Protein AF-A0A950E2M7-F1 (afdb_monomer_lite)

Sequence (421 aa):
MATAVKTHLASKIDWDAAYSGCDIYIYLHAFSIESARGYAGETTSEQDLVSALKVRPGAAPPAGVAVVAAQFALYAALAKAGAALPAAAPSADQAISAAKRILVAWADRGFRDASGTFRRSTAQYCKADGKPAQPIANALQISRGVVYSVQAQDLLQGIGAFSPDEVARLNLFHQGMYETIRTMSNEEFVHSIAGKTNGDETYNNQFASHLAALIAIARLLDDSSRLEAALHGGDTVFKLELPWTKLFSYVIYGVNDQPMLRITPNSSDDPLKSRPAYSTSVVAPGEINDRFRNAHAMAGIGYPMGTLSWLYTSAETLRGAGYDPYRYQGAQQQTIEMATRYYACFGKQPGFKNTVTADNARSCSDFQQYIGKVVAGVENAVVIGAYRFPGDAAITEVERSAREALLHDAIDTTLYGRWRE

pLDDT: mean 88.28, std 12.87, range [30.3, 98.5]

Structure (mmCIF, N/CA/C/O backbone):
data_AF-A0A950E2M7-F1
#
_entry.id   AF-A0A950E2M7-F1
#
loop_
_atom_site.group_PDB
_atom_site.id
_atom_site.type_symbol
_atom_site.label_atom_id
_atom_site.label_alt_id
_atom_site.label_comp_id
_atom_site.label_asym_id
_atom_site.label_entity_id
_atom_site.label_seq_id
_atom_site.pdbx_PDB_ins_code
_atom_site.Cartn_x
_atom_site.Cartn_y
_atom_site.Cartn_z
_atom_site.occupancy
_atom_site.B_iso_or_equiv
_atom_site.auth_seq_id
_atom_site.auth_comp_id
_atom_site.auth_asym_id
_atom_site.auth_atom_id
_atom_site.pdbx_PDB_model_num
ATOM 1 N N . MET A 1 1 ? 7.511 -8.374 16.544 1.00 78.69 1 MET A N 1
ATOM 2 C CA . MET A 1 1 ? 6.133 -7.916 16.840 1.00 78.69 1 MET A CA 1
ATOM 3 C C . MET A 1 1 ? 5.876 -7.644 18.329 1.00 78.69 1 MET A C 1
ATOM 5 O O . MET A 1 1 ? 5.635 -6.492 18.651 1.00 78.69 1 MET A O 1
ATOM 9 N N . ALA A 1 2 ? 5.975 -8.617 19.254 1.00 85.06 2 ALA A N 1
ATOM 10 C CA . ALA A 1 2 ? 5.684 -8.390 20.689 1.00 85.06 2 ALA A CA 1
ATOM 11 C C . ALA A 1 2 ? 6.476 -7.219 21.318 1.00 85.06 2 ALA A C 1
ATOM 13 O O . ALA A 1 2 ? 5.912 -6.400 22.041 1.00 85.06 2 ALA A O 1
ATOM 14 N N . THR A 1 3 ? 7.767 -7.098 20.988 1.00 86.00 3 THR A N 1
ATOM 15 C CA . THR A 1 3 ? 8.614 -5.968 21.408 1.00 86.00 3 THR A CA 1
ATOM 16 C C . THR A 1 3 ? 8.097 -4.627 20.883 1.00 86.00 3 THR A C 1
ATOM 18 O O . THR A 1 3 ? 8.009 -3.682 21.657 1.00 86.00 3 THR A O 1
ATOM 21 N N . ALA A 1 4 ? 7.707 -4.548 19.606 1.00 85.12 4 ALA A N 1
ATOM 22 C CA . ALA A 1 4 ? 7.164 -3.325 19.011 1.00 85.12 4 ALA A CA 1
ATOM 23 C C . ALA A 1 4 ? 5.858 -2.909 19.704 1.00 85.12 4 ALA A C 1
ATOM 25 O O . ALA A 1 4 ? 5.749 -1.789 20.191 1.00 85.12 4 ALA A O 1
ATOM 26 N N . VAL A 1 5 ? 4.920 -3.847 19.877 1.00 90.44 5 VAL A N 1
ATOM 27 C CA . VAL A 1 5 ? 3.656 -3.618 20.600 1.00 90.44 5 VAL A CA 1
ATOM 28 C C . VAL A 1 5 ? 3.902 -3.105 22.018 1.00 90.44 5 VAL A C 1
ATOM 30 O O . VAL A 1 5 ? 3.278 -2.134 22.441 1.00 90.44 5 VAL A O 1
ATOM 33 N N . LYS A 1 6 ? 4.851 -3.704 22.746 1.00 93.38 6 LYS A N 1
ATOM 34 C CA . LYS A 1 6 ? 5.246 -3.235 24.079 1.00 93.38 6 LYS A CA 1
ATOM 35 C C . LYS A 1 6 ? 5.777 -1.800 24.048 1.00 93.38 6 LYS A C 1
ATOM 37 O O . LYS A 1 6 ? 5.376 -0.999 24.888 1.00 93.38 6 LYS A O 1
ATOM 42 N N . THR A 1 7 ? 6.635 -1.473 23.084 1.00 91.31 7 THR A N 1
ATOM 43 C CA . THR A 1 7 ? 7.177 -0.120 22.901 1.00 91.31 7 THR A CA 1
ATOM 44 C C . THR A 1 7 ? 6.074 0.895 22.600 1.00 91.31 7 THR A C 1
ATOM 46 O O . THR A 1 7 ? 6.018 1.927 23.265 1.00 91.31 7 THR A O 1
ATOM 49 N N . HIS A 1 8 ? 5.154 0.604 21.674 1.00 91.94 8 HIS A N 1
ATOM 50 C CA . HIS A 1 8 ? 4.046 1.511 21.355 1.00 91.94 8 HIS A CA 1
ATOM 51 C C . HIS A 1 8 ? 3.111 1.716 22.553 1.00 91.94 8 HIS A C 1
ATOM 53 O O . HIS A 1 8 ? 2.767 2.856 22.863 1.00 91.94 8 HIS A O 1
ATOM 59 N N . LEU A 1 9 ? 2.758 0.652 23.284 1.00 94.75 9 LEU A N 1
ATOM 60 C CA . LEU A 1 9 ? 1.914 0.753 24.483 1.00 94.75 9 LEU A CA 1
ATOM 61 C C . LEU A 1 9 ? 2.563 1.565 25.613 1.00 94.75 9 LEU A C 1
ATOM 63 O O . LEU A 1 9 ? 1.854 2.232 26.360 1.00 94.75 9 LEU A O 1
ATOM 67 N N . ALA A 1 10 ? 3.890 1.501 25.748 1.00 95.00 10 ALA A N 1
ATOM 68 C CA . ALA A 1 10 ? 4.640 2.244 26.762 1.00 95.00 10 ALA A CA 1
ATOM 69 C C . ALA A 1 10 ? 5.022 3.671 26.326 1.00 95.00 10 ALA A C 1
ATOM 71 O O . ALA A 1 10 ? 5.500 4.459 27.145 1.00 95.00 10 ALA A O 1
ATOM 72 N N . SER A 1 11 ? 4.858 4.003 25.044 1.00 93.12 11 SER A N 1
ATOM 73 C CA . SER A 1 11 ? 5.233 5.309 24.504 1.00 93.12 11 SER A CA 1
ATOM 74 C C . SER A 1 11 ? 4.333 6.430 25.034 1.00 93.12 11 SER A C 1
ATOM 76 O O . SER A 1 11 ? 3.157 6.227 25.332 1.00 93.12 11 SER A O 1
ATOM 78 N N . LYS A 1 12 ? 4.877 7.650 25.102 1.00 94.19 12 LYS A N 1
ATOM 79 C CA . LYS A 1 12 ? 4.112 8.876 25.391 1.00 94.19 12 LYS A CA 1
ATOM 80 C C . LYS A 1 12 ? 3.533 9.502 24.116 1.00 94.19 12 LYS A C 1
ATOM 82 O O . LYS A 1 12 ? 3.465 10.721 24.007 1.00 94.19 12 LYS A O 1
ATOM 87 N N . ILE A 1 13 ? 3.187 8.679 23.131 1.00 94.38 13 ILE A N 1
ATOM 88 C CA . ILE A 1 13 ? 2.622 9.134 21.860 1.00 94.38 13 ILE A CA 1
ATOM 89 C C . ILE A 1 13 ? 1.102 9.194 21.982 1.00 94.38 13 ILE A C 1
ATOM 91 O O . ILE A 1 13 ? 0.471 8.296 22.545 1.00 94.38 13 ILE A O 1
ATOM 95 N N . ASP A 1 14 ? 0.513 10.252 21.435 1.00 95.62 14 ASP A N 1
ATOM 96 C CA . ASP A 1 14 ? -0.932 10.432 21.393 1.00 95.62 14 ASP A CA 1
ATOM 97 C C . ASP A 1 14 ? -1.565 9.650 20.235 1.00 95.62 14 ASP A C 1
ATOM 99 O O . ASP A 1 14 ? -1.958 10.209 19.214 1.00 95.62 14 ASP A O 1
ATOM 103 N N . TRP A 1 15 ? -1.617 8.323 20.371 1.00 95.00 15 TRP A N 1
ATOM 104 C CA . TRP A 1 15 ? -2.052 7.423 19.297 1.00 95.00 15 TRP A CA 1
ATOM 105 C C . TRP A 1 15 ? -3.489 7.664 18.805 1.00 95.00 15 TRP A C 1
ATOM 107 O O . TRP A 1 15 ? -3.801 7.334 17.664 1.00 95.00 15 TRP A O 1
ATOM 117 N N . ASP A 1 16 ? -4.365 8.240 19.630 1.00 95.25 16 ASP A N 1
ATOM 118 C CA . ASP A 1 16 ? -5.754 8.564 19.284 1.00 95.25 16 ASP A CA 1
ATOM 119 C C . ASP A 1 16 ? -5.959 10.004 18.770 1.00 95.25 16 ASP A C 1
ATOM 121 O O . ASP A 1 16 ? -7.102 10.437 18.553 1.00 95.25 16 ASP A O 1
ATOM 125 N N . ALA A 1 17 ? -4.871 10.739 18.522 1.00 96.00 17 ALA A N 1
ATOM 126 C CA . ALA A 1 17 ? -4.924 12.011 17.816 1.00 96.00 17 ALA A CA 1
ATOM 127 C C . ALA A 1 17 ? -5.302 11.791 16.339 1.00 96.00 17 ALA A C 1
ATOM 129 O O . ALA A 1 17 ? -4.767 10.914 15.657 1.00 96.00 17 ALA A O 1
ATOM 130 N N . ALA A 1 18 ? -6.250 12.590 15.848 1.00 95.69 18 ALA A N 1
ATOM 131 C CA . ALA A 1 18 ? -6.817 12.472 14.506 1.00 95.69 18 ALA A CA 1
ATOM 132 C C . ALA A 1 18 ? -6.921 13.847 13.840 1.00 95.69 18 ALA A C 1
ATOM 134 O O . ALA A 1 18 ? -7.023 14.871 14.518 1.00 95.69 18 ALA A O 1
ATOM 135 N N . TYR A 1 19 ? -6.925 13.865 12.508 1.00 95.12 19 TYR A N 1
ATOM 136 C CA . TYR A 1 19 ? -6.862 15.094 11.721 1.00 95.12 19 TYR A CA 1
ATOM 137 C C . TYR A 1 19 ? -8.036 15.237 10.744 1.00 95.12 19 TYR A C 1
ATOM 139 O O . TYR A 1 19 ? -8.376 14.296 10.032 1.00 95.12 19 TYR A O 1
ATOM 147 N N . SER A 1 20 ? -8.619 16.440 10.679 1.00 94.50 20 SER A N 1
ATOM 148 C CA . SER A 1 20 ? -9.689 16.824 9.734 1.00 94.50 20 SER A CA 1
ATOM 149 C C . SER A 1 20 ? -9.426 18.176 9.045 1.00 94.50 20 SER A C 1
ATOM 151 O O . SER A 1 20 ? -10.336 18.879 8.597 1.00 94.50 20 SER A O 1
ATOM 153 N N . GLY A 1 21 ? -8.163 18.594 8.956 1.00 92.50 21 GLY A N 1
ATOM 154 C CA . GLY A 1 21 ? -7.802 19.757 8.143 1.00 92.50 21 GLY A CA 1
ATOM 155 C C . GLY A 1 21 ? -7.576 19.386 6.675 1.00 92.50 21 GLY A C 1
ATOM 156 O O . GLY A 1 21 ? -7.820 18.250 6.262 1.00 92.50 21 GLY A O 1
ATOM 157 N N . CYS A 1 22 ? -7.156 20.359 5.865 1.00 92.12 22 CYS A N 1
ATOM 158 C CA . CYS A 1 22 ? -6.885 20.126 4.447 1.00 92.12 22 CYS A CA 1
ATOM 159 C C . CYS A 1 22 ? -5.455 19.650 4.165 1.00 92.12 22 CYS A C 1
ATOM 161 O O . CYS A 1 22 ? -5.233 19.137 3.076 1.00 92.12 22 CYS A O 1
ATOM 163 N N . ASP A 1 23 ? -4.502 19.801 5.091 1.00 90.88 23 ASP A N 1
ATOM 164 C CA . ASP A 1 23 ? -3.088 19.535 4.805 1.00 90.88 23 ASP A CA 1
ATOM 165 C C . ASP A 1 23 ? -2.842 18.041 4.577 1.00 90.88 23 ASP A C 1
ATOM 167 O O . ASP A 1 23 ? -2.909 17.230 5.506 1.00 90.88 23 ASP A O 1
ATOM 171 N N . ILE A 1 24 ? -2.565 17.673 3.326 1.00 88.62 24 ILE A N 1
ATOM 172 C CA . ILE A 1 24 ? -2.388 16.277 2.926 1.00 88.62 24 ILE A CA 1
ATOM 173 C C . ILE A 1 24 ? -1.177 15.631 3.620 1.00 88.62 24 ILE A C 1
ATOM 175 O O . ILE A 1 24 ? -1.223 14.452 3.976 1.00 88.62 24 ILE A O 1
ATOM 179 N N . TYR A 1 25 ? -0.138 16.414 3.932 1.00 86.56 25 TYR A N 1
ATOM 180 C CA . TYR A 1 25 ? 1.084 15.895 4.547 1.00 86.56 25 TYR A CA 1
ATOM 181 C C . TYR A 1 25 ? 0.891 15.484 6.005 1.00 86.56 25 TYR A C 1
ATOM 183 O O . TYR A 1 25 ? 1.572 14.572 6.478 1.00 86.56 25 TYR A O 1
ATOM 191 N N . ILE A 1 26 ? -0.085 16.072 6.700 1.00 90.12 26 ILE A N 1
ATOM 192 C CA . ILE A 1 26 ? -0.457 15.626 8.045 1.00 90.12 26 ILE A CA 1
ATOM 193 C C . ILE A 1 26 ? -1.109 14.246 7.983 1.00 90.12 26 ILE A C 1
ATOM 195 O O . ILE A 1 26 ? -0.808 13.402 8.824 1.00 90.12 26 ILE A O 1
ATOM 199 N N . TYR A 1 27 ? -1.942 13.965 6.974 1.00 90.38 27 TYR A N 1
ATOM 200 C CA . TYR A 1 27 ? -2.461 12.609 6.767 1.00 90.38 27 TYR A CA 1
ATOM 201 C C . TYR A 1 27 ? -1.329 11.636 6.422 1.00 90.38 27 TYR A C 1
ATOM 203 O O . TYR A 1 27 ? -1.251 10.558 7.007 1.00 90.38 27 TYR A O 1
ATOM 211 N N . LEU A 1 28 ? -0.407 12.028 5.536 1.00 85.69 28 LEU A N 1
ATOM 212 C CA . LEU A 1 28 ? 0.750 11.201 5.196 1.00 85.69 28 LEU A CA 1
ATOM 213 C C . LEU A 1 28 ? 1.577 10.824 6.435 1.00 85.69 28 LEU A C 1
ATOM 215 O O . LEU A 1 28 ? 1.925 9.655 6.598 1.00 85.69 28 LEU A O 1
ATOM 219 N N . HIS A 1 29 ? 1.859 11.799 7.304 1.00 87.50 29 HIS A N 1
ATOM 220 C CA . HIS A 1 29 ? 2.616 11.598 8.537 1.00 87.50 29 HIS A CA 1
ATOM 221 C C . HIS A 1 29 ? 1.821 10.802 9.574 1.00 87.50 29 HIS A C 1
ATOM 223 O O . HIS A 1 29 ? 2.227 9.719 9.983 1.00 87.50 29 HIS A O 1
ATOM 229 N N . ALA A 1 30 ? 0.684 11.338 10.016 1.00 90.50 30 ALA A N 1
ATOM 230 C CA . ALA A 1 30 ? -0.026 10.828 11.178 1.00 90.50 30 ALA A CA 1
ATOM 231 C C . ALA A 1 30 ? -0.793 9.543 10.867 1.00 90.50 30 ALA A C 1
ATOM 233 O O . ALA A 1 30 ? -0.848 8.658 11.712 1.00 90.50 30 ALA A O 1
ATOM 234 N N . PHE A 1 31 ? -1.368 9.413 9.669 1.00 92.06 31 PHE A N 1
ATOM 235 C CA . PHE A 1 31 ? -2.194 8.260 9.318 1.00 92.06 31 PHE A CA 1
ATOM 236 C C . PHE A 1 31 ? -1.400 7.144 8.629 1.00 92.06 31 PHE A C 1
ATOM 238 O O . PHE A 1 31 ? -1.531 5.982 9.017 1.00 92.06 31 PHE A O 1
ATOM 245 N N . SER A 1 32 ? -0.566 7.486 7.640 1.00 84.06 32 SER A N 1
ATOM 246 C CA . SER A 1 32 ? -0.138 6.527 6.608 1.00 84.06 32 SER A CA 1
ATOM 247 C C . SER A 1 32 ? 1.292 5.984 6.686 1.00 84.06 32 SER A C 1
ATOM 249 O O . SER A 1 32 ? 1.513 4.890 6.173 1.00 84.06 32 SER A O 1
ATOM 251 N N . ILE A 1 33 ? 2.275 6.702 7.244 1.00 70.75 33 ILE A N 1
ATOM 252 C CA . ILE A 1 33 ? 3.690 6.269 7.240 1.00 70.75 33 ILE A CA 1
ATOM 253 C C . ILE A 1 33 ? 4.254 6.181 8.660 1.00 70.75 33 ILE A C 1
ATOM 255 O O . ILE A 1 33 ? 4.152 7.123 9.435 1.00 70.75 33 ILE A O 1
ATOM 259 N N . GLU A 1 34 ? 4.915 5.063 8.973 1.00 52.50 34 GLU A N 1
ATOM 260 C CA . GLU A 1 34 ? 5.500 4.777 10.295 1.00 52.50 34 GLU A CA 1
ATOM 261 C C . GLU A 1 34 ? 6.811 5.543 10.579 1.00 52.50 34 GLU A C 1
ATOM 263 O O . GLU A 1 34 ? 7.203 5.695 11.735 1.00 52.50 34 GLU A O 1
ATOM 268 N N . SER A 1 35 ? 7.507 6.082 9.568 1.00 52.53 35 SER A N 1
ATOM 269 C CA . SER A 1 35 ? 8.757 6.812 9.812 1.00 52.53 35 SER A CA 1
ATOM 270 C C . SER A 1 35 ? 8.543 8.319 10.017 1.00 52.53 35 SER A C 1
ATOM 272 O O . SER A 1 35 ? 8.300 9.085 9.086 1.00 52.53 35 SER A O 1
ATOM 274 N N . ALA A 1 36 ? 8.783 8.775 11.252 1.00 44.16 36 ALA A N 1
ATOM 275 C CA . ALA A 1 36 ? 8.887 10.197 11.610 1.00 44.16 36 ALA A CA 1
ATOM 276 C C . ALA A 1 36 ? 10.010 10.951 10.855 1.00 44.16 36 ALA A C 1
ATOM 278 O O . ALA A 1 36 ? 10.117 12.168 10.959 1.00 44.16 36 ALA A O 1
ATOM 279 N N . ARG A 1 37 ? 10.856 10.229 10.102 1.00 39.72 37 ARG A N 1
ATOM 280 C CA . ARG A 1 37 ? 11.976 10.747 9.296 1.00 39.72 37 ARG A CA 1
ATOM 281 C C . ARG A 1 37 ? 11.760 10.617 7.780 1.00 39.72 37 ARG A C 1
ATOM 283 O O . ARG A 1 37 ? 12.715 10.754 7.026 1.00 39.72 37 ARG A O 1
ATOM 290 N N . GLY A 1 38 ? 10.551 10.277 7.330 1.00 49.19 38 GLY A N 1
ATOM 291 C CA . GLY A 1 38 ? 10.211 10.252 5.904 1.00 49.19 38 GLY A CA 1
ATOM 292 C C . GLY A 1 38 ? 9.914 11.645 5.339 1.00 49.19 38 GLY A C 1
ATOM 293 O O . GLY A 1 38 ? 9.922 12.631 6.069 1.00 49.19 38 GLY A O 1
ATOM 294 N N . TYR A 1 39 ? 9.554 11.706 4.052 1.00 48.72 39 TYR A N 1
ATOM 295 C CA . TYR A 1 39 ? 9.220 12.939 3.314 1.00 48.72 39 TYR A CA 1
ATOM 296 C C . TYR A 1 39 ? 8.285 13.901 4.077 1.00 48.72 39 TYR A C 1
ATOM 298 O O . TYR A 1 39 ? 8.471 15.108 4.027 1.00 48.72 39 TYR A O 1
ATOM 306 N N . ALA A 1 40 ? 7.318 13.382 4.842 1.00 49.91 40 ALA A N 1
ATOM 307 C CA . ALA A 1 40 ? 6.408 14.209 5.641 1.00 49.91 40 ALA A CA 1
ATOM 308 C C . ALA A 1 40 ? 7.058 14.823 6.902 1.00 49.91 40 ALA A C 1
ATOM 310 O O . ALA A 1 40 ? 6.679 15.910 7.325 1.00 49.91 40 ALA A O 1
ATOM 311 N N . GLY A 1 41 ? 8.041 14.143 7.504 1.00 53.19 41 GLY A N 1
ATOM 312 C CA . GLY A 1 41 ? 8.829 14.668 8.628 1.00 53.19 41 GLY A CA 1
ATOM 313 C C . GLY A 1 41 ? 9.858 15.723 8.208 1.00 53.19 41 GLY A C 1
ATOM 314 O O . GLY A 1 41 ? 10.331 16.483 9.045 1.00 53.19 41 GLY A O 1
ATOM 315 N N . GLU A 1 42 ? 10.180 15.803 6.913 1.00 58.41 42 GLU A N 1
ATOM 316 C CA . GLU A 1 42 ? 11.018 16.866 6.342 1.00 58.41 42 GLU A CA 1
ATOM 317 C C . GLU A 1 42 ? 10.228 18.162 6.090 1.00 58.41 42 GLU A C 1
ATOM 319 O O . GLU A 1 42 ? 10.817 19.241 6.031 1.00 58.41 42 GLU A O 1
ATOM 324 N N . THR A 1 43 ? 8.899 18.075 5.948 1.00 64.81 43 THR A N 1
ATOM 325 C CA . THR A 1 43 ? 8.043 19.205 5.550 1.00 64.81 43 THR A CA 1
ATOM 326 C C . THR A 1 43 ? 7.237 19.830 6.684 1.00 64.81 43 THR A C 1
ATOM 328 O O . THR A 1 43 ? 6.739 20.941 6.513 1.00 64.81 43 THR A O 1
ATOM 331 N N . THR A 1 44 ? 7.077 19.142 7.817 1.00 73.75 44 THR A N 1
ATOM 332 C CA . THR A 1 44 ? 6.196 19.580 8.910 1.00 73.75 44 THR A CA 1
ATOM 333 C C . THR A 1 44 ? 6.923 19.478 10.247 1.00 73.75 44 THR A C 1
ATOM 335 O O . THR A 1 44 ? 7.442 18.418 10.592 1.00 73.75 44 THR A O 1
ATOM 338 N N . SER A 1 45 ? 6.973 20.576 11.010 1.00 82.69 45 SER A N 1
ATOM 339 C CA . SER A 1 45 ? 7.630 20.568 12.319 1.00 82.69 45 SER A CA 1
ATOM 340 C C . SER A 1 45 ? 6.795 19.821 13.365 1.00 82.69 45 SER A C 1
ATOM 342 O O . SER A 1 45 ? 5.571 19.725 13.258 1.00 82.69 45 SER A O 1
ATOM 344 N N . GLU A 1 46 ? 7.440 19.326 14.424 1.00 85.62 46 GLU A N 1
ATOM 345 C CA . GLU A 1 46 ? 6.740 18.677 15.543 1.00 85.62 46 GLU A CA 1
ATOM 346 C C . GLU A 1 46 ? 5.681 19.599 16.172 1.00 85.62 46 GLU A C 1
ATOM 348 O O . GLU A 1 46 ? 4.581 19.152 16.491 1.00 85.62 46 GLU A O 1
ATOM 353 N N . GLN A 1 47 ? 5.970 20.900 16.283 1.00 86.81 47 GLN A N 1
ATOM 354 C CA . GLN A 1 47 ? 5.038 21.886 16.832 1.00 86.81 47 GLN A CA 1
ATOM 355 C C . GLN A 1 47 ? 3.791 22.054 15.950 1.00 86.81 47 GLN A C 1
ATOM 357 O O . GLN A 1 47 ? 2.676 22.168 16.470 1.00 86.81 47 GLN A O 1
ATOM 362 N N . ASP A 1 48 ? 3.964 22.034 14.626 1.00 87.75 48 ASP A N 1
ATOM 363 C CA . ASP A 1 48 ? 2.849 22.102 13.678 1.00 87.75 48 ASP A CA 1
ATOM 364 C C . ASP A 1 48 ? 1.971 20.853 13.788 1.00 87.75 48 ASP A C 1
ATOM 366 O O . ASP A 1 48 ? 0.745 20.962 13.829 1.00 87.75 48 ASP A O 1
ATOM 370 N N . LEU A 1 49 ? 2.588 19.672 13.924 1.00 89.81 49 LEU A N 1
ATOM 371 C CA . LEU A 1 49 ? 1.875 18.413 14.147 1.00 89.81 49 LEU A CA 1
ATOM 372 C C . LEU A 1 49 ? 1.093 18.437 15.464 1.00 89.81 49 LEU A C 1
ATOM 374 O O . LEU A 1 49 ? -0.090 18.103 15.469 1.00 89.81 49 LEU A O 1
ATOM 378 N N . VAL A 1 50 ? 1.713 18.879 16.564 1.00 91.75 50 VAL A N 1
ATOM 379 C CA . VAL A 1 50 ? 1.057 19.018 17.877 1.00 91.75 50 VAL A CA 1
ATOM 380 C C . VAL A 1 50 ? -0.182 19.905 17.781 1.00 91.75 50 VAL A C 1
ATOM 382 O O . VAL A 1 50 ? -1.253 19.526 18.261 1.00 91.75 50 VAL A O 1
ATOM 385 N N . SER A 1 51 ? -0.051 21.060 17.126 1.00 91.94 51 SER A N 1
ATOM 386 C CA . SER A 1 51 ? -1.146 22.013 16.940 1.00 91.94 51 SER A CA 1
ATOM 387 C C . SER A 1 51 ? -2.268 21.430 16.077 1.00 91.94 51 SER A C 1
ATOM 389 O O . SER A 1 51 ? -3.438 21.427 16.469 1.00 91.94 51 SER A O 1
ATOM 391 N N . ALA A 1 52 ? -1.919 20.883 14.914 1.00 92.56 52 ALA A N 1
ATOM 392 C CA . ALA A 1 52 ? -2.891 20.436 13.930 1.00 92.56 52 ALA A CA 1
ATOM 393 C C . ALA A 1 52 ? -3.644 19.166 14.352 1.00 92.56 52 ALA A C 1
ATOM 395 O O . ALA A 1 52 ? -4.848 19.056 14.108 1.00 92.56 52 ALA A O 1
ATOM 396 N N . LEU A 1 53 ? -2.959 18.233 15.018 1.00 93.81 53 LEU A N 1
ATOM 397 C CA . LEU A 1 53 ? -3.543 17.003 15.561 1.00 93.81 53 LEU A CA 1
ATOM 398 C C . LEU A 1 53 ? -4.201 17.214 16.931 1.00 93.81 53 LEU A C 1
ATOM 400 O O . LEU A 1 53 ? -4.867 16.307 17.428 1.00 93.81 53 LEU A O 1
ATOM 404 N N . LYS A 1 54 ? -4.037 18.404 17.530 1.00 94.56 54 LYS A N 1
ATOM 405 C CA . LYS A 1 54 ? -4.503 18.739 18.885 1.00 94.56 54 LYS A CA 1
ATOM 406 C C . LYS A 1 54 ? -3.992 17.734 19.922 1.00 94.56 54 LYS A C 1
ATOM 408 O O . LYS A 1 54 ? -4.761 17.229 20.739 1.00 94.56 54 LYS A O 1
ATOM 413 N N . VAL A 1 55 ? -2.693 17.445 19.853 1.00 95.06 55 VAL A N 1
ATOM 414 C CA . VAL A 1 55 ? -2.020 16.468 20.717 1.00 95.06 55 VAL A CA 1
ATOM 415 C C . VAL A 1 55 ? -2.176 16.861 22.185 1.00 95.06 55 VAL A C 1
ATOM 417 O O . VAL A 1 55 ? -2.037 18.031 22.555 1.00 95.06 55 VAL A O 1
ATOM 420 N N . ARG A 1 56 ? -2.465 15.875 23.036 1.00 94.50 56 ARG A N 1
ATOM 421 C CA . ARG A 1 56 ? -2.621 16.068 24.480 1.00 94.50 56 ARG A CA 1
ATOM 422 C C . ARG A 1 56 ? -1.355 16.664 25.112 1.00 94.50 56 ARG A C 1
ATOM 424 O O . ARG A 1 56 ? -0.245 16.262 24.758 1.00 94.50 56 ARG A O 1
ATOM 431 N N . PRO A 1 57 ? -1.489 17.563 26.107 1.00 93.69 57 PRO A N 1
ATOM 432 C CA . PRO A 1 57 ? -0.337 18.128 26.803 1.00 93.69 57 PRO A CA 1
ATOM 433 C C . PRO A 1 57 ? 0.605 17.047 27.353 1.00 93.69 57 PRO A C 1
ATOM 435 O O . PRO A 1 57 ? 0.174 16.140 28.064 1.00 93.69 57 PRO A O 1
ATOM 438 N N . GLY A 1 58 ? 1.898 17.159 27.037 1.00 90.50 58 GLY A N 1
ATOM 439 C CA . GLY A 1 58 ? 2.936 16.224 27.487 1.00 90.50 58 GLY A CA 1
ATOM 440 C C . GLY A 1 58 ? 3.055 14.927 26.674 1.00 90.50 58 GLY A C 1
ATOM 441 O O . GLY A 1 58 ? 3.868 14.075 27.046 1.00 90.50 58 GLY A O 1
ATOM 442 N N . ALA A 1 59 ? 2.283 14.776 25.593 1.00 94.69 59 ALA A N 1
ATOM 443 C CA . ALA A 1 59 ? 2.414 13.691 24.624 1.00 94.69 59 ALA A CA 1
ATOM 444 C C . ALA A 1 59 ? 3.102 14.161 23.329 1.00 94.69 59 ALA A C 1
ATOM 446 O O . ALA A 1 59 ? 3.111 15.350 23.015 1.00 94.69 59 ALA A O 1
ATOM 447 N N . ALA A 1 60 ? 3.671 13.214 22.585 1.00 92.50 60 ALA A N 1
ATOM 448 C CA . ALA A 1 60 ? 4.243 13.434 21.257 1.00 92.50 60 ALA A CA 1
ATOM 449 C C . ALA A 1 60 ? 3.205 13.143 20.152 1.00 92.50 60 ALA A C 1
ATOM 451 O O . ALA A 1 60 ? 2.343 12.275 20.352 1.00 92.50 60 ALA A O 1
ATOM 452 N N . PRO A 1 61 ? 3.276 13.821 18.989 1.00 91.62 61 PRO A N 1
ATOM 453 C CA . PRO A 1 61 ? 2.404 13.520 17.859 1.00 91.62 61 PRO A CA 1
ATOM 454 C C . PRO A 1 61 ? 2.651 12.097 17.334 1.00 91.62 61 PRO A C 1
ATOM 456 O O . PRO A 1 61 ? 3.796 11.633 17.325 1.00 91.62 61 PRO A O 1
ATOM 459 N N . PRO A 1 62 ? 1.602 11.380 16.900 1.00 91.62 62 PRO A N 1
ATOM 460 C CA . PRO A 1 62 ? 1.768 10.066 16.303 1.00 91.62 62 PRO A CA 1
ATOM 461 C C . PRO A 1 62 ? 2.267 10.139 14.856 1.00 91.62 62 PRO A C 1
ATOM 463 O O . PRO A 1 62 ? 1.943 11.069 14.117 1.00 91.62 62 PRO A O 1
ATOM 466 N N . ALA A 1 63 ? 2.970 9.085 14.439 1.00 88.31 63 ALA A N 1
ATOM 467 C CA . ALA A 1 63 ? 3.310 8.801 13.048 1.00 88.31 63 ALA A CA 1
ATOM 468 C C . ALA A 1 63 ? 2.766 7.415 12.672 1.00 88.31 63 ALA A C 1
ATOM 470 O O . ALA A 1 63 ? 2.964 6.453 13.416 1.00 88.31 63 ALA A O 1
ATOM 471 N N . GLY A 1 64 ? 2.061 7.316 11.545 1.00 88.44 64 GLY A N 1
ATOM 472 C CA . GLY A 1 64 ? 1.573 6.047 11.001 1.00 88.44 64 GLY A CA 1
ATOM 473 C C . GLY A 1 64 ? 0.587 5.300 11.901 1.00 88.44 64 GLY A C 1
ATOM 474 O O . GLY A 1 64 ? 0.712 4.088 12.076 1.00 88.44 64 GLY A O 1
ATOM 475 N N . VAL A 1 65 ? -0.407 5.987 12.475 1.00 93.50 65 VAL A N 1
ATOM 476 C CA . VAL A 1 65 ? -1.383 5.379 13.397 1.00 93.50 65 VAL A CA 1
ATOM 477 C C . VAL A 1 65 ? -2.093 4.156 12.807 1.00 93.50 65 VAL A C 1
ATOM 479 O O . VAL A 1 65 ? -2.380 3.217 13.545 1.00 93.50 65 VAL A O 1
ATOM 482 N N . ALA A 1 66 ? -2.355 4.122 11.493 1.00 93.19 66 ALA A N 1
ATOM 483 C CA . ALA A 1 66 ? -3.029 2.994 10.861 1.00 93.19 66 ALA A CA 1
ATOM 484 C C . ALA A 1 66 ? -2.135 1.747 10.846 1.00 93.19 66 ALA A C 1
ATOM 486 O O . ALA A 1 66 ? -2.614 0.650 11.133 1.00 93.19 66 ALA A O 1
ATOM 487 N N . VAL A 1 67 ? -0.832 1.925 10.600 1.00 89.38 67 VAL A N 1
ATOM 488 C CA . VAL A 1 67 ? 0.176 0.855 10.674 1.00 89.38 67 VAL A CA 1
ATOM 489 C C . VAL A 1 67 ? 0.245 0.305 12.097 1.00 89.38 67 VAL A C 1
ATOM 491 O O . VAL A 1 67 ? 0.123 -0.900 12.306 1.00 89.38 67 VAL A O 1
ATOM 494 N N . VAL A 1 68 ? 0.344 1.186 13.094 1.00 91.81 68 VAL A N 1
ATOM 495 C CA . VAL A 1 68 ? 0.402 0.788 14.509 1.00 91.81 68 VAL A CA 1
ATOM 496 C C . VAL A 1 68 ? -0.888 0.084 14.951 1.00 91.81 68 VAL A C 1
ATOM 498 O O . VAL A 1 68 ? -0.831 -0.927 15.655 1.00 91.81 68 VAL A O 1
ATOM 501 N N . ALA A 1 69 ? -2.058 0.542 14.495 1.00 94.88 69 ALA A N 1
ATOM 502 C CA . ALA A 1 69 ? -3.325 -0.148 14.737 1.00 94.88 69 ALA A CA 1
ATOM 503 C C . ALA A 1 69 ? -3.345 -1.557 14.122 1.00 94.88 69 ALA A C 1
ATOM 505 O O . ALA A 1 69 ? -3.789 -2.498 14.782 1.00 94.88 69 ALA A O 1
ATOM 506 N N . ALA A 1 70 ? -2.827 -1.727 12.902 1.00 92.44 70 ALA A N 1
ATOM 507 C CA . ALA A 1 70 ? -2.723 -3.033 12.254 1.00 92.44 70 ALA A CA 1
ATOM 508 C C . ALA A 1 70 ? -1.741 -3.965 12.977 1.00 92.44 70 ALA A C 1
ATOM 510 O O . ALA A 1 70 ? -2.058 -5.135 13.186 1.00 92.44 70 ALA A O 1
ATOM 511 N N . GLN A 1 71 ? -0.597 -3.454 13.442 1.00 91.00 71 GLN A N 1
ATOM 512 C CA . GLN A 1 71 ? 0.357 -4.220 14.250 1.00 91.00 71 GLN A CA 1
ATOM 513 C C . GLN A 1 71 ? -0.265 -4.686 15.577 1.00 91.00 71 GLN A C 1
ATOM 515 O O . GLN A 1 71 ? -0.102 -5.844 15.968 1.00 91.00 71 GLN A O 1
ATOM 520 N N . PHE A 1 72 ? -1.010 -3.812 16.265 1.00 94.38 72 PHE A N 1
ATOM 521 C CA . PHE A 1 72 ? -1.750 -4.182 17.473 1.00 94.38 72 PHE A CA 1
ATOM 522 C C . PHE A 1 72 ? -2.821 -5.242 17.194 1.00 94.38 72 PHE A C 1
ATOM 524 O O . PHE A 1 72 ? -2.925 -6.213 17.947 1.00 94.38 72 PHE A O 1
ATOM 531 N N . ALA A 1 73 ? -3.592 -5.084 16.117 1.00 94.94 73 ALA A N 1
ATOM 532 C CA . ALA A 1 73 ? -4.625 -6.033 15.717 1.00 94.94 73 ALA A CA 1
ATOM 533 C C . ALA A 1 73 ? -4.041 -7.408 15.354 1.00 94.94 73 ALA A C 1
ATOM 535 O O . ALA A 1 73 ? -4.538 -8.428 15.828 1.00 94.94 73 ALA A O 1
ATOM 536 N N . LEU A 1 74 ? -2.951 -7.444 14.581 1.00 92.50 74 LEU A N 1
ATOM 537 C CA . LEU A 1 74 ? -2.253 -8.675 14.208 1.00 92.50 74 LEU A CA 1
ATOM 538 C C . LEU A 1 74 ? -1.668 -9.381 15.431 1.00 92.50 74 LEU A C 1
ATOM 540 O O . LEU A 1 74 ? -1.846 -10.588 15.594 1.00 92.50 74 LEU A O 1
ATOM 544 N N . TYR A 1 75 ? -1.023 -8.630 16.327 1.00 93.00 75 TYR A N 1
ATOM 545 C CA . TYR A 1 75 ? -0.531 -9.168 17.591 1.00 93.00 75 TYR A CA 1
ATOM 546 C C . TYR A 1 75 ? -1.650 -9.787 18.424 1.00 93.00 75 TYR A C 1
ATOM 548 O O . TYR A 1 75 ? -1.504 -10.909 18.909 1.00 93.00 75 TYR A O 1
ATOM 556 N N . ALA A 1 76 ? -2.768 -9.077 18.574 1.00 95.50 76 ALA A N 1
ATOM 557 C CA . ALA A 1 76 ? -3.917 -9.568 19.315 1.00 95.50 76 ALA A CA 1
ATOM 558 C C . ALA A 1 76 ? -4.504 -10.839 18.693 1.00 95.50 76 ALA A C 1
ATOM 560 O O . ALA A 1 76 ? -4.757 -11.799 19.420 1.00 95.50 76 ALA A O 1
ATOM 561 N N . ALA A 1 77 ? -4.681 -10.866 17.370 1.00 93.50 77 ALA A N 1
ATOM 562 C CA . ALA A 1 77 ? -5.203 -12.025 16.657 1.00 93.50 77 ALA A CA 1
ATOM 563 C C . ALA A 1 77 ? -4.298 -13.252 16.840 1.00 93.50 77 ALA A C 1
ATOM 565 O O . ALA A 1 77 ? -4.780 -14.313 17.230 1.00 93.50 77 ALA A O 1
ATOM 566 N N . LEU A 1 78 ? -2.981 -13.094 16.668 1.00 91.69 78 LEU A N 1
ATOM 567 C CA . LEU A 1 78 ? -2.013 -14.176 16.869 1.00 91.69 78 LEU A CA 1
ATOM 568 C C . LEU A 1 78 ? -1.978 -14.659 18.325 1.00 91.69 78 LEU A C 1
ATOM 570 O O . LEU A 1 78 ? -1.964 -15.862 18.576 1.00 91.69 78 LEU A O 1
ATOM 574 N N . ALA A 1 79 ? -2.017 -13.744 19.295 1.00 93.38 79 ALA A N 1
ATOM 575 C CA . ALA A 1 79 ? -2.071 -14.098 20.710 1.00 93.38 79 ALA A CA 1
ATOM 576 C C . ALA A 1 79 ? -3.358 -14.865 21.069 1.00 93.38 79 ALA A C 1
ATOM 578 O O . ALA A 1 79 ? -3.295 -15.853 21.799 1.00 93.38 79 ALA A O 1
ATOM 579 N N . LYS A 1 80 ? -4.521 -14.454 20.541 1.00 93.88 80 LYS A N 1
ATOM 580 C CA . LYS A 1 80 ? -5.799 -15.166 20.737 1.00 93.88 80 LYS A CA 1
ATOM 581 C C . LYS A 1 80 ? -5.823 -16.524 20.028 1.00 93.88 80 LYS A C 1
ATOM 583 O O . LYS A 1 80 ? -6.445 -17.444 20.543 1.00 93.88 80 LYS A O 1
ATOM 588 N N . ALA A 1 81 ? -5.103 -16.665 18.916 1.00 92.44 81 ALA A N 1
ATOM 589 C CA . ALA A 1 81 ? -4.896 -17.936 18.223 1.00 92.44 81 ALA A CA 1
ATOM 590 C C . ALA A 1 81 ? -3.891 -18.874 18.929 1.00 92.44 81 ALA A C 1
ATOM 592 O O . ALA A 1 81 ? -3.639 -19.975 18.449 1.00 92.44 81 ALA A O 1
ATOM 593 N N . GLY A 1 82 ? -3.309 -18.467 20.065 1.00 93.25 82 GLY A N 1
ATOM 594 C CA . GLY A 1 82 ? -2.412 -19.309 20.862 1.00 93.25 82 GLY A CA 1
ATOM 595 C C . GLY A 1 82 ? -0.933 -19.217 20.481 1.00 93.25 82 GLY A C 1
ATOM 596 O O . GLY A 1 82 ? -0.151 -20.078 20.886 1.00 93.25 82 GLY A O 1
ATOM 597 N N . ALA A 1 83 ? -0.519 -18.188 19.733 1.00 90.00 83 ALA A N 1
ATOM 598 C CA . ALA A 1 83 ? 0.897 -17.952 19.471 1.00 90.00 83 ALA A CA 1
ATOM 599 C C . ALA A 1 83 ? 1.680 -17.796 20.787 1.00 90.00 83 ALA A C 1
ATOM 601 O O . ALA A 1 83 ? 1.261 -17.080 21.699 1.00 90.00 83 ALA A O 1
ATOM 602 N N . ALA A 1 84 ? 2.844 -18.445 20.874 1.00 90.69 84 ALA A N 1
ATOM 603 C CA . ALA A 1 84 ? 3.699 -18.362 22.050 1.00 90.69 84 ALA A CA 1
ATOM 604 C C . ALA A 1 84 ? 4.192 -16.922 22.265 1.00 90.69 84 ALA A C 1
ATOM 606 O O . ALA A 1 84 ? 4.795 -16.312 21.378 1.00 90.69 84 ALA A O 1
ATOM 607 N N . LEU A 1 85 ? 3.953 -16.388 23.462 1.00 89.06 85 LEU A N 1
ATOM 608 C CA . LEU A 1 85 ? 4.355 -15.037 23.832 1.00 89.06 85 LEU A CA 1
ATOM 609 C C . LEU A 1 85 ? 5.594 -15.067 24.738 1.00 89.06 85 LEU A C 1
ATOM 611 O O . LEU A 1 85 ? 5.649 -15.875 25.669 1.00 89.06 85 LEU A O 1
ATOM 615 N N . PRO A 1 86 ? 6.578 -14.175 24.521 1.00 89.69 86 PRO A N 1
ATOM 616 C CA . PRO A 1 86 ? 7.679 -13.992 25.459 1.00 89.69 86 PRO A CA 1
ATOM 617 C C . PRO A 1 86 ? 7.187 -13.614 26.862 1.00 89.69 86 PRO A C 1
ATOM 619 O O . PRO A 1 86 ? 6.133 -12.994 27.027 1.00 89.69 86 PRO A O 1
ATOM 622 N N . ALA A 1 87 ? 7.997 -13.908 27.880 1.00 87.06 87 ALA A N 1
ATOM 623 C CA . ALA A 1 87 ? 7.728 -13.453 29.240 1.00 87.06 87 ALA A CA 1
ATOM 624 C C . ALA A 1 87 ? 7.581 -11.916 29.288 1.00 87.06 87 ALA A C 1
ATOM 626 O O . ALA A 1 87 ? 8.360 -11.185 28.672 1.00 87.06 87 ALA A O 1
ATOM 627 N N . ALA A 1 88 ? 6.578 -11.426 30.024 1.00 88.94 88 ALA A N 1
ATOM 628 C CA . ALA A 1 88 ? 6.231 -10.002 30.129 1.00 88.94 88 ALA A CA 1
ATOM 629 C C . ALA A 1 88 ? 5.858 -9.310 28.797 1.00 88.94 88 ALA A C 1
ATOM 631 O O . ALA A 1 88 ? 6.012 -8.085 28.667 1.00 88.94 88 ALA A O 1
ATOM 632 N N . ALA A 1 89 ? 5.382 -10.073 27.807 1.00 93.75 89 ALA A N 1
ATOM 633 C CA . ALA A 1 89 ? 4.706 -9.517 26.642 1.00 93.75 89 ALA A CA 1
ATOM 634 C C . ALA A 1 89 ? 3.337 -8.918 27.042 1.00 93.75 89 ALA A C 1
ATOM 636 O O . ALA A 1 89 ? 2.697 -9.429 27.965 1.00 93.75 89 ALA A O 1
ATOM 637 N N . PRO A 1 90 ? 2.873 -7.842 26.378 1.00 95.75 90 PRO A N 1
ATOM 638 C CA . PRO A 1 90 ? 1.548 -7.272 26.626 1.00 95.75 90 PRO A CA 1
ATOM 639 C C . PRO A 1 90 ? 0.422 -8.284 26.394 1.00 95.75 90 PRO A C 1
ATOM 641 O O . PRO A 1 90 ? 0.548 -9.176 25.556 1.00 95.75 90 PRO A O 1
ATOM 644 N N . SER A 1 91 ? -0.707 -8.144 27.085 1.00 96.38 91 SER A N 1
ATOM 645 C CA . SER A 1 91 ? -1.857 -9.013 26.818 1.00 96.38 91 SER A CA 1
ATOM 646 C C . SER A 1 91 ? -2.502 -8.684 25.466 1.00 96.38 91 SER A C 1
ATOM 648 O O . SER A 1 91 ? -2.407 -7.559 24.965 1.00 96.38 91 SER A O 1
ATOM 650 N N . ALA A 1 92 ? -3.205 -9.659 24.881 1.00 96.69 92 ALA A N 1
ATOM 651 C CA . ALA A 1 92 ? -4.002 -9.428 23.676 1.00 96.69 92 ALA A CA 1
ATOM 652 C C . ALA A 1 92 ? -5.027 -8.300 23.890 1.00 96.69 92 ALA A C 1
ATOM 654 O O . ALA A 1 92 ? -5.172 -7.436 23.033 1.00 96.69 92 ALA A O 1
ATOM 655 N N . ASP A 1 93 ? -5.674 -8.249 25.058 1.00 97.94 93 ASP A N 1
ATOM 656 C CA . ASP A 1 93 ? -6.709 -7.252 25.361 1.00 97.94 93 ASP A CA 1
ATOM 657 C C . ASP A 1 93 ? -6.142 -5.824 25.454 1.00 97.94 93 ASP A C 1
ATOM 659 O O . ASP A 1 93 ? -6.805 -4.867 25.048 1.00 97.94 93 ASP A O 1
ATOM 663 N N . GLN A 1 94 ? -4.894 -5.663 25.917 1.00 97.88 94 GLN A N 1
ATOM 664 C CA . GLN A 1 94 ? -4.199 -4.370 25.883 1.00 97.88 94 GLN A CA 1
ATOM 665 C C . GLN A 1 94 ? -3.985 -3.888 24.444 1.00 97.88 94 GLN A C 1
ATOM 667 O O . GLN A 1 94 ? -4.253 -2.723 24.140 1.00 97.88 94 GLN A O 1
ATOM 672 N N . ALA A 1 95 ? -3.541 -4.780 23.553 1.00 97.62 95 ALA A N 1
ATOM 673 C CA . ALA A 1 95 ? -3.348 -4.458 22.142 1.00 97.62 95 ALA A CA 1
ATOM 674 C C . ALA A 1 95 ? -4.683 -4.176 21.429 1.00 97.62 95 ALA A C 1
ATOM 676 O O . ALA A 1 95 ? -4.788 -3.176 20.722 1.00 97.62 95 ALA A O 1
ATOM 677 N N . ILE A 1 96 ? -5.727 -4.977 21.688 1.00 98.50 96 ILE A N 1
ATOM 678 C CA . ILE A 1 96 ? -7.090 -4.744 21.180 1.00 98.50 96 ILE A CA 1
ATOM 679 C C . ILE A 1 96 ? -7.568 -3.348 21.578 1.00 98.50 96 ILE A C 1
ATOM 681 O O . ILE A 1 96 ? -7.956 -2.559 20.722 1.00 98.50 96 ILE A O 1
ATOM 685 N N . SER A 1 97 ? -7.510 -3.013 22.869 1.00 98.31 97 SER A N 1
ATOM 686 C CA . SER A 1 97 ? -7.965 -1.713 23.371 1.00 98.31 97 SER A CA 1
ATOM 687 C C . SER A 1 97 ? -7.214 -0.546 22.718 1.00 98.31 97 SER A C 1
ATOM 689 O O . SER A 1 97 ? -7.820 0.457 22.335 1.00 98.31 97 SER A O 1
ATOM 691 N N . ALA A 1 98 ? -5.899 -0.677 22.520 1.00 98.06 98 ALA A N 1
ATOM 692 C CA . ALA A 1 98 ? -5.108 0.333 21.823 1.00 98.06 98 ALA A CA 1
ATOM 693 C C . ALA A 1 98 ? -5.516 0.487 20.349 1.00 98.06 98 ALA A C 1
ATOM 695 O O . ALA A 1 98 ? -5.801 1.606 19.927 1.00 98.06 98 ALA A O 1
ATOM 696 N N . ALA A 1 99 ? -5.626 -0.613 19.599 1.00 97.88 99 ALA A N 1
ATOM 697 C CA . ALA A 1 99 ? -6.048 -0.587 18.200 1.00 97.88 99 ALA A CA 1
ATOM 698 C C . ALA A 1 99 ? -7.445 0.028 18.026 1.00 97.88 99 ALA A C 1
ATOM 700 O O . ALA A 1 99 ? -7.634 0.908 17.187 1.00 97.88 99 ALA A O 1
ATOM 701 N N . LYS A 1 100 ? -8.414 -0.372 18.862 1.00 98.44 100 LYS A N 1
ATOM 702 C CA . LYS A 1 100 ? -9.785 0.159 18.828 1.00 98.44 100 LYS A CA 1
ATOM 703 C C . LYS A 1 100 ? -9.819 1.672 19.025 1.00 98.44 100 LYS A C 1
ATOM 705 O O . LYS A 1 100 ? -10.496 2.361 18.268 1.00 98.44 100 LYS A O 1
ATOM 710 N N . ARG A 1 101 ? -9.071 2.196 20.005 1.00 97.75 101 ARG A N 1
ATOM 711 C CA . ARG A 1 101 ? -9.002 3.647 20.261 1.00 97.75 101 ARG A CA 1
ATOM 712 C C . ARG A 1 101 ? -8.502 4.416 19.044 1.00 97.75 101 ARG A C 1
ATOM 714 O O . ARG A 1 101 ? -9.102 5.428 18.704 1.00 97.75 101 ARG A O 1
ATOM 721 N N . ILE A 1 102 ? -7.458 3.916 18.383 1.00 97.94 102 ILE A N 1
ATOM 722 C CA . ILE A 1 102 ? -6.918 4.526 17.164 1.00 97.94 102 ILE A CA 1
ATOM 723 C C . ILE A 1 102 ? -7.974 4.525 16.053 1.00 97.94 102 ILE A C 1
ATOM 725 O O . ILE A 1 102 ? -8.295 5.573 15.497 1.00 97.94 102 ILE A O 1
ATOM 729 N N . LEU A 1 103 ? -8.539 3.356 15.745 1.00 98.38 103 LEU A N 1
ATOM 730 C CA . LEU A 1 103 ? -9.469 3.197 14.626 1.00 98.38 103 LEU A CA 1
ATOM 731 C C . LEU A 1 103 ? -10.739 4.036 14.813 1.00 98.38 103 LEU A C 1
ATOM 733 O O . LEU A 1 103 ? -11.135 4.766 13.907 1.00 98.38 103 LEU A O 1
ATOM 737 N N . VAL A 1 104 ? -11.344 3.989 16.003 1.00 97.94 104 VAL A N 1
ATOM 738 C CA . VAL A 1 104 ? -12.560 4.756 16.311 1.00 97.94 104 VAL A CA 1
ATOM 739 C C . VAL A 1 104 ? -12.276 6.260 16.327 1.00 97.94 104 VAL A C 1
ATOM 741 O O . VAL A 1 104 ? -13.073 7.032 15.801 1.00 97.94 104 VAL A O 1
ATOM 744 N N . ALA A 1 105 ? -11.121 6.697 16.844 1.00 97.25 105 ALA A N 1
ATOM 745 C CA . ALA A 1 105 ? -10.729 8.106 16.807 1.00 97.25 105 ALA A CA 1
ATOM 746 C C . ALA A 1 105 ? -10.718 8.676 15.383 1.00 97.25 105 ALA A C 1
ATOM 748 O O . ALA A 1 105 ? -11.255 9.761 15.147 1.00 97.25 105 ALA A O 1
ATOM 749 N N . TRP A 1 106 ? -10.133 7.940 14.437 1.00 97.31 106 TRP A N 1
ATOM 750 C CA . TRP A 1 106 ? -10.067 8.352 13.037 1.00 97.31 106 TRP A CA 1
ATOM 751 C C . TRP A 1 106 ? -11.404 8.207 12.310 1.00 97.31 106 TRP A C 1
ATOM 753 O O . TRP A 1 106 ? -11.737 9.076 11.507 1.00 97.31 106 TRP A O 1
ATOM 763 N N . ALA A 1 107 ? -12.214 7.199 12.636 1.00 97.44 107 ALA A N 1
ATOM 764 C CA . ALA A 1 107 ? -13.564 7.077 12.089 1.00 97.44 107 ALA A CA 1
ATOM 765 C C . ALA A 1 107 ? -14.476 8.248 12.494 1.00 97.44 107 ALA A C 1
ATOM 767 O O . ALA A 1 107 ? -15.218 8.797 11.668 1.00 97.44 107 ALA A O 1
ATOM 768 N N . ASP A 1 108 ? -14.379 8.675 13.753 1.00 95.44 108 ASP A N 1
ATOM 769 C CA . ASP A 1 108 ? -15.204 9.752 14.293 1.00 95.44 108 ASP A CA 1
ATOM 770 C C . ASP A 1 108 ? -14.702 11.132 13.842 1.00 95.44 108 ASP A C 1
ATOM 772 O O . ASP A 1 108 ? -15.498 11.998 13.474 1.00 95.44 108 ASP A O 1
ATOM 776 N N . ARG A 1 109 ? -13.379 11.353 13.849 1.00 94.62 109 ARG A N 1
ATOM 777 C CA . ARG A 1 109 ? -12.782 12.700 13.757 1.00 94.62 109 ARG A CA 1
ATOM 778 C C . ARG A 1 109 ? -11.836 12.915 12.582 1.00 94.62 109 ARG A C 1
ATOM 780 O O . ARG A 1 109 ? -11.332 14.028 12.445 1.00 94.62 109 ARG A O 1
ATOM 787 N N . GLY A 1 110 ? -11.540 11.897 11.783 1.00 95.06 110 GLY A N 1
ATOM 788 C CA . GLY A 1 110 ? -10.588 11.974 10.678 1.00 95.06 110 GLY A CA 1
ATOM 789 C C . GLY A 1 110 ? -11.234 12.351 9.344 1.00 95.06 110 GLY A C 1
ATOM 790 O O . GLY A 1 110 ? -12.379 11.989 9.088 1.00 95.06 110 GLY A O 1
ATOM 791 N N . PHE A 1 111 ? -10.478 13.013 8.462 1.00 94.75 111 PHE A N 1
ATOM 792 C CA . PHE A 1 111 ? -10.806 13.206 7.036 1.00 94.75 111 PHE A CA 1
ATOM 793 C C . PHE A 1 111 ? -12.089 13.996 6.726 1.00 94.75 111 PHE A C 1
ATOM 795 O O . PHE A 1 111 ? -12.587 13.964 5.595 1.00 94.75 111 PHE A O 1
ATOM 802 N N . ARG A 1 112 ? -12.636 14.719 7.703 1.00 93.75 112 ARG A N 1
ATOM 803 C CA . ARG A 1 112 ? -13.863 15.503 7.542 1.00 93.75 112 ARG A CA 1
ATOM 804 C C . ARG A 1 112 ? -13.551 16.964 7.223 1.00 93.75 112 ARG A C 1
ATOM 806 O O . ARG A 1 112 ? -12.450 17.456 7.456 1.00 93.75 112 ARG A O 1
ATOM 813 N N . ASP A 1 113 ? -14.512 17.665 6.646 1.00 92.06 113 ASP A N 1
ATOM 814 C CA . ASP A 1 113 ? -14.513 19.119 6.534 1.00 92.06 113 ASP A CA 1
ATOM 815 C C . ASP A 1 113 ? -15.231 19.770 7.731 1.00 92.06 113 ASP A C 1
ATOM 817 O O . ASP A 1 113 ? -15.657 19.099 8.673 1.00 92.06 113 ASP A O 1
ATOM 821 N N . ALA A 1 114 ? -15.370 21.098 7.704 1.00 88.75 114 ALA A N 1
ATOM 822 C CA . ALA A 1 114 ? -16.031 21.847 8.773 1.00 88.75 114 ALA A CA 1
ATOM 823 C C . ALA A 1 114 ? -17.530 21.510 8.933 1.00 88.75 114 ALA A C 1
ATOM 825 O O . ALA A 1 114 ? -18.095 21.783 9.988 1.00 88.75 114 ALA A O 1
ATOM 826 N N . SER A 1 115 ? -18.166 20.912 7.918 1.00 91.12 115 SER A N 1
ATOM 827 C CA . SER A 1 115 ? -19.553 20.430 7.977 1.00 91.12 115 SER A CA 1
ATOM 828 C C . SER A 1 115 ? -19.673 19.004 8.531 1.00 91.12 115 SER A C 1
ATOM 830 O O . SER A 1 115 ? -20.781 18.501 8.698 1.00 91.12 115 SER A O 1
ATOM 832 N N . GLY A 1 116 ? -18.547 18.338 8.816 1.00 90.75 116 GLY A N 1
ATOM 833 C CA . GLY A 1 116 ? -18.507 16.937 9.241 1.00 90.75 116 GLY A CA 1
ATOM 834 C C . GLY A 1 116 ? -18.556 15.932 8.084 1.00 90.75 116 GLY A C 1
ATOM 835 O O . GLY A 1 116 ? -18.588 14.720 8.323 1.00 90.75 116 GLY A O 1
ATOM 836 N N . THR A 1 117 ? -18.521 16.406 6.837 1.00 93.75 117 THR A N 1
ATOM 837 C CA . THR A 1 117 ? -18.564 15.566 5.633 1.00 93.75 117 THR A CA 1
ATOM 838 C C . THR A 1 117 ? -17.161 15.112 5.249 1.00 93.75 117 THR A C 1
ATOM 840 O O . THR A 1 117 ? -16.206 15.867 5.403 1.00 93.75 117 THR A O 1
ATOM 843 N N . PHE A 1 118 ? -17.005 13.892 4.729 1.00 95.19 118 PHE A N 1
ATOM 844 C CA . PHE A 1 118 ? -15.715 13.441 4.199 1.00 95.19 118 PHE A CA 1
ATOM 845 C C . PHE A 1 118 ? -15.236 14.328 3.048 1.00 95.19 118 PHE A C 1
ATOM 847 O O . PHE A 1 118 ? -16.006 14.652 2.141 1.00 95.19 118 PHE A O 1
ATOM 854 N N . ARG A 1 119 ? -13.948 14.668 3.051 1.00 93.50 119 ARG A N 1
ATOM 855 C CA . ARG A 1 119 ? -13.277 15.288 1.901 1.00 93.50 119 ARG A CA 1
ATOM 856 C C . ARG A 1 119 ? -13.166 14.241 0.795 1.00 93.50 119 ARG A C 1
ATOM 858 O O . ARG A 1 119 ? -12.624 13.170 1.037 1.00 93.50 119 ARG A O 1
ATOM 865 N N . ARG A 1 120 ? -13.720 14.514 -0.388 1.00 92.06 120 ARG A N 1
ATOM 866 C CA . ARG A 1 120 ? -13.859 13.542 -1.488 1.00 92.06 120 ARG A CA 1
ATOM 867 C C . ARG A 1 120 ? -12.976 13.818 -2.700 1.00 92.06 120 ARG A C 1
ATOM 869 O O . ARG A 1 120 ? -12.727 12.894 -3.453 1.00 92.06 120 ARG A O 1
ATOM 876 N N . SER A 1 121 ? -12.528 15.050 -2.908 1.00 90.81 121 SER A N 1
ATOM 877 C CA . SER A 1 121 ? -11.782 15.456 -4.111 1.00 90.81 121 SER A CA 1
ATOM 878 C C . SER A 1 121 ? -10.411 16.014 -3.758 1.00 90.81 121 SER A C 1
ATOM 880 O O . SER A 1 121 ? -10.201 16.520 -2.652 1.00 90.81 121 SER A O 1
ATOM 882 N N . THR A 1 122 ? -9.488 15.984 -4.720 1.00 86.88 122 THR A N 1
ATOM 883 C CA . THR A 1 122 ? -8.135 16.544 -4.567 1.00 86.88 122 THR A CA 1
ATOM 884 C C . THR A 1 122 ? -8.165 18.035 -4.217 1.00 86.88 122 THR A C 1
ATOM 886 O O . THR A 1 122 ? -7.373 18.493 -3.397 1.00 86.88 122 THR A O 1
ATOM 889 N N . ALA A 1 123 ? -9.142 18.781 -4.744 1.00 89.81 123 ALA A N 1
ATOM 890 C CA . ALA A 1 123 ? -9.326 20.213 -4.494 1.00 89.81 123 ALA A CA 1
ATOM 891 C C . ALA A 1 123 ? -9.670 20.565 -3.031 1.00 89.81 123 ALA A C 1
ATOM 893 O O . ALA A 1 123 ? -9.521 21.716 -2.623 1.00 89.81 123 ALA A O 1
ATOM 894 N N . GLN A 1 124 ? -10.131 19.597 -2.232 1.00 92.31 124 GLN A N 1
ATOM 895 C CA . GLN A 1 124 ? -10.429 19.795 -0.807 1.00 92.31 124 GLN A CA 1
ATOM 896 C C . GLN A 1 124 ? -9.202 19.613 0.098 1.00 92.31 124 GLN A C 1
ATOM 898 O O . GLN A 1 124 ? -9.315 19.801 1.318 1.00 92.31 124 GLN A O 1
ATOM 903 N N . TYR A 1 125 ? -8.056 19.258 -0.488 1.00 91.75 125 TYR A N 1
ATOM 904 C CA . TYR A 1 125 ? -6.775 19.116 0.186 1.00 91.75 125 TYR A CA 1
ATOM 905 C C . TYR A 1 125 ? -5.815 20.248 -0.198 1.00 91.75 125 TYR A C 1
ATOM 907 O O . TYR A 1 125 ? -5.856 20.818 -1.290 1.00 91.75 125 TYR A O 1
ATOM 915 N N . CYS A 1 126 ? -4.940 20.586 0.738 1.00 90.44 126 CYS A N 1
ATOM 916 C CA . CYS A 1 126 ? -3.973 21.662 0.648 1.00 90.44 126 CYS A CA 1
ATOM 917 C C . CYS A 1 126 ? -2.581 21.161 1.055 1.00 90.44 126 CYS A C 1
ATOM 919 O O . CYS A 1 126 ? -2.421 20.057 1.575 1.00 90.44 126 CYS A O 1
ATOM 921 N N . LYS A 1 127 ? -1.565 21.977 0.789 1.00 85.19 127 LYS A N 1
ATOM 922 C CA . LYS A 1 127 ? -0.222 21.843 1.361 1.00 85.19 127 LYS A CA 1
ATOM 923 C C . LYS A 1 127 ? -0.159 22.578 2.706 1.00 85.19 127 LYS A C 1
ATOM 925 O O . LYS A 1 127 ? -1.077 23.325 3.044 1.00 85.19 127 LYS A O 1
ATOM 930 N N . ALA A 1 128 ? 0.971 22.468 3.403 1.00 81.94 128 ALA A N 1
ATOM 931 C CA . ALA A 1 128 ? 1.229 23.177 4.660 1.00 81.94 128 ALA A CA 1
ATOM 932 C C . ALA A 1 128 ? 1.064 24.708 4.573 1.00 81.94 128 ALA A C 1
ATOM 934 O O . ALA A 1 128 ? 0.658 25.346 5.539 1.00 81.94 128 ALA A O 1
ATOM 935 N N . ASP A 1 129 ? 1.317 25.313 3.406 1.00 83.00 129 ASP A N 1
ATOM 936 C CA . ASP A 1 129 ? 1.126 26.754 3.174 1.00 83.00 129 ASP A CA 1
ATOM 937 C C . ASP A 1 129 ? -0.329 27.143 2.835 1.00 83.00 129 ASP A C 1
ATOM 939 O O . ASP A 1 129 ? -0.599 28.283 2.455 1.00 83.00 129 ASP A O 1
ATOM 943 N N . GLY A 1 130 ? -1.268 26.196 2.931 1.00 83.88 130 GLY A N 1
ATOM 944 C CA . GLY A 1 130 ? -2.686 26.383 2.632 1.00 83.88 130 GLY A CA 1
ATOM 945 C C . GLY A 1 130 ? -3.020 26.432 1.140 1.00 83.88 130 GLY A C 1
ATOM 946 O O . GLY A 1 130 ? -4.198 26.498 0.787 1.00 83.88 130 GLY A O 1
ATOM 947 N N . LYS A 1 131 ? -2.027 26.372 0.241 1.00 86.69 131 LYS A N 1
ATOM 948 C CA . LYS A 1 131 ? -2.290 26.320 -1.204 1.00 86.69 131 LYS A CA 1
ATOM 949 C C . LYS A 1 131 ? -2.855 24.958 -1.601 1.00 86.69 131 LYS A C 1
ATOM 951 O O . LYS A 1 131 ? -2.531 23.966 -0.946 1.00 86.69 131 LYS A O 1
ATOM 956 N N . PRO A 1 132 ? -3.635 24.873 -2.696 1.00 83.62 132 PRO A N 1
ATOM 957 C CA . PRO A 1 132 ? -4.138 23.599 -3.195 1.00 83.62 132 PRO A CA 1
ATOM 958 C C . PRO A 1 132 ? -3.019 22.566 -3.347 1.00 83.62 132 PRO A C 1
ATOM 960 O O . PRO A 1 132 ? -1.937 22.864 -3.874 1.00 83.62 132 PRO A O 1
ATOM 963 N N . ALA A 1 133 ? -3.279 21.348 -2.876 1.00 79.50 133 ALA A N 1
ATOM 964 C CA . ALA A 1 133 ? -2.405 20.229 -3.170 1.00 79.50 133 ALA A CA 1
ATOM 965 C C . ALA A 1 133 ? -2.426 19.981 -4.686 1.00 79.50 133 ALA A C 1
ATOM 967 O O . ALA A 1 133 ? -3.456 20.141 -5.342 1.00 79.50 133 ALA A O 1
ATOM 968 N N . GLN A 1 134 ? -1.277 19.625 -5.263 1.00 70.25 134 GLN A N 1
ATOM 969 C CA . GLN A 1 134 ? -1.275 19.167 -6.654 1.00 70.25 134 GLN A CA 1
ATOM 970 C C . GLN A 1 134 ? -2.094 17.876 -6.709 1.00 70.25 134 GLN A C 1
ATOM 972 O O . GLN A 1 134 ? -1.995 17.100 -5.763 1.00 70.25 134 GLN A O 1
ATOM 977 N N . PRO A 1 135 ? -2.910 17.640 -7.750 1.00 62.16 135 PRO A N 1
ATOM 978 C CA . PRO A 1 135 ? -3.793 16.480 -7.775 1.00 62.16 135 PRO A CA 1
ATOM 979 C C . PRO A 1 135 ? -3.001 15.176 -7.651 1.00 62.16 135 PRO A C 1
ATOM 981 O O . PRO A 1 135 ? -3.437 14.283 -6.943 1.00 62.16 135 PRO A O 1
ATOM 984 N N . ILE A 1 136 ? -1.811 15.114 -8.253 1.00 63.94 136 ILE A N 1
ATOM 985 C CA . ILE A 1 136 ? -0.950 13.930 -8.295 1.00 63.94 136 ILE A CA 1
ATOM 986 C C . ILE A 1 136 ? -0.488 13.520 -6.888 1.00 63.94 136 ILE A C 1
ATOM 988 O O . ILE A 1 136 ? 0.103 14.326 -6.166 1.00 63.94 136 ILE A O 1
ATOM 992 N N . ALA A 1 137 ? -0.667 12.234 -6.571 1.00 73.12 137 ALA A N 1
ATOM 993 C CA . ALA A 1 137 ? -0.236 11.559 -5.349 1.00 73.12 137 ALA A CA 1
ATOM 994 C C . ALA A 1 137 ? -1.030 11.891 -4.076 1.00 73.12 137 ALA A C 1
ATOM 996 O O . ALA A 1 137 ? -0.615 11.473 -2.992 1.00 73.12 137 ALA A O 1
ATOM 997 N N . ASN A 1 138 ? -2.167 12.586 -4.148 1.00 79.62 138 ASN A N 1
ATOM 998 C CA . ASN A 1 138 ? -2.968 12.825 -2.945 1.00 79.62 138 ASN A CA 1
ATOM 999 C C . ASN A 1 138 ? -3.673 11.541 -2.496 1.00 79.62 138 ASN A C 1
ATOM 1001 O O . ASN A 1 138 ? -3.652 11.205 -1.310 1.00 79.62 138 ASN A O 1
ATOM 1005 N N . ALA A 1 139 ? -4.251 10.786 -3.434 1.00 86.75 139 ALA A N 1
ATOM 1006 C CA . ALA A 1 139 ? -4.887 9.511 -3.128 1.00 86.75 139 ALA A CA 1
ATOM 1007 C C . ALA A 1 139 ? -3.867 8.501 -2.592 1.00 86.75 139 ALA A C 1
ATOM 1009 O O . ALA A 1 139 ? -4.197 7.740 -1.683 1.00 86.75 139 ALA A O 1
ATOM 1010 N N . LEU A 1 140 ? -2.613 8.544 -3.055 1.00 85.56 140 LEU A N 1
ATOM 1011 C CA . LEU A 1 140 ? -1.529 7.702 -2.546 1.00 85.56 140 LEU A CA 1
ATOM 1012 C C . LEU A 1 140 ? -1.306 7.933 -1.049 1.00 85.56 140 LEU A C 1
ATOM 1014 O O . LEU A 1 140 ? -1.170 6.977 -0.284 1.00 85.56 140 LEU A O 1
ATOM 1018 N N . GLN A 1 141 ? -1.279 9.200 -0.626 1.00 84.06 141 GLN A N 1
ATOM 1019 C CA . GLN A 1 141 ? -1.029 9.564 0.768 1.00 84.06 141 GLN A CA 1
ATOM 1020 C C . GLN A 1 141 ? -2.111 9.034 1.710 1.00 84.06 141 GLN A C 1
ATOM 1022 O O . GLN A 1 141 ? -1.814 8.764 2.868 1.00 84.06 141 GLN A O 1
ATOM 1027 N N . ILE A 1 142 ? -3.334 8.834 1.218 1.00 89.56 142 ILE A N 1
ATOM 1028 C CA . ILE A 1 142 ? -4.466 8.301 1.986 1.00 89.56 142 ILE A CA 1
ATOM 1029 C C . ILE A 1 142 ? -4.516 6.770 1.891 1.00 89.56 142 ILE A C 1
ATOM 1031 O O . ILE A 1 142 ? -4.630 6.080 2.904 1.00 89.56 142 ILE A O 1
ATOM 1035 N N . SER A 1 143 ? -4.386 6.235 0.676 1.00 91.88 143 SER A N 1
ATOM 1036 C CA . SER A 1 143 ? -4.564 4.811 0.359 1.00 91.88 143 SER A CA 1
ATOM 1037 C C . SER A 1 143 ? -3.633 3.916 1.169 1.00 91.88 143 SER A C 1
ATOM 1039 O O . SER A 1 143 ? -4.069 2.884 1.674 1.00 91.88 143 SER A O 1
ATOM 1041 N N . ARG A 1 144 ? -2.382 4.353 1.374 1.00 86.19 144 ARG A N 1
ATOM 1042 C CA . ARG A 1 144 ? -1.389 3.637 2.187 1.00 86.19 144 ARG A CA 1
ATOM 1043 C C . ARG A 1 144 ? -1.910 3.312 3.584 1.00 86.19 144 ARG A C 1
ATOM 1045 O O . ARG A 1 144 ? -1.928 2.147 3.953 1.00 86.19 144 ARG A O 1
ATOM 1052 N N . GLY A 1 145 ? -2.373 4.312 4.334 1.00 90.06 145 GLY A N 1
ATOM 1053 C CA . GLY A 1 145 ? -2.916 4.107 5.678 1.00 90.06 145 GLY A CA 1
ATOM 1054 C C . GLY A 1 145 ? -4.270 3.397 5.676 1.00 90.06 145 GLY A C 1
ATOM 1055 O O . GLY A 1 145 ? -4.542 2.586 6.561 1.00 90.06 145 GLY A O 1
ATOM 1056 N N . VAL A 1 146 ? -5.115 3.649 4.668 1.00 94.75 146 VAL A N 1
ATOM 1057 C CA . VAL A 1 146 ? -6.459 3.053 4.595 1.00 94.75 146 VAL A CA 1
ATOM 1058 C C . VAL A 1 146 ? -6.375 1.538 4.531 1.00 94.75 146 VAL A C 1
ATOM 1060 O O . VAL A 1 146 ? -7.114 0.875 5.258 1.00 94.75 146 VAL A O 1
ATOM 1063 N N . VAL A 1 147 ? -5.439 1.012 3.741 1.00 92.19 147 VAL A N 1
ATOM 1064 C CA . VAL A 1 147 ? -5.132 -0.416 3.669 1.00 92.19 147 VAL A CA 1
ATOM 1065 C C . VAL A 1 147 ? -4.924 -0.955 5.095 1.00 92.19 147 VAL A C 1
ATOM 1067 O O . VAL A 1 147 ? -5.750 -1.744 5.558 1.00 92.19 147 VAL A O 1
ATOM 1070 N N . TYR A 1 148 ? -3.958 -0.435 5.869 1.00 91.81 148 TYR A N 1
ATOM 1071 C CA . TYR A 1 148 ? -3.709 -0.904 7.250 1.00 91.81 148 TYR A CA 1
ATOM 1072 C C . TYR A 1 148 ? -4.916 -0.762 8.179 1.00 91.81 148 TYR A C 1
ATOM 1074 O O . TYR A 1 148 ? -5.182 -1.651 8.989 1.00 91.81 148 TYR A O 1
ATOM 1082 N N . SER A 1 149 ? -5.688 0.319 8.049 1.00 95.44 149 SER A N 1
ATOM 1083 C CA . SER A 1 149 ? -6.896 0.504 8.857 1.00 95.44 149 SER A CA 1
ATOM 1084 C C . SER A 1 149 ? -7.958 -0.571 8.582 1.00 95.44 149 SER A C 1
ATOM 1086 O O . SER A 1 149 ? -8.604 -1.041 9.519 1.00 95.44 149 SER A O 1
ATOM 1088 N N . VAL A 1 150 ? -8.104 -1.001 7.321 1.00 95.56 150 VAL A N 1
ATOM 1089 C CA . VAL A 1 150 ? -9.004 -2.091 6.923 1.00 95.56 150 VAL A CA 1
ATOM 1090 C C . VAL A 1 150 ? -8.535 -3.411 7.522 1.00 95.56 150 VAL A C 1
ATOM 1092 O O . VAL A 1 150 ? -9.344 -4.138 8.092 1.00 95.56 150 VAL A O 1
ATOM 1095 N N . GLN A 1 151 ? -7.236 -3.714 7.455 1.00 91.38 151 GLN A N 1
ATOM 1096 C CA . GLN A 1 151 ? -6.699 -4.938 8.054 1.00 91.38 151 GLN A CA 1
ATOM 1097 C C . GLN A 1 151 ? -6.889 -4.972 9.563 1.00 91.38 151 GLN A C 1
ATOM 1099 O O . GLN A 1 151 ? -7.286 -5.998 10.115 1.00 91.38 151 GLN A O 1
ATOM 1104 N N . ALA A 1 152 ? -6.613 -3.856 10.234 1.00 94.62 152 ALA A N 1
ATOM 1105 C CA . ALA A 1 152 ? -6.815 -3.751 11.666 1.00 94.62 152 ALA A CA 1
ATOM 1106 C C . ALA A 1 152 ? -8.283 -4.019 12.030 1.00 94.62 152 ALA A C 1
ATOM 1108 O O . ALA A 1 152 ? -8.552 -4.760 12.976 1.00 94.62 152 ALA A O 1
ATOM 1109 N N . GLN A 1 153 ? -9.226 -3.478 11.250 1.00 96.94 153 GLN A N 1
ATOM 1110 C CA . GLN A 1 153 ? -10.638 -3.772 11.442 1.00 96.94 153 GLN A CA 1
ATOM 1111 C C . GLN A 1 153 ? -10.965 -5.251 11.199 1.00 96.94 153 GLN A C 1
ATOM 1113 O O . GLN A 1 153 ? -11.560 -5.871 12.078 1.00 96.94 153 GLN A O 1
ATOM 1118 N N . ASP A 1 154 ? -10.585 -5.813 10.049 1.00 93.75 154 ASP A N 1
ATOM 1119 C CA . ASP A 1 154 ? -10.917 -7.194 9.663 1.00 93.75 154 ASP A CA 1
ATOM 1120 C C . ASP A 1 154 ? -10.405 -8.209 10.696 1.00 93.75 154 ASP A C 1
ATOM 1122 O O . ASP A 1 154 ? -11.148 -9.084 11.140 1.00 93.75 154 ASP A O 1
ATOM 1126 N N . LEU A 1 155 ? -9.160 -8.047 11.161 1.00 93.50 155 LEU A N 1
ATOM 1127 C CA . LEU A 1 155 ? -8.561 -8.911 12.182 1.00 93.50 155 LEU A CA 1
ATOM 1128 C C . LEU A 1 155 ? -9.317 -8.839 13.513 1.00 93.50 155 LEU A C 1
ATOM 1130 O O . LEU A 1 155 ? -9.623 -9.869 14.112 1.00 93.50 155 LEU A O 1
ATOM 1134 N N . LEU A 1 156 ? -9.633 -7.628 13.977 1.00 96.19 156 LEU A N 1
ATOM 1135 C CA . LEU A 1 156 ? -10.339 -7.424 15.242 1.00 96.19 156 LEU A CA 1
ATOM 1136 C C . LEU A 1 156 ? -11.805 -7.874 15.169 1.00 96.19 156 LEU A C 1
ATOM 1138 O O . LEU A 1 156 ? -12.318 -8.429 16.140 1.00 96.19 156 LEU A O 1
ATOM 1142 N N . GLN A 1 157 ? -12.476 -7.687 14.030 1.00 95.19 157 GLN A N 1
ATOM 1143 C CA . GLN A 1 157 ? -13.804 -8.255 13.785 1.00 95.19 157 GLN A CA 1
ATOM 1144 C C . GLN A 1 157 ? -13.754 -9.785 13.773 1.00 95.19 157 GLN A C 1
ATOM 1146 O O . GLN A 1 157 ? -14.602 -10.420 14.396 1.00 95.19 157 GLN A O 1
ATOM 1151 N N . GLY A 1 158 ? -12.743 -10.374 13.125 1.00 92.38 158 GLY A N 1
ATOM 1152 C CA . GLY A 1 158 ? -12.557 -11.823 13.037 1.00 92.38 158 GLY A CA 1
ATOM 1153 C C . GLY A 1 158 ? -12.412 -12.511 14.396 1.00 92.38 158 GLY A C 1
ATOM 1154 O O . GLY A 1 158 ? -12.882 -13.631 14.560 1.00 92.38 158 GLY A O 1
ATOM 1155 N N . ILE A 1 159 ? -11.835 -11.826 15.388 1.00 95.06 159 ILE A N 1
ATOM 1156 C CA . ILE A 1 159 ? -11.732 -12.321 16.773 1.00 95.06 159 ILE A CA 1
ATOM 1157 C C . ILE A 1 159 ? -12.860 -11.824 17.696 1.00 95.06 159 ILE A C 1
ATOM 1159 O O . ILE A 1 159 ? -12.773 -11.992 18.912 1.00 95.06 159 ILE A O 1
ATOM 1163 N N . GLY A 1 160 ? -13.898 -11.177 17.153 1.00 95.50 160 GLY A N 1
ATOM 1164 C CA . GLY A 1 160 ? -15.058 -10.703 17.917 1.00 95.50 160 GLY A CA 1
ATOM 1165 C C . GLY A 1 160 ? -14.775 -9.538 18.875 1.00 95.50 160 GLY A C 1
ATOM 1166 O O . GLY A 1 160 ? -15.460 -9.393 19.883 1.00 95.50 160 GLY A O 1
ATOM 1167 N N . ALA A 1 161 ? -13.761 -8.709 18.604 1.00 97.19 161 ALA A N 1
ATOM 1168 C CA . ALA A 1 161 ? -13.335 -7.638 19.511 1.00 97.19 161 ALA A CA 1
ATOM 1169 C C . ALA A 1 161 ? -14.176 -6.345 19.432 1.00 97.19 161 ALA A C 1
ATOM 1171 O O . ALA A 1 161 ? -14.085 -5.493 20.327 1.00 97.19 161 ALA A O 1
ATOM 1172 N N . PHE A 1 162 ? -14.962 -6.165 18.369 1.00 96.94 162 PHE A N 1
ATOM 1173 C CA . PHE A 1 162 ? -15.810 -4.986 18.173 1.00 96.94 162 PHE A CA 1
ATOM 1174 C C . PHE A 1 162 ? -17.264 -5.235 18.556 1.00 96.94 162 PHE A C 1
ATOM 1176 O O . PHE A 1 162 ? -17.813 -6.307 18.306 1.00 96.94 162 PHE A O 1
ATOM 1183 N N . SER A 1 163 ? -17.908 -4.204 19.100 1.00 96.69 163 SER A N 1
ATOM 1184 C CA . SER A 1 163 ? -19.364 -4.149 19.194 1.00 96.69 163 SER A CA 1
ATOM 1185 C C . SER A 1 163 ? -19.993 -3.850 17.822 1.00 96.69 163 SER A C 1
ATOM 1187 O O . SER A 1 163 ? -19.323 -3.290 16.947 1.00 96.69 163 SER A O 1
ATOM 1189 N N . PRO A 1 164 ? -21.291 -4.152 17.622 1.00 96.81 164 PRO A N 1
ATOM 1190 C CA . PRO A 1 164 ? -21.998 -3.798 16.388 1.00 96.81 164 PRO A CA 1
ATOM 1191 C C . PRO A 1 164 ? -21.925 -2.301 16.047 1.00 96.81 164 PRO A C 1
ATOM 1193 O O . PRO A 1 164 ? -21.729 -1.942 14.888 1.00 96.81 164 PRO A O 1
ATOM 1196 N N . ASP A 1 165 ? -22.007 -1.428 17.054 1.00 97.50 165 ASP A N 1
ATOM 1197 C CA . ASP A 1 165 ? -21.915 0.023 16.866 1.00 97.50 165 ASP A CA 1
ATOM 1198 C C . ASP A 1 165 ? -20.528 0.463 16.391 1.00 97.50 165 ASP A C 1
ATOM 1200 O O . ASP A 1 165 ? -20.414 1.358 15.556 1.00 97.50 165 ASP A O 1
ATOM 1204 N N . GLU A 1 166 ? -19.463 -0.140 16.925 1.00 97.62 166 GLU A N 1
ATOM 1205 C CA . GLU A 1 166 ? -18.095 0.149 16.485 1.00 97.62 166 GLU A CA 1
ATOM 1206 C C . GLU A 1 166 ? -17.889 -0.312 15.040 1.00 97.62 166 GLU A C 1
ATOM 1208 O O . GLU A 1 166 ? -17.339 0.436 14.236 1.00 97.62 166 GLU A O 1
ATOM 1213 N N . VAL A 1 167 ? -18.404 -1.494 14.685 1.00 97.38 167 VAL A N 1
ATOM 1214 C CA . VAL A 1 167 ? -18.402 -1.983 13.300 1.00 97.38 167 VAL A CA 1
ATOM 1215 C C . VAL A 1 167 ? -19.137 -1.021 12.370 1.00 97.38 167 VAL A C 1
ATOM 1217 O O . VAL A 1 167 ? -18.596 -0.654 11.331 1.00 97.38 167 VAL A O 1
ATOM 1220 N N . ALA A 1 168 ? -20.337 -0.569 12.737 1.00 97.31 168 ALA A N 1
ATOM 1221 C CA . ALA A 1 168 ? -21.114 0.350 11.909 1.00 97.31 168 ALA A CA 1
ATOM 1222 C C . ALA A 1 168 ? -20.382 1.686 11.676 1.00 97.31 168 ALA A C 1
ATOM 1224 O O . ALA A 1 168 ? -20.357 2.192 10.553 1.00 97.31 168 ALA A O 1
ATOM 1225 N N . ARG A 1 169 ? -19.740 2.239 12.716 1.00 96.69 169 ARG A N 1
ATOM 1226 C CA . ARG A 1 169 ? -18.944 3.476 12.614 1.00 96.69 169 ARG A CA 1
ATOM 1227 C C . ARG A 1 169 ? -17.735 3.309 11.701 1.00 96.69 169 ARG A C 1
ATOM 1229 O O . ARG A 1 169 ? -17.485 4.172 10.861 1.00 96.69 169 ARG A O 1
ATOM 1236 N N . LEU A 1 170 ? -17.003 2.206 11.846 1.00 98.44 170 LEU A N 1
ATOM 1237 C CA . LEU A 1 170 ? -15.832 1.934 11.020 1.00 98.44 170 LEU A CA 1
ATOM 1238 C C . LEU A 1 170 ? -16.223 1.660 9.561 1.00 98.44 170 LEU A C 1
ATOM 1240 O O . LEU A 1 170 ? -15.637 2.243 8.656 1.00 98.44 170 LEU A O 1
ATOM 1244 N N . ASN A 1 171 ? -17.298 0.904 9.323 1.00 98.44 171 ASN A N 1
ATOM 1245 C CA . ASN A 1 171 ? -17.821 0.683 7.974 1.00 98.44 171 ASN A CA 1
ATOM 1246 C C . ASN A 1 171 ? -18.204 1.999 7.283 1.00 98.44 171 ASN A C 1
ATOM 1248 O O . ASN A 1 171 ? -17.878 2.192 6.113 1.00 98.44 171 ASN A O 1
ATOM 1252 N N . LEU A 1 172 ? -18.843 2.931 8.001 1.00 97.75 172 LEU A N 1
ATOM 1253 C CA . LEU A 1 172 ? -19.153 4.261 7.467 1.00 97.75 172 LEU A CA 1
ATOM 1254 C C . LEU A 1 172 ? -17.880 5.046 7.120 1.00 97.75 172 LEU A C 1
ATOM 1256 O O . LEU A 1 172 ? -17.839 5.741 6.101 1.00 97.75 172 LEU A O 1
ATOM 1260 N N . PHE A 1 173 ? -16.844 4.939 7.954 1.00 98.25 173 PHE A N 1
ATOM 1261 C CA . PHE A 1 173 ? -15.541 5.532 7.675 1.00 98.25 173 PHE A CA 1
ATOM 1262 C C . PHE A 1 173 ? -14.918 4.961 6.399 1.00 98.25 173 PHE A C 1
ATOM 1264 O O . PHE A 1 173 ? -14.589 5.727 5.492 1.00 98.25 173 PHE A O 1
ATOM 1271 N N . HIS A 1 174 ? -14.816 3.637 6.273 1.00 98.31 174 HIS A N 1
ATOM 1272 C CA . HIS A 1 174 ? -14.234 3.004 5.088 1.00 98.31 174 HIS A CA 1
ATOM 1273 C C . HIS A 1 174 ? -15.061 3.236 3.829 1.00 98.31 174 HIS A C 1
ATOM 1275 O O . HIS A 1 174 ? -14.480 3.479 2.776 1.00 98.31 174 HIS A O 1
ATOM 1281 N N . GLN A 1 175 ? -16.391 3.274 3.922 1.00 97.75 175 GLN A N 1
ATOM 1282 C CA . GLN A 1 175 ? -17.243 3.677 2.803 1.00 97.75 175 GLN A CA 1
ATOM 1283 C C . GLN A 1 175 ? -16.932 5.113 2.353 1.00 97.75 175 GLN A C 1
ATOM 1285 O O . GLN A 1 175 ? -16.818 5.374 1.156 1.00 97.75 175 GLN A O 1
ATOM 1290 N N . GLY A 1 176 ? -16.750 6.040 3.298 1.00 97.12 176 GLY A N 1
ATOM 1291 C CA . GLY A 1 176 ? -16.302 7.401 3.004 1.00 97.12 176 GLY A CA 1
ATOM 1292 C C . GLY A 1 176 ? -14.951 7.421 2.289 1.00 97.12 176 GLY A C 1
ATOM 1293 O O . GLY A 1 176 ? -14.813 8.075 1.256 1.00 97.12 176 GLY A O 1
ATOM 1294 N N . MET A 1 177 ? -13.983 6.653 2.792 1.00 97.69 177 MET A N 1
ATOM 1295 C CA . MET A 1 177 ? -12.644 6.549 2.204 1.00 97.69 177 MET A CA 1
ATOM 1296 C C . MET A 1 177 ? -12.636 5.894 0.827 1.00 97.69 177 MET A C 1
ATOM 1298 O O . MET A 1 177 ? -11.857 6.318 -0.024 1.00 97.69 177 MET A O 1
ATOM 1302 N N . TYR A 1 178 ? -13.522 4.932 0.563 1.00 97.69 178 TYR A N 1
ATOM 1303 C CA . TYR A 1 178 ? -13.692 4.368 -0.774 1.00 97.69 178 TYR A CA 1
ATOM 1304 C C . TYR A 1 178 ? -14.066 5.463 -1.774 1.00 97.69 178 TYR A C 1
ATOM 1306 O O . TYR A 1 178 ? -13.416 5.604 -2.807 1.00 97.69 178 TYR A O 1
ATOM 1314 N N . GLU A 1 179 ? -15.074 6.283 -1.456 1.00 96.69 179 GLU A N 1
ATOM 1315 C CA . GLU A 1 179 ? -15.504 7.360 -2.352 1.00 96.69 179 GLU A CA 1
ATOM 1316 C C . GLU A 1 179 ? -14.430 8.441 -2.521 1.00 96.69 179 GLU A C 1
ATOM 1318 O O . GLU A 1 179 ? -14.234 8.930 -3.635 1.00 96.69 179 GLU A O 1
ATOM 1323 N N . THR A 1 180 ? -13.708 8.785 -1.449 1.00 96.06 180 THR A N 1
ATOM 1324 C CA . THR A 1 180 ? -12.574 9.718 -1.496 1.00 96.06 180 THR A CA 1
ATOM 1325 C C . THR A 1 180 ? -11.467 9.208 -2.417 1.00 96.06 180 THR A C 1
ATOM 1327 O O . THR A 1 180 ? -11.096 9.891 -3.369 1.00 96.06 180 THR A O 1
ATOM 1330 N N . ILE A 1 181 ? -10.976 7.986 -2.191 1.00 96.62 181 ILE A N 1
ATOM 1331 C CA . ILE A 1 181 ? -9.885 7.401 -2.981 1.00 96.62 181 ILE A CA 1
ATOM 1332 C C . ILE A 1 181 ? -10.317 7.214 -4.435 1.00 96.62 181 ILE A C 1
ATOM 1334 O O . ILE A 1 181 ? -9.563 7.566 -5.337 1.00 96.62 181 ILE A O 1
ATOM 1338 N N . ARG A 1 182 ? -11.532 6.711 -4.688 1.00 96.56 182 ARG A N 1
ATOM 1339 C CA . ARG A 1 182 ? -12.055 6.512 -6.047 1.00 96.56 182 ARG A CA 1
ATOM 1340 C C . ARG A 1 182 ? -12.118 7.826 -6.820 1.00 96.56 182 ARG A C 1
ATOM 1342 O O . ARG A 1 182 ? -11.646 7.895 -7.953 1.00 96.56 182 ARG A O 1
ATOM 1349 N N . THR A 1 183 ? -12.682 8.866 -6.208 1.00 95.25 183 THR A N 1
ATOM 1350 C CA . THR A 1 183 ? -12.830 10.186 -6.837 1.00 95.25 183 THR A CA 1
ATOM 1351 C C . THR A 1 183 ? -11.464 10.792 -7.148 1.00 95.25 183 THR A C 1
ATOM 1353 O O . THR A 1 183 ? -11.208 11.166 -8.290 1.00 95.25 183 THR A O 1
ATOM 1356 N N . MET A 1 184 ? -10.557 10.812 -6.170 1.00 93.88 184 MET A N 1
ATOM 1357 C CA . MET A 1 184 ? -9.209 11.352 -6.353 1.00 93.88 184 MET A CA 1
ATOM 1358 C C . MET A 1 184 ? -8.393 10.541 -7.364 1.00 93.88 184 MET A C 1
ATOM 1360 O O . MET A 1 184 ? -7.723 11.124 -8.206 1.00 93.88 184 MET A O 1
ATOM 1364 N N . SER A 1 185 ? -8.501 9.209 -7.354 1.00 94.38 185 SER A N 1
ATOM 1365 C CA . SER A 1 185 ? -7.844 8.345 -8.342 1.00 94.38 185 SER A CA 1
ATOM 1366 C C . SER A 1 185 ? -8.319 8.655 -9.768 1.00 94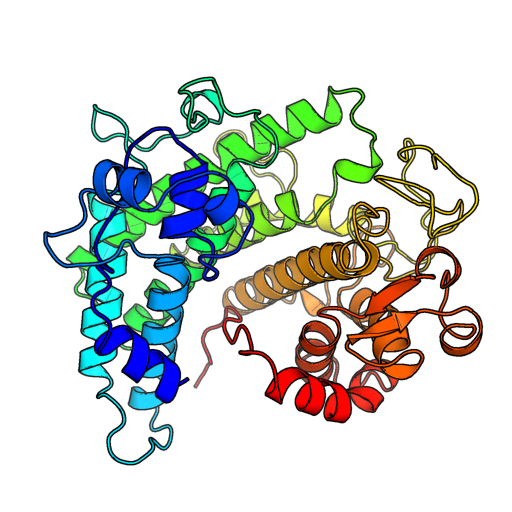.38 185 SER A C 1
ATOM 1368 O O . SER A 1 185 ? -7.505 8.738 -10.684 1.00 94.38 185 SER A O 1
ATOM 1370 N N . ASN A 1 186 ? -9.617 8.906 -9.971 1.00 94.25 186 ASN A N 1
ATOM 1371 C CA . ASN A 1 186 ? -10.136 9.323 -11.277 1.00 94.25 186 ASN A CA 1
ATOM 1372 C C . ASN A 1 186 ? -9.598 10.695 -11.704 1.00 94.25 186 ASN A C 1
ATOM 1374 O O . ASN A 1 186 ? -9.153 10.842 -12.841 1.00 94.25 186 ASN A O 1
ATOM 1378 N N . GLU A 1 187 ? -9.616 11.686 -10.809 1.00 91.75 187 GLU A N 1
ATOM 1379 C CA . GLU A 1 187 ? -9.063 13.023 -11.068 1.00 91.75 187 GLU A CA 1
ATOM 1380 C C . GLU A 1 187 ? -7.574 12.950 -11.442 1.00 91.75 187 GLU A C 1
ATOM 1382 O O . GLU A 1 187 ? -7.146 13.543 -12.435 1.00 91.75 187 GLU A O 1
ATOM 1387 N N . GLU A 1 188 ? -6.795 12.175 -10.684 1.00 89.56 188 GLU A N 1
ATOM 1388 C CA . GLU A 1 188 ? -5.370 11.942 -10.917 1.00 89.56 188 GLU A CA 1
ATOM 1389 C C . GLU A 1 188 ? -5.111 11.233 -12.247 1.00 89.56 188 GLU A C 1
ATOM 1391 O O . GLU A 1 188 ? -4.218 11.638 -12.993 1.00 89.56 188 GLU A O 1
ATOM 1396 N N . PHE A 1 189 ? -5.898 10.208 -12.583 1.00 89.75 189 PHE A N 1
ATOM 1397 C CA . PHE A 1 189 ? -5.738 9.488 -13.844 1.00 89.75 189 PHE A CA 1
ATOM 1398 C C . PHE A 1 189 ? -6.079 10.372 -15.043 1.00 89.75 189 PHE A C 1
ATOM 1400 O O . PHE A 1 189 ? -5.292 10.440 -15.986 1.00 89.75 189 PHE A O 1
ATOM 1407 N N . VAL A 1 190 ? -7.200 11.101 -14.989 1.00 88.56 190 VAL A N 1
ATOM 1408 C CA . VAL A 1 190 ? -7.589 12.067 -16.030 1.00 88.56 190 VAL A CA 1
ATOM 1409 C C . VAL A 1 190 ? -6.500 13.122 -16.211 1.00 88.56 190 VAL A C 1
ATOM 1411 O O . VAL A 1 190 ? -6.129 13.436 -17.341 1.00 88.56 190 VAL A O 1
ATOM 1414 N N . HIS A 1 191 ? -5.939 13.633 -15.114 1.00 84.75 191 HIS A N 1
ATOM 1415 C CA . HIS A 1 191 ? -4.823 14.569 -15.172 1.00 84.75 191 HIS A CA 1
ATOM 1416 C C . HIS A 1 191 ? -3.569 13.940 -15.801 1.00 84.75 191 HIS A C 1
ATOM 1418 O O . HIS A 1 191 ? -2.950 14.561 -16.663 1.00 84.75 191 HIS A O 1
ATOM 1424 N N . SER A 1 192 ? -3.223 12.704 -15.425 1.00 81.88 192 SER A N 1
ATOM 1425 C CA . SER A 1 192 ? -2.055 11.980 -15.944 1.00 81.88 192 SER A CA 1
ATOM 14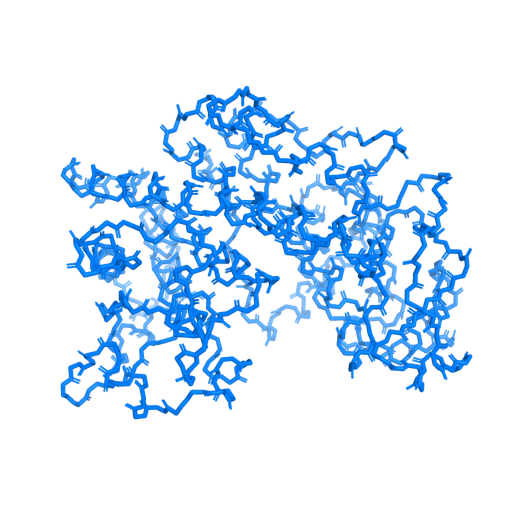26 C C . SER A 1 192 ? -2.135 11.738 -17.454 1.00 81.88 192 SER A C 1
ATOM 1428 O O . SER A 1 192 ? -1.141 11.927 -18.153 1.00 81.88 192 SER A O 1
ATOM 1430 N N . ILE A 1 193 ? -3.312 11.377 -17.980 1.00 81.69 193 ILE A N 1
ATOM 1431 C CA . ILE A 1 193 ? -3.496 11.132 -19.421 1.00 81.69 193 ILE A CA 1
ATOM 1432 C C . ILE A 1 193 ? -3.678 12.422 -20.238 1.00 81.69 193 ILE A C 1
ATOM 1434 O O . ILE A 1 193 ? -3.377 12.431 -21.432 1.00 81.69 193 ILE A O 1
ATOM 1438 N N . ALA A 1 194 ? -4.181 13.503 -19.625 1.00 77.56 194 ALA A N 1
ATOM 1439 C CA . ALA A 1 194 ? -4.343 14.807 -20.275 1.00 77.56 194 ALA A CA 1
ATOM 1440 C C . ALA A 1 194 ? -3.042 15.628 -20.285 1.00 77.56 194 ALA A C 1
ATOM 1442 O O . ALA A 1 194 ? -2.817 16.441 -21.186 1.00 77.56 194 ALA A O 1
ATOM 1443 N N . GLY A 1 195 ? -2.187 15.440 -19.279 1.00 62.81 195 GLY A N 1
ATOM 1444 C CA . GLY A 1 195 ? -0.894 16.097 -19.172 1.00 62.81 195 GLY A CA 1
ATOM 1445 C C . GLY A 1 195 ? 0.110 15.618 -20.225 1.00 62.81 195 GLY A C 1
ATOM 1446 O O . GLY A 1 195 ? 0.077 14.489 -20.704 1.00 62.81 195 GLY A O 1
ATOM 1447 N N . LYS A 1 196 ? 1.095 16.473 -20.532 1.00 49.97 196 LYS A N 1
ATOM 1448 C CA . LYS A 1 196 ? 2.390 16.040 -21.097 1.00 49.97 196 LYS A CA 1
ATOM 1449 C C . LYS A 1 196 ? 3.292 15.414 -20.019 1.00 49.97 196 LYS A C 1
ATOM 1451 O O . LYS A 1 196 ? 4.508 15.411 -20.181 1.00 49.97 196 LYS A O 1
ATOM 1456 N N . THR A 1 197 ? 2.733 14.960 -18.895 1.00 51.53 197 THR A N 1
ATOM 1457 C CA . THR A 1 197 ? 3.449 14.048 -18.004 1.00 51.53 197 THR A CA 1
ATOM 1458 C C . THR A 1 197 ? 3.857 12.852 -18.849 1.00 51.53 197 THR A C 1
ATOM 1460 O O . THR A 1 197 ? 3.049 12.333 -19.622 1.00 51.53 197 THR A O 1
ATOM 1463 N N . ASN A 1 198 ? 5.142 12.517 -18.805 1.00 51.25 198 ASN A N 1
ATOM 1464 C CA . ASN A 1 198 ? 5.698 11.424 -19.581 1.00 51.25 198 ASN A CA 1
ATOM 1465 C C . ASN A 1 198 ? 4.844 10.171 -19.290 1.00 51.25 198 ASN A C 1
ATOM 1467 O O . ASN A 1 198 ? 4.484 9.894 -18.146 1.00 51.25 198 ASN A O 1
ATOM 1471 N N . GLY A 1 199 ? 4.368 9.512 -20.347 1.00 56.03 199 GLY A N 1
ATOM 1472 C CA . GLY A 1 199 ? 3.417 8.400 -20.259 1.00 56.03 199 GLY A CA 1
ATOM 1473 C C . GLY A 1 199 ? 3.980 7.180 -19.526 1.00 56.03 199 GLY A C 1
ATOM 1474 O O . GLY A 1 199 ? 3.217 6.285 -19.175 1.00 56.03 199 GLY A O 1
ATOM 1475 N N . ASP A 1 200 ? 5.286 7.165 -19.254 1.00 61.50 200 ASP A N 1
ATOM 1476 C CA . ASP A 1 200 ? 5.941 6.225 -18.346 1.00 61.50 200 ASP A CA 1
ATOM 1477 C C . ASP A 1 200 ? 5.435 6.352 -16.897 1.00 61.50 200 ASP A C 1
ATOM 1479 O O . ASP A 1 200 ? 5.426 5.363 -16.175 1.00 61.50 200 ASP A O 1
ATOM 1483 N N . GLU A 1 201 ? 4.921 7.506 -16.462 1.00 68.00 201 GLU A N 1
ATOM 1484 C CA . GLU A 1 201 ? 4.436 7.688 -15.089 1.00 68.00 201 GLU A CA 1
ATOM 1485 C C . GLU A 1 201 ? 2.971 7.308 -14.858 1.00 68.00 201 GLU A C 1
ATOM 1487 O O . GLU A 1 201 ? 2.541 7.283 -13.707 1.00 68.00 201 GLU A O 1
ATOM 1492 N N . THR A 1 202 ? 2.183 7.028 -15.897 1.00 79.94 202 THR A N 1
ATOM 1493 C CA . THR A 1 202 ? 0.731 6.822 -15.739 1.00 79.94 202 THR A CA 1
ATOM 1494 C C . THR A 1 202 ? 0.391 5.523 -15.006 1.00 79.94 202 THR A C 1
ATOM 1496 O O . THR A 1 202 ? -0.514 5.508 -14.176 1.00 79.94 202 THR A O 1
ATOM 1499 N N . TYR A 1 203 ? 1.113 4.434 -15.277 1.00 88.38 203 TYR A N 1
ATOM 1500 C CA . TYR A 1 203 ? 0.883 3.133 -14.641 1.00 88.38 203 TYR A CA 1
ATOM 1501 C C . TYR A 1 203 ? 1.995 2.862 -13.628 1.00 88.38 203 TYR A C 1
ATOM 1503 O O . TYR A 1 203 ? 3.076 2.396 -13.983 1.00 88.38 203 TYR A O 1
ATOM 1511 N N . ASN A 1 204 ? 1.746 3.208 -12.367 1.00 86.94 204 ASN A N 1
ATOM 1512 C CA . ASN A 1 204 ? 2.772 3.282 -11.328 1.00 86.94 204 ASN A CA 1
ATOM 1513 C C . ASN A 1 204 ? 2.273 2.740 -9.971 1.00 86.94 204 ASN A C 1
ATOM 1515 O O . ASN A 1 204 ? 1.107 2.360 -9.809 1.00 86.94 204 ASN A O 1
ATOM 1519 N N . ASN A 1 205 ? 3.149 2.763 -8.965 1.00 87.94 205 ASN A N 1
ATOM 1520 C CA . ASN A 1 205 ? 2.846 2.368 -7.587 1.00 87.94 205 ASN A CA 1
ATOM 1521 C C . ASN A 1 205 ? 1.705 3.167 -6.939 1.00 87.94 205 ASN A C 1
ATOM 1523 O O . ASN A 1 205 ? 1.078 2.656 -6.013 1.00 87.94 205 ASN A O 1
ATOM 1527 N N . GLN A 1 206 ? 1.436 4.400 -7.387 1.00 89.31 206 GLN A N 1
ATOM 1528 C CA . GLN A 1 206 ? 0.380 5.235 -6.814 1.00 89.31 206 GLN A CA 1
ATOM 1529 C C . GLN A 1 206 ? -0.979 4.600 -7.090 1.00 89.31 206 GLN A C 1
ATOM 1531 O O . GLN A 1 206 ? -1.687 4.223 -6.159 1.00 89.31 206 GLN A O 1
ATOM 1536 N N . PHE A 1 207 ? -1.281 4.346 -8.365 1.00 93.50 207 PHE A N 1
ATOM 1537 C CA . PHE A 1 207 ? -2.523 3.685 -8.759 1.00 93.50 207 PHE A CA 1
ATOM 1538 C C . PHE A 1 207 ? -2.617 2.248 -8.244 1.00 93.50 207 PHE A C 1
ATOM 1540 O O . PHE A 1 207 ? -3.706 1.813 -7.870 1.00 93.50 207 PHE A O 1
ATOM 1547 N N . ALA A 1 208 ? -1.491 1.531 -8.143 1.00 94.19 208 ALA A N 1
ATOM 1548 C CA . ALA A 1 208 ? -1.471 0.215 -7.505 1.00 94.19 208 ALA A CA 1
ATOM 1549 C C . ALA A 1 208 ? -1.914 0.300 -6.033 1.00 94.19 208 ALA A C 1
ATOM 1551 O O . ALA A 1 208 ? -2.723 -0.511 -5.582 1.00 94.19 208 ALA A O 1
ATOM 1552 N N . SER A 1 209 ? -1.448 1.318 -5.302 1.00 92.94 209 SER A N 1
ATOM 1553 C CA . SER A 1 209 ? -1.856 1.579 -3.919 1.00 92.94 209 SER A CA 1
ATOM 1554 C C . SER A 1 209 ? -3.329 1.981 -3.804 1.00 92.94 209 SER A C 1
ATOM 1556 O O . SER A 1 209 ? -4.025 1.472 -2.925 1.00 92.94 209 SER A O 1
ATOM 1558 N N . HIS A 1 210 ? -3.830 2.835 -4.709 1.00 95.62 210 HIS A N 1
ATOM 1559 C CA . HIS A 1 210 ? -5.248 3.221 -4.738 1.00 95.62 210 HIS A CA 1
ATOM 1560 C C . HIS A 1 210 ? -6.139 1.988 -4.899 1.00 95.62 210 HIS A C 1
ATOM 1562 O O . HIS A 1 210 ? -7.080 1.790 -4.134 1.00 95.62 210 HIS A O 1
ATOM 1568 N N . LEU A 1 211 ? -5.820 1.129 -5.870 1.00 97.19 211 LEU A N 1
ATOM 1569 C CA . LEU A 1 211 ? -6.589 -0.081 -6.143 1.00 97.19 211 LEU A CA 1
ATOM 1570 C C . LEU A 1 211 ? -6.516 -1.079 -4.991 1.00 97.19 211 LEU A C 1
ATOM 1572 O O . LEU A 1 211 ? -7.545 -1.641 -4.631 1.00 97.19 211 LEU A O 1
ATOM 1576 N N . ALA A 1 212 ? -5.348 -1.255 -4.370 1.00 95.25 212 ALA A N 1
ATOM 1577 C CA . ALA A 1 212 ? -5.220 -2.098 -3.187 1.00 95.25 212 ALA A CA 1
ATOM 1578 C C . ALA A 1 212 ? -6.154 -1.632 -2.055 1.00 95.25 212 ALA A C 1
ATOM 1580 O O . ALA A 1 212 ? -6.841 -2.453 -1.451 1.00 95.25 212 ALA A O 1
ATOM 1581 N N . ALA A 1 213 ? -6.243 -0.319 -1.813 1.00 95.94 213 ALA A N 1
ATOM 1582 C CA . ALA A 1 213 ? -7.156 0.252 -0.824 1.00 95.94 213 ALA A CA 1
ATOM 1583 C C . ALA A 1 213 ? -8.633 0.056 -1.195 1.00 95.94 213 ALA A C 1
ATOM 1585 O O . ALA A 1 213 ? -9.426 -0.366 -0.353 1.00 95.94 213 ALA A O 1
ATOM 1586 N N . LEU A 1 214 ? -9.007 0.328 -2.450 1.00 98.12 214 LEU A N 1
ATOM 1587 C CA . LEU A 1 214 ? -10.383 0.163 -2.928 1.00 98.12 214 LEU A CA 1
ATOM 1588 C C . LEU A 1 214 ? -10.844 -1.298 -2.840 1.00 98.12 214 LEU A C 1
ATOM 1590 O O . LEU A 1 214 ? -11.946 -1.558 -2.362 1.00 98.12 214 LEU A O 1
ATOM 1594 N N . ILE A 1 215 ? -9.991 -2.245 -3.243 1.00 97.19 215 ILE A N 1
ATOM 1595 C CA . ILE A 1 215 ? -10.251 -3.688 -3.156 1.00 97.19 215 ILE A CA 1
ATOM 1596 C C . ILE A 1 215 ? -10.363 -4.125 -1.687 1.00 97.19 215 ILE A C 1
ATOM 1598 O O . ILE A 1 215 ? -11.301 -4.842 -1.339 1.00 97.19 215 ILE A O 1
ATOM 1602 N N . ALA A 1 216 ? -9.457 -3.665 -0.814 1.00 95.56 216 ALA A N 1
ATOM 1603 C CA . ALA A 1 216 ? -9.496 -3.956 0.622 1.00 95.56 216 ALA A CA 1
ATOM 1604 C C . ALA A 1 216 ? -10.802 -3.489 1.267 1.00 95.56 216 ALA A C 1
ATOM 1606 O O . ALA A 1 216 ? -11.464 -4.275 1.947 1.00 95.56 216 ALA A O 1
ATOM 1607 N N . ILE A 1 217 ? -11.210 -2.245 1.007 1.00 97.69 217 ILE A N 1
ATOM 1608 C CA . ILE A 1 217 ? -12.470 -1.713 1.526 1.00 97.69 217 ILE A CA 1
ATOM 1609 C C . ILE A 1 217 ? -13.665 -2.491 0.969 1.00 97.69 217 ILE A C 1
ATOM 1611 O O . ILE A 1 217 ? -14.517 -2.918 1.744 1.00 97.69 217 ILE A O 1
ATOM 1615 N N . ALA A 1 218 ? -13.738 -2.693 -0.350 1.00 96.56 218 ALA A N 1
ATOM 1616 C CA . ALA A 1 218 ? -14.865 -3.388 -0.967 1.00 96.56 218 ALA A CA 1
ATOM 1617 C C . ALA A 1 218 ? -15.034 -4.805 -0.399 1.00 96.56 218 ALA A C 1
ATOM 1619 O O . ALA A 1 218 ? -16.149 -5.215 -0.086 1.00 96.56 218 ALA A O 1
ATOM 1620 N N . ARG A 1 219 ? -13.922 -5.519 -0.176 1.00 94.94 219 ARG A N 1
ATOM 1621 C CA . ARG A 1 219 ? -13.932 -6.840 0.459 1.00 94.94 219 ARG A CA 1
ATOM 1622 C C . ARG A 1 219 ? -14.367 -6.780 1.923 1.00 94.94 219 ARG A C 1
ATOM 1624 O O . ARG A 1 219 ? -15.127 -7.641 2.349 1.00 94.94 219 ARG A O 1
ATOM 1631 N N . LEU A 1 220 ? -13.868 -5.820 2.707 1.00 95.00 220 LEU A N 1
ATOM 1632 C CA . LEU A 1 220 ? -14.245 -5.660 4.120 1.00 95.00 220 LEU A CA 1
ATOM 1633 C C . LEU A 1 220 ? -15.751 -5.409 4.275 1.00 95.00 220 LEU A C 1
ATOM 1635 O O . LEU A 1 220 ? -16.376 -5.949 5.183 1.00 95.00 220 LEU A O 1
ATOM 1639 N N . LEU A 1 221 ? -16.313 -4.589 3.388 1.00 95.56 221 LEU A N 1
ATOM 1640 C CA . LEU A 1 221 ? -17.726 -4.217 3.394 1.00 95.56 221 LEU A CA 1
ATOM 1641 C C . LEU A 1 221 ? -18.640 -5.263 2.737 1.00 95.56 221 LEU A C 1
ATOM 1643 O O . LEU A 1 221 ? -19.852 -5.067 2.750 1.00 95.56 221 LEU A O 1
ATOM 1647 N N . ASP A 1 222 ? -18.074 -6.333 2.168 1.00 93.50 222 ASP A N 1
ATOM 1648 C CA . ASP A 1 222 ? -18.788 -7.333 1.362 1.00 93.50 222 ASP A CA 1
ATOM 1649 C C . ASP A 1 222 ? -19.610 -6.698 0.217 1.00 93.50 222 ASP A C 1
ATOM 1651 O O . ASP A 1 222 ? -20.745 -7.073 -0.074 1.00 93.50 222 ASP A O 1
ATOM 1655 N N . ASP A 1 223 ? -19.036 -5.677 -0.431 1.00 94.56 223 ASP A N 1
ATOM 1656 C CA . ASP A 1 223 ? -19.689 -4.909 -1.491 1.00 94.56 223 ASP A CA 1
ATOM 1657 C C . ASP A 1 223 ? -19.179 -5.333 -2.871 1.00 94.56 223 ASP A C 1
ATOM 1659 O O . ASP A 1 223 ? -18.166 -4.839 -3.381 1.00 94.56 223 ASP A O 1
ATOM 1663 N N . SER A 1 224 ? -19.920 -6.250 -3.493 1.00 92.44 224 SER A N 1
ATOM 1664 C CA . SER A 1 224 ? -19.607 -6.765 -4.828 1.00 92.44 224 SER A CA 1
ATOM 1665 C C . SER A 1 224 ? -19.580 -5.677 -5.902 1.00 92.44 224 SER A C 1
ATOM 1667 O O . SER A 1 224 ? -18.707 -5.709 -6.759 1.00 92.44 224 SER A O 1
ATOM 1669 N N . SER A 1 225 ? -20.455 -4.669 -5.848 1.00 93.81 225 SER A N 1
ATOM 1670 C CA . SER A 1 225 ? -20.501 -3.617 -6.876 1.00 93.81 225 SER A CA 1
ATOM 1671 C C . SER A 1 225 ? -19.254 -2.734 -6.830 1.00 93.81 225 SER A C 1
ATOM 1673 O O . SER A 1 225 ? -18.666 -2.413 -7.865 1.00 93.81 225 SER A O 1
ATOM 1675 N N . ARG A 1 226 ? -18.797 -2.388 -5.621 1.00 95.88 226 ARG A N 1
ATOM 1676 C CA . ARG A 1 226 ? -17.534 -1.667 -5.413 1.00 95.88 226 ARG A CA 1
ATOM 1677 C C . ARG A 1 226 ? -16.313 -2.509 -5.776 1.00 95.88 226 ARG A C 1
ATOM 1679 O O . ARG A 1 226 ? -15.326 -1.959 -6.275 1.00 95.88 226 ARG A O 1
ATOM 1686 N N . LEU A 1 227 ? -16.365 -3.817 -5.534 1.00 95.75 227 LEU A N 1
ATOM 1687 C CA . LEU A 1 227 ? -15.286 -4.728 -5.908 1.00 95.75 227 LEU A CA 1
ATOM 1688 C C . LEU A 1 227 ? -15.173 -4.850 -7.433 1.00 95.75 227 LEU A C 1
ATOM 1690 O O . LEU A 1 227 ? -14.090 -4.647 -7.978 1.00 95.75 227 LEU A O 1
ATOM 1694 N N . GLU A 1 228 ? -16.292 -5.075 -8.124 1.00 94.81 228 GLU A N 1
ATOM 1695 C CA . GLU A 1 228 ? -16.363 -5.113 -9.589 1.00 94.81 228 GLU A CA 1
ATOM 1696 C C . GLU A 1 228 ? -15.885 -3.799 -10.212 1.00 94.81 228 GLU A C 1
ATOM 1698 O O . GLU A 1 228 ? -15.150 -3.799 -11.200 1.00 94.81 228 GLU A O 1
ATOM 1703 N N . ALA A 1 229 ? -16.220 -2.659 -9.605 1.00 96.62 229 ALA A N 1
ATOM 1704 C CA . ALA A 1 229 ? -15.713 -1.370 -10.050 1.00 96.62 229 ALA A CA 1
ATOM 1705 C C . ALA A 1 229 ? -14.188 -1.248 -9.929 1.00 96.62 229 ALA A C 1
ATOM 1707 O O . ALA A 1 229 ? -13.527 -0.806 -10.871 1.00 96.62 229 ALA A O 1
ATOM 1708 N N . ALA A 1 230 ? -13.613 -1.686 -8.807 1.00 97.19 230 ALA A N 1
ATOM 1709 C CA . ALA A 1 230 ? -12.166 -1.688 -8.617 1.00 97.19 230 ALA A CA 1
ATOM 1710 C C . ALA A 1 230 ? -11.451 -2.635 -9.600 1.00 97.19 230 ALA A C 1
ATOM 1712 O O . ALA A 1 230 ? -10.361 -2.319 -10.081 1.00 97.19 230 ALA A O 1
ATOM 1713 N N . LEU A 1 231 ? -12.067 -3.771 -9.938 1.00 96.38 231 LEU A N 1
ATOM 1714 C CA . LEU A 1 231 ? -11.496 -4.768 -10.843 1.00 96.38 231 LEU A CA 1
ATOM 1715 C C . LEU A 1 231 ? -11.645 -4.410 -12.325 1.00 96.38 231 LEU A C 1
ATOM 1717 O O . LEU A 1 231 ? -10.693 -4.586 -13.091 1.00 96.38 231 LEU A O 1
ATOM 1721 N N . HIS A 1 232 ? -12.805 -3.884 -12.725 1.00 96.19 232 HIS A N 1
ATOM 1722 C CA . HIS A 1 232 ? -13.221 -3.782 -14.129 1.00 96.19 232 HIS A CA 1
ATOM 1723 C C . HIS A 1 232 ? -13.695 -2.388 -14.568 1.00 96.19 232 HIS A C 1
ATOM 1725 O O . HIS A 1 232 ? -13.960 -2.183 -15.750 1.00 96.19 232 HIS A O 1
ATOM 1731 N N . GLY A 1 233 ? -13.760 -1.411 -13.663 1.00 93.94 233 GLY A N 1
ATOM 1732 C CA . GLY A 1 233 ? -14.058 -0.006 -13.971 1.00 93.94 233 GLY A CA 1
ATOM 1733 C C . GLY A 1 233 ? -15.481 0.415 -13.616 1.00 93.94 233 GLY A C 1
ATOM 1734 O O . GLY A 1 233 ? -15.736 1.607 -13.463 1.00 93.94 233 GLY A O 1
ATOM 1735 N N . GLY A 1 234 ? -16.378 -0.551 -13.404 1.00 88.75 234 GLY A N 1
ATOM 1736 C CA . GLY A 1 234 ? -17.725 -0.323 -12.882 1.00 88.75 234 GLY A CA 1
ATOM 1737 C C . GLY A 1 234 ? -18.670 0.370 -13.863 1.00 88.75 234 GLY A C 1
ATOM 1738 O O . GLY A 1 234 ? -18.334 0.651 -15.013 1.00 88.75 234 GLY A O 1
ATOM 1739 N N . ASP A 1 235 ? -19.885 0.627 -13.390 1.00 83.50 235 ASP A N 1
ATOM 1740 C CA . ASP A 1 235 ? -20.908 1.381 -14.110 1.00 83.50 235 ASP A CA 1
ATOM 1741 C C . ASP A 1 235 ? -20.803 2.893 -13.825 1.00 83.50 235 ASP A C 1
ATOM 1743 O O . ASP A 1 235 ? -19.831 3.383 -13.252 1.00 83.50 235 ASP A O 1
ATOM 1747 N N . THR A 1 236 ? -21.813 3.675 -14.211 1.00 79.69 236 THR A N 1
ATOM 1748 C CA . THR A 1 236 ? -21.829 5.124 -13.956 1.00 79.69 236 THR A CA 1
ATOM 1749 C C . THR A 1 236 ? -21.826 5.497 -12.471 1.00 79.69 236 THR A C 1
ATOM 1751 O O . THR A 1 236 ? -21.398 6.601 -12.142 1.00 79.69 236 THR A O 1
ATOM 1754 N N . VAL A 1 237 ? -22.298 4.621 -11.576 1.00 84.31 237 VAL A N 1
ATOM 1755 C CA . VAL A 1 237 ? -22.388 4.899 -10.133 1.00 84.31 237 VAL A CA 1
ATOM 1756 C C . VAL A 1 237 ? -21.015 4.761 -9.483 1.00 84.31 237 VAL A C 1
ATOM 1758 O O . VAL A 1 237 ? -20.587 5.651 -8.745 1.00 84.31 237 VAL A O 1
ATOM 1761 N N . PHE A 1 238 ? -20.297 3.684 -9.804 1.00 86.56 238 PHE A N 1
ATOM 1762 C CA . PHE A 1 238 ? -18.987 3.381 -9.221 1.00 86.56 238 PHE A CA 1
ATOM 1763 C C . PHE A 1 238 ? -17.820 3.550 -10.191 1.00 86.56 238 PHE A C 1
ATOM 1765 O O . PHE A 1 238 ? -16.752 2.990 -9.963 1.00 86.56 238 PHE A O 1
ATOM 1772 N N . LYS A 1 239 ? -17.986 4.361 -11.242 1.00 93.56 239 LYS A N 1
ATOM 1773 C CA . LYS A 1 239 ? -16.988 4.518 -12.304 1.00 93.56 239 LYS A CA 1
ATOM 1774 C C . LYS A 1 239 ? -15.571 4.722 -11.757 1.00 93.56 239 LYS A C 1
ATOM 1776 O O . LYS A 1 239 ? -15.336 5.628 -10.943 1.00 93.56 239 LYS A O 1
ATOM 1781 N N . LEU A 1 240 ? -14.639 3.920 -12.261 1.00 95.56 240 LEU A N 1
ATOM 1782 C CA . LEU A 1 240 ? -13.204 4.003 -12.024 1.00 95.56 240 LEU A CA 1
ATOM 1783 C C . LEU A 1 240 ? -12.462 3.988 -13.370 1.00 95.56 240 LEU A C 1
ATOM 1785 O O . LEU A 1 240 ? -12.584 3.050 -14.152 1.00 95.56 240 LEU A O 1
ATOM 1789 N N . GLU A 1 241 ? -11.694 5.039 -13.654 1.00 94.19 241 GLU A N 1
ATOM 1790 C CA . GLU A 1 241 ? -11.073 5.255 -14.973 1.00 94.19 241 GLU A CA 1
ATOM 1791 C C . GLU A 1 241 ? -9.873 4.326 -15.242 1.00 94.19 241 GLU A C 1
ATOM 1793 O O . GLU A 1 241 ? -9.562 3.979 -16.393 1.00 94.19 241 GLU A O 1
ATOM 1798 N N . LEU A 1 242 ? -9.198 3.907 -14.169 1.00 94.62 242 LEU A N 1
ATOM 1799 C CA . LEU A 1 242 ? -8.090 2.960 -14.198 1.00 94.62 242 LEU A CA 1
ATOM 1800 C C . LEU A 1 242 ? -8.365 1.791 -13.240 1.00 94.62 242 LEU A C 1
ATOM 1802 O O . LEU A 1 242 ? -7.930 1.829 -12.089 1.00 94.62 242 LEU A O 1
ATOM 1806 N N . PRO A 1 243 ? -9.093 0.759 -13.695 1.00 96.75 243 PRO A N 1
ATOM 1807 C CA . PRO A 1 243 ? -9.336 -0.432 -12.894 1.00 96.75 243 PRO A CA 1
ATOM 1808 C C . PRO A 1 243 ? -8.134 -1.378 -12.852 1.00 96.75 243 PRO A C 1
ATOM 1810 O O . PRO A 1 243 ? -7.205 -1.275 -13.660 1.00 96.75 243 PRO A O 1
ATOM 1813 N N . TRP A 1 244 ? -8.171 -2.332 -11.920 1.00 97.06 244 TRP A N 1
ATOM 1814 C CA . TRP A 1 244 ? -7.060 -3.236 -11.626 1.00 97.06 244 TRP A CA 1
ATOM 1815 C C . TRP A 1 244 ? -6.609 -4.060 -12.828 1.00 97.06 244 TRP A C 1
ATOM 1817 O O . TRP A 1 244 ? -5.414 -4.096 -13.105 1.00 97.06 244 TRP A O 1
ATOM 1827 N N . THR A 1 245 ? -7.525 -4.650 -13.602 1.00 95.50 245 THR A N 1
ATOM 1828 C CA . THR A 1 245 ? -7.151 -5.454 -14.784 1.00 95.50 245 THR A CA 1
ATOM 1829 C C . THR A 1 245 ? -6.432 -4.630 -15.852 1.00 95.50 245 THR A C 1
ATOM 1831 O O . THR A 1 245 ? -5.494 -5.116 -16.497 1.00 95.50 245 THR A O 1
ATOM 1834 N N . LYS A 1 246 ? -6.829 -3.359 -16.005 1.00 94.56 246 LYS A N 1
ATOM 1835 C CA . LYS A 1 246 ? -6.178 -2.406 -16.904 1.00 94.56 246 LYS A CA 1
ATOM 1836 C C . LYS A 1 246 ? -4.801 -2.030 -16.374 1.00 94.56 246 LYS A C 1
ATOM 1838 O O . LYS A 1 246 ? -3.840 -2.195 -17.113 1.00 94.56 246 LYS A O 1
ATOM 1843 N N . LEU A 1 247 ? -4.676 -1.594 -15.114 1.00 94.31 247 LEU A N 1
ATOM 1844 C CA . LEU A 1 247 ? -3.368 -1.279 -14.524 1.00 94.31 247 LEU A CA 1
ATOM 1845 C C . LEU A 1 247 ? -2.413 -2.475 -14.626 1.00 94.31 247 LEU A C 1
ATOM 1847 O O . LEU A 1 247 ? -1.284 -2.310 -15.076 1.00 94.31 247 LEU A O 1
ATOM 1851 N N . PHE A 1 248 ? -2.865 -3.671 -14.246 1.00 95.25 248 PHE A N 1
ATOM 1852 C CA . PHE A 1 248 ? -2.053 -4.889 -14.242 1.00 95.25 248 PHE A CA 1
ATOM 1853 C C . PHE A 1 248 ? -1.425 -5.174 -15.611 1.00 95.25 248 PHE A C 1
ATOM 1855 O O . PHE A 1 248 ? -0.260 -5.553 -15.693 1.00 95.25 248 PHE A O 1
ATOM 1862 N N . SER A 1 249 ? -2.177 -4.927 -16.686 1.00 91.25 249 SER A N 1
ATOM 1863 C CA . SER A 1 249 ? -1.727 -5.145 -18.066 1.00 91.25 249 SER A CA 1
ATOM 1864 C C . SER A 1 249 ? -0.700 -4.120 -18.566 1.00 91.25 249 SER A C 1
ATOM 1866 O O . SER A 1 249 ? -0.189 -4.287 -19.666 1.00 91.25 249 SER A O 1
ATOM 1868 N N . TYR A 1 250 ? -0.414 -3.061 -17.804 1.00 91.19 250 TYR A N 1
ATOM 1869 C CA . TYR A 1 250 ? 0.569 -2.032 -18.171 1.00 91.19 250 TYR A CA 1
ATOM 1870 C C . TYR A 1 250 ? 1.667 -1.828 -17.127 1.00 91.19 250 TYR A C 1
ATOM 1872 O O . TYR A 1 250 ? 2.719 -1.278 -17.437 1.00 91.19 250 TYR A O 1
ATOM 1880 N N . VAL A 1 251 ? 1.431 -2.226 -15.876 1.00 93.25 251 VAL A N 1
ATOM 1881 C CA . VAL A 1 251 ? 2.374 -1.980 -14.783 1.00 93.25 251 VAL A CA 1
ATOM 1882 C C . VAL A 1 251 ? 3.490 -3.027 -14.723 1.00 93.25 251 VAL A C 1
ATOM 1884 O O . VAL A 1 251 ? 4.562 -2.737 -14.200 1.00 93.25 251 VAL A O 1
ATOM 1887 N N . ILE A 1 252 ? 3.260 -4.221 -15.274 1.00 95.31 252 ILE A N 1
ATOM 1888 C CA . ILE A 1 252 ? 4.272 -5.260 -15.490 1.00 95.31 252 ILE A CA 1
ATOM 1889 C C . ILE A 1 252 ? 4.481 -5.383 -17.001 1.00 95.31 252 ILE A C 1
ATOM 1891 O O . ILE A 1 252 ? 3.513 -5.415 -17.758 1.00 95.31 252 ILE A O 1
ATOM 1895 N N . TYR A 1 253 ? 5.727 -5.490 -17.444 1.00 95.12 253 TYR A N 1
ATOM 1896 C CA . TYR A 1 253 ? 6.048 -5.803 -18.830 1.00 95.12 253 TYR A CA 1
ATOM 1897 C C . TYR A 1 253 ? 5.868 -7.307 -19.096 1.00 95.12 253 TYR A C 1
ATOM 1899 O O . TYR A 1 253 ? 6.339 -8.164 -18.345 1.00 95.12 253 TYR A O 1
ATOM 1907 N N . GLY A 1 254 ? 5.128 -7.638 -20.150 1.00 95.12 254 GLY A N 1
ATOM 1908 C CA . GLY A 1 254 ? 4.883 -8.986 -20.652 1.00 95.12 254 GLY A CA 1
ATOM 1909 C C . GLY A 1 254 ? 5.976 -9.489 -21.600 1.00 95.12 254 GLY A C 1
ATOM 1910 O O . GLY A 1 254 ? 7.013 -8.858 -21.782 1.00 95.12 254 GLY A O 1
ATOM 1911 N N . VAL A 1 255 ? 5.743 -10.646 -22.229 1.00 90.94 255 VAL A N 1
ATOM 1912 C CA . VAL A 1 255 ? 6.764 -11.361 -23.031 1.00 90.94 255 VAL A CA 1
ATOM 1913 C C . VAL A 1 255 ? 7.226 -10.586 -24.273 1.00 90.94 255 VAL A C 1
ATOM 1915 O O . VAL A 1 255 ? 8.383 -10.699 -24.667 1.00 90.94 255 VAL A O 1
ATOM 1918 N N . ASN A 1 256 ? 6.340 -9.795 -24.881 1.00 85.06 256 ASN A N 1
ATOM 1919 C CA . ASN A 1 256 ? 6.601 -9.069 -26.131 1.00 85.06 256 ASN A CA 1
ATOM 1920 C C . ASN A 1 256 ? 6.366 -7.561 -25.995 1.00 85.06 256 ASN A C 1
ATOM 1922 O O . ASN A 1 256 ? 6.171 -6.871 -27.000 1.00 85.06 256 ASN A O 1
ATOM 1926 N N . ASP A 1 257 ? 6.331 -7.056 -24.764 1.00 90.19 257 ASP A N 1
ATOM 1927 C CA . ASP A 1 257 ? 6.081 -5.642 -24.561 1.00 90.19 257 ASP A CA 1
ATOM 1928 C C . ASP A 1 257 ? 7.247 -4.784 -25.046 1.00 90.19 257 ASP A C 1
ATOM 1930 O O . ASP A 1 257 ? 8.396 -5.211 -25.159 1.00 90.19 257 ASP A O 1
ATOM 1934 N N . GLN A 1 258 ? 6.909 -3.538 -25.352 1.00 87.50 258 GLN A N 1
ATOM 1935 C CA . GLN A 1 258 ? 7.867 -2.484 -25.625 1.00 87.50 258 GLN A CA 1
ATOM 1936 C C . GLN A 1 258 ? 7.810 -1.462 -24.492 1.00 87.50 258 GLN A C 1
ATOM 1938 O O . GLN A 1 258 ? 6.752 -1.301 -23.871 1.00 87.50 258 GLN A O 1
ATOM 1943 N N . PRO A 1 259 ? 8.911 -0.734 -24.242 1.00 83.88 259 PRO A N 1
ATOM 1944 C CA . PRO A 1 259 ? 8.889 0.372 -23.302 1.00 83.88 259 PRO A CA 1
ATOM 1945 C C . PRO A 1 259 ? 7.755 1.349 -23.645 1.00 83.88 259 PRO A C 1
ATOM 1947 O O . PRO A 1 259 ? 7.513 1.651 -24.818 1.00 83.88 259 PRO A O 1
ATOM 1950 N N . MET A 1 260 ? 7.056 1.854 -22.630 1.00 77.94 260 MET A N 1
ATOM 1951 C CA . MET A 1 260 ? 5.910 2.736 -22.843 1.00 77.94 260 MET A CA 1
ATOM 1952 C C . MET A 1 260 ? 6.248 3.978 -23.684 1.00 77.94 260 MET A C 1
ATOM 1954 O O . MET A 1 260 ? 7.238 4.671 -23.459 1.00 77.94 260 MET A O 1
ATOM 1958 N N . LEU A 1 261 ? 5.386 4.287 -24.657 1.00 56.78 261 LEU A N 1
ATOM 1959 C CA . LEU A 1 261 ? 5.554 5.424 -25.560 1.00 56.78 261 LEU A CA 1
ATOM 1960 C C . LEU A 1 261 ? 5.363 6.725 -24.768 1.00 56.78 261 LEU A C 1
ATOM 1962 O O . LEU A 1 261 ? 4.253 6.992 -24.310 1.00 56.78 261 LEU A O 1
ATOM 1966 N N . ARG A 1 262 ? 6.427 7.540 -24.674 1.00 65.75 262 ARG A N 1
ATOM 1967 C CA . ARG A 1 262 ? 6.600 8.772 -23.857 1.00 65.75 262 ARG A CA 1
ATOM 1968 C C . ARG A 1 262 ? 7.344 8.536 -22.542 1.00 65.75 262 ARG A C 1
ATOM 1970 O O . ARG A 1 262 ? 6.855 8.904 -21.482 1.00 65.75 262 ARG A O 1
ATOM 1977 N N . ILE A 1 263 ? 8.544 7.979 -22.632 1.00 67.12 263 ILE A N 1
ATOM 1978 C CA . ILE A 1 263 ? 9.465 7.925 -21.497 1.00 67.12 263 ILE A CA 1
ATOM 1979 C C . ILE A 1 263 ? 10.097 9.296 -21.284 1.00 67.12 263 ILE A C 1
ATOM 1981 O O . ILE A 1 263 ? 10.434 9.983 -22.252 1.00 67.12 263 ILE A O 1
ATOM 1985 N N . THR A 1 264 ? 10.280 9.671 -20.022 1.00 73.44 264 THR A N 1
ATOM 1986 C CA . THR A 1 264 ? 11.141 10.782 -19.627 1.00 73.44 264 THR A CA 1
ATOM 1987 C C . THR A 1 264 ? 12.521 10.579 -20.255 1.00 73.44 264 THR A C 1
ATOM 1989 O O . THR A 1 264 ? 13.190 9.601 -19.913 1.00 73.44 26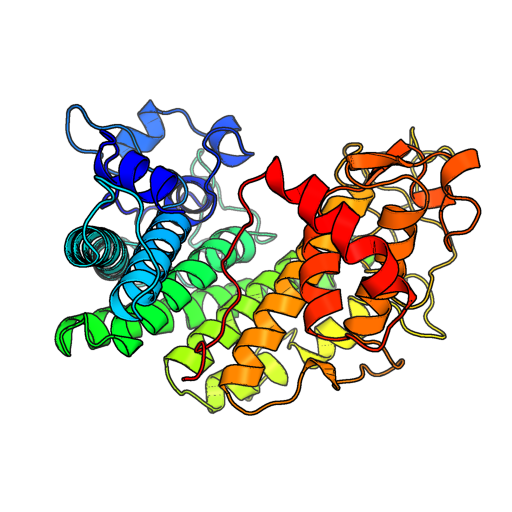4 THR A O 1
ATOM 1992 N N . PRO A 1 265 ? 12.975 11.461 -21.166 1.00 78.00 265 PRO A N 1
ATOM 1993 C CA . PRO A 1 265 ? 14.271 11.284 -21.801 1.00 78.00 265 PRO A CA 1
ATOM 1994 C C . PRO A 1 265 ? 15.386 11.261 -20.761 1.00 78.00 265 PRO A C 1
ATOM 1996 O O . PRO A 1 265 ? 15.364 12.030 -19.794 1.00 78.00 265 PRO A O 1
ATOM 1999 N N . ASN A 1 266 ? 16.384 10.409 -20.980 1.00 86.25 266 ASN A N 1
ATOM 2000 C CA . ASN A 1 266 ? 17.571 10.407 -20.141 1.00 86.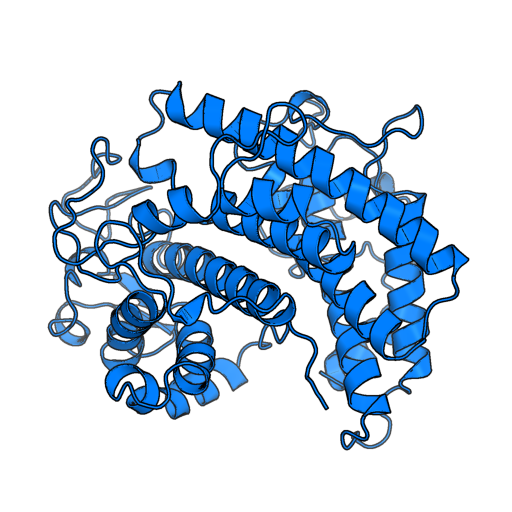25 266 ASN A CA 1
ATOM 2001 C C . ASN A 1 266 ? 18.280 11.759 -20.260 1.00 86.25 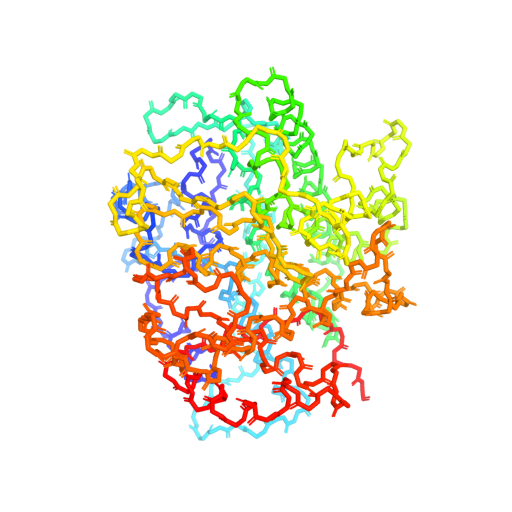266 ASN A C 1
ATOM 2003 O O . ASN A 1 266 ? 18.507 12.258 -21.362 1.00 86.25 266 ASN A O 1
ATOM 2007 N N . SER A 1 267 ? 18.675 12.336 -19.127 1.00 89.56 267 SER A N 1
ATOM 2008 C CA . SER A 1 267 ? 19.500 13.547 -19.112 1.00 89.56 267 SER A CA 1
ATOM 2009 C C . SER A 1 267 ? 20.987 13.235 -19.325 1.00 89.56 267 SER A C 1
ATOM 2011 O O . SER A 1 267 ? 21.801 14.149 -19.432 1.00 89.56 267 SER A O 1
ATOM 2013 N N . SER A 1 268 ? 21.360 11.952 -19.318 1.00 90.25 268 SER A N 1
ATOM 2014 C CA . SER A 1 268 ? 22.708 11.450 -19.572 1.00 90.25 268 SER A CA 1
ATOM 2015 C C . SER A 1 268 ? 22.654 9.991 -20.027 1.00 90.25 268 SER A C 1
ATOM 2017 O O . SER A 1 268 ? 21.825 9.228 -19.537 1.00 90.25 268 SER A O 1
ATOM 2019 N N . ASP A 1 269 ? 23.586 9.582 -20.885 1.00 87.69 269 ASP A N 1
ATOM 2020 C CA . ASP A 1 269 ? 23.772 8.170 -21.253 1.00 87.69 269 ASP A CA 1
ATOM 2021 C C . ASP A 1 269 ? 24.368 7.331 -20.106 1.00 87.69 269 ASP A C 1
ATOM 2023 O O . ASP A 1 269 ? 24.366 6.105 -20.159 1.00 87.69 269 ASP A O 1
ATOM 2027 N N . ASP A 1 270 ? 24.875 7.980 -19.050 1.00 88.19 270 ASP A N 1
ATOM 2028 C CA . ASP A 1 270 ? 25.372 7.314 -17.848 1.00 88.19 270 ASP A CA 1
ATOM 2029 C C . ASP A 1 270 ? 24.222 7.114 -16.830 1.00 88.19 270 ASP A C 1
ATOM 2031 O O . ASP A 1 270 ? 23.695 8.106 -16.298 1.00 88.19 270 ASP A O 1
ATOM 2035 N N . PRO A 1 271 ? 23.850 5.861 -16.488 1.00 84.75 271 PRO A N 1
ATOM 2036 C CA . PRO A 1 271 ? 22.779 5.560 -15.531 1.00 84.75 271 PRO A CA 1
ATOM 2037 C C . PRO A 1 271 ? 23.027 6.112 -14.122 1.00 84.75 271 PRO A C 1
ATOM 2039 O O . PRO A 1 271 ? 22.081 6.239 -13.337 1.00 84.75 271 PRO A O 1
ATOM 2042 N N . LEU A 1 272 ? 24.267 6.470 -13.776 1.00 87.31 272 LEU A N 1
ATOM 2043 C CA . LEU A 1 272 ? 24.612 7.115 -12.506 1.00 87.31 272 LEU A CA 1
ATOM 2044 C C . LEU A 1 272 ? 24.346 8.624 -12.516 1.00 87.31 272 LEU A C 1
ATOM 2046 O O . LEU A 1 272 ? 24.165 9.230 -11.456 1.00 87.31 272 LEU A O 1
ATOM 2050 N N . LYS A 1 273 ? 24.342 9.237 -13.704 1.00 88.81 273 LYS A N 1
ATOM 2051 C CA . LYS A 1 273 ? 24.268 10.693 -13.885 1.00 88.81 273 LYS A CA 1
ATOM 2052 C C . LYS A 1 273 ? 22.914 11.173 -14.393 1.00 88.81 273 LYS A C 1
ATOM 2054 O O . LYS A 1 273 ? 22.585 12.337 -14.183 1.00 88.81 273 LYS A O 1
ATOM 2059 N N . SER A 1 274 ? 22.124 10.312 -15.032 1.00 88.19 274 SER A N 1
ATOM 2060 C CA . SER A 1 274 ? 20.812 10.699 -15.554 1.00 88.19 274 SER A CA 1
ATOM 2061 C C . SER A 1 274 ? 19.797 10.907 -14.429 1.00 88.19 274 SER A C 1
ATOM 2063 O O . SER A 1 274 ? 19.449 9.958 -13.733 1.00 88.19 274 SER A O 1
ATOM 2065 N N . ARG A 1 275 ? 19.307 12.132 -14.222 1.00 86.81 275 ARG A N 1
ATOM 2066 C CA . ARG A 1 275 ? 18.354 12.461 -13.148 1.00 86.81 275 ARG A CA 1
ATOM 2067 C C . ARG A 1 275 ? 17.217 13.346 -13.671 1.00 86.81 275 ARG A C 1
ATOM 2069 O O . ARG A 1 275 ? 17.460 14.174 -14.542 1.00 86.81 275 ARG A O 1
ATOM 2076 N N . PRO A 1 276 ? 15.994 13.226 -13.118 1.00 84.44 276 PRO A N 1
ATOM 2077 C CA . PRO A 1 276 ? 15.578 12.298 -12.060 1.00 84.44 276 PRO A CA 1
ATOM 2078 C C . PRO A 1 276 ? 15.231 10.891 -12.573 1.00 84.44 276 PRO A C 1
ATOM 2080 O O . PRO A 1 276 ? 14.800 10.064 -11.774 1.00 84.44 276 PRO A O 1
ATOM 2083 N N . ALA A 1 277 ? 15.394 10.614 -13.869 1.00 85.88 277 ALA A N 1
ATOM 2084 C CA . ALA A 1 277 ? 15.034 9.341 -14.485 1.00 85.88 277 ALA A CA 1
ATOM 2085 C C . ALA A 1 277 ? 16.175 8.756 -15.330 1.00 85.88 277 ALA A C 1
ATOM 2087 O O . ALA A 1 277 ? 17.056 9.487 -15.786 1.00 85.88 277 ALA A O 1
ATOM 2088 N N . TYR A 1 278 ? 16.155 7.440 -15.531 1.00 85.94 278 TYR A N 1
ATOM 2089 C CA . TYR A 1 278 ? 16.979 6.737 -16.515 1.00 85.94 278 TYR A CA 1
ATOM 2090 C C . TYR A 1 278 ? 16.200 5.555 -17.087 1.00 85.94 278 TYR A C 1
ATOM 2092 O O . TYR A 1 278 ? 15.570 4.807 -16.346 1.00 85.94 278 TYR A O 1
ATOM 2100 N N . SER A 1 279 ? 16.277 5.367 -18.394 1.00 83.75 279 SER A N 1
ATOM 2101 C CA . SER A 1 279 ? 15.569 4.329 -19.128 1.00 83.75 279 SER A CA 1
ATOM 2102 C C . SER A 1 279 ? 16.415 3.792 -20.275 1.00 83.75 279 SER A C 1
ATOM 2104 O O . SER A 1 279 ? 17.283 4.477 -20.811 1.00 83.75 279 SER A O 1
ATOM 2106 N N . THR A 1 280 ? 16.153 2.557 -20.669 1.00 85.19 280 THR A N 1
ATOM 2107 C CA . THR A 1 280 ? 16.689 1.954 -21.891 1.00 85.19 280 THR A CA 1
ATOM 2108 C C . THR A 1 280 ? 15.552 1.726 -22.884 1.00 85.19 280 THR A C 1
ATOM 2110 O O . THR A 1 280 ? 14.377 1.679 -22.509 1.00 85.19 280 THR A O 1
ATOM 2113 N N . SER A 1 281 ? 15.898 1.566 -24.164 1.00 84.88 281 SER A N 1
ATOM 2114 C CA . SER A 1 281 ? 14.947 1.252 -25.241 1.00 84.88 281 SER A CA 1
ATOM 2115 C C . SER A 1 281 ? 14.472 -0.205 -25.237 1.00 84.88 281 SER A C 1
ATOM 2117 O O . SER A 1 281 ? 13.848 -0.645 -26.197 1.00 84.88 281 SER A O 1
ATOM 2119 N N . VAL A 1 282 ? 14.810 -0.962 -24.199 1.00 87.50 282 VAL A N 1
ATOM 2120 C CA . VAL A 1 282 ? 14.467 -2.370 -24.018 1.00 87.50 282 VAL A CA 1
ATOM 2121 C C . VAL A 1 282 ? 13.832 -2.543 -22.643 1.00 87.50 282 VAL A C 1
ATOM 2123 O O . VAL A 1 282 ? 14.087 -1.745 -21.736 1.00 87.50 282 VAL A O 1
ATOM 2126 N N . VAL A 1 283 ? 12.967 -3.542 -22.539 1.00 91.81 283 VAL A N 1
ATOM 2127 C CA . VAL A 1 283 ? 12.333 -3.991 -21.299 1.00 91.81 283 VAL A CA 1
ATOM 2128 C C . VAL A 1 283 ? 12.323 -5.508 -21.291 1.00 91.81 283 VAL A C 1
ATOM 2130 O O . VAL A 1 283 ? 12.277 -6.142 -22.353 1.00 91.81 283 VAL A O 1
ATOM 2133 N N . ALA A 1 284 ? 12.305 -6.078 -20.095 1.00 94.81 284 ALA A N 1
ATOM 2134 C CA . ALA A 1 284 ? 12.256 -7.514 -19.902 1.00 94.81 284 ALA A CA 1
ATOM 2135 C C . ALA A 1 284 ? 10.890 -7.968 -19.371 1.00 94.81 284 ALA A C 1
ATOM 2137 O O . ALA A 1 284 ? 10.243 -7.252 -18.601 1.00 94.81 284 ALA A O 1
ATOM 2138 N N . PRO A 1 285 ? 10.464 -9.202 -19.690 1.00 96.50 285 PRO A N 1
ATOM 2139 C CA . PRO A 1 285 ? 9.264 -9.775 -19.099 1.00 96.50 285 PRO A CA 1
ATOM 2140 C C . PRO A 1 285 ? 9.392 -9.862 -17.570 1.00 96.50 285 PRO A C 1
ATOM 2142 O O . PRO A 1 285 ? 10.374 -10.389 -17.047 1.00 96.50 285 PRO A O 1
ATOM 2145 N N . GLY A 1 286 ? 8.387 -9.360 -16.853 1.00 96.56 286 GLY A N 1
ATOM 2146 C CA . GLY A 1 286 ? 8.382 -9.240 -15.394 1.00 96.56 286 GLY A CA 1
ATOM 2147 C C . GLY A 1 286 ? 8.952 -7.919 -14.864 1.00 96.56 286 GLY A C 1
ATOM 2148 O O . GLY A 1 286 ? 8.714 -7.573 -13.707 1.00 96.56 286 GLY A O 1
ATOM 2149 N N . GLU A 1 287 ? 9.650 -7.133 -15.679 1.00 95.69 287 GLU A N 1
ATOM 2150 C CA . GLU A 1 287 ? 10.079 -5.803 -15.256 1.00 95.69 287 GLU A CA 1
ATOM 2151 C C . GLU A 1 287 ? 8.853 -4.915 -14.980 1.00 95.69 287 GLU A C 1
ATOM 2153 O O . GLU A 1 287 ? 7.840 -4.992 -15.674 1.00 95.69 287 GLU A O 1
ATOM 2158 N N . ILE A 1 288 ? 8.911 -4.078 -13.946 1.00 94.56 288 ILE A N 1
ATOM 2159 C CA . ILE A 1 288 ? 7.793 -3.206 -13.567 1.00 94.56 288 ILE A CA 1
ATOM 2160 C C . ILE A 1 288 ? 7.996 -1.807 -14.139 1.00 94.56 288 ILE A C 1
ATOM 2162 O O . ILE A 1 288 ? 9.088 -1.246 -14.068 1.00 94.56 288 ILE A O 1
ATOM 2166 N N . ASN A 1 289 ? 6.919 -1.205 -14.643 1.00 91.12 289 ASN A N 1
ATOM 2167 C CA . ASN A 1 289 ? 6.952 0.076 -15.341 1.00 91.12 289 ASN A CA 1
ATOM 2168 C C . ASN A 1 289 ? 7.588 1.219 -14.528 1.00 91.12 289 ASN A C 1
ATOM 2170 O O . ASN A 1 289 ? 8.286 2.041 -15.102 1.00 91.12 289 ASN A O 1
ATOM 2174 N N . ASP A 1 290 ? 7.488 1.214 -13.196 1.00 89.44 290 ASP A N 1
ATOM 2175 C CA . ASP A 1 290 ? 8.151 2.180 -12.297 1.00 89.44 290 ASP A CA 1
ATOM 2176 C C . ASP A 1 290 ? 9.707 2.140 -12.314 1.00 89.44 290 ASP A C 1
ATOM 2178 O O . ASP A 1 290 ? 10.368 2.880 -11.583 1.00 89.44 290 ASP A O 1
ATOM 2182 N N . ARG A 1 291 ? 10.319 1.291 -13.147 1.00 88.81 291 ARG A N 1
ATOM 2183 C CA . ARG A 1 291 ? 11.772 1.086 -13.330 1.00 88.81 291 ARG A CA 1
ATOM 2184 C C . ARG A 1 291 ? 12.604 2.344 -13.603 1.00 88.81 291 ARG A C 1
ATOM 2186 O O . ARG A 1 291 ? 13.809 2.339 -13.361 1.00 88.81 291 ARG A O 1
ATOM 2193 N N . PHE A 1 292 ? 12.021 3.407 -14.153 1.00 86.12 292 PHE A N 1
ATOM 2194 C CA . PHE A 1 292 ? 12.786 4.552 -14.666 1.00 86.12 292 PHE A CA 1
ATOM 2195 C C . PHE A 1 292 ? 13.210 5.551 -13.579 1.00 86.12 292 PHE A C 1
ATOM 2197 O O . PHE A 1 292 ? 13.937 6.503 -13.860 1.00 86.12 292 PHE A O 1
ATOM 2204 N N . ARG A 1 293 ? 12.782 5.362 -12.324 1.00 87.31 293 ARG A N 1
ATOM 2205 C CA . ARG A 1 293 ? 13.055 6.282 -11.209 1.00 87.31 293 ARG A CA 1
ATOM 2206 C C . ARG A 1 293 ? 14.547 6.304 -10.853 1.00 87.31 293 ARG A C 1
ATOM 2208 O O . ARG A 1 293 ? 15.130 5.291 -10.486 1.00 87.31 293 ARG A O 1
ATOM 2215 N N . ASN A 1 294 ? 15.174 7.479 -10.898 1.00 88.50 294 ASN A N 1
ATOM 2216 C CA . ASN A 1 294 ? 16.610 7.645 -10.648 1.00 88.50 294 ASN A CA 1
ATOM 2217 C C . ASN A 1 294 ? 16.973 8.911 -9.848 1.00 88.50 294 ASN A C 1
ATOM 2219 O O . ASN A 1 294 ? 18.080 9.435 -9.950 1.00 88.50 294 ASN A O 1
ATOM 2223 N N . ALA A 1 295 ? 16.050 9.429 -9.034 1.00 86.12 295 ALA A N 1
ATOM 2224 C CA . ALA A 1 295 ? 16.343 10.575 -8.171 1.00 86.12 295 ALA A CA 1
ATOM 2225 C C . ALA A 1 295 ? 17.466 10.263 -7.155 1.00 86.12 295 ALA A C 1
ATOM 2227 O O . ALA A 1 295 ? 18.268 11.135 -6.820 1.00 86.12 295 ALA A O 1
ATOM 2228 N N . HIS A 1 296 ? 17.544 9.008 -6.700 1.00 87.06 296 HIS A N 1
ATOM 2229 C CA . HIS A 1 296 ? 18.581 8.474 -5.814 1.00 87.06 296 HIS A CA 1
ATOM 2230 C C . HIS A 1 296 ? 18.747 6.956 -6.011 1.00 87.06 296 HIS A C 1
ATOM 2232 O O . HIS A 1 296 ? 17.881 6.300 -6.593 1.00 87.06 296 HIS A O 1
ATOM 2238 N N . ALA A 1 297 ? 19.828 6.375 -5.476 1.00 88.44 297 ALA A N 1
ATOM 2239 C CA . ALA A 1 297 ? 20.203 4.972 -5.705 1.00 88.44 297 ALA A CA 1
ATOM 2240 C C . ALA A 1 297 ? 19.124 3.949 -5.289 1.00 88.44 297 ALA A C 1
ATOM 2242 O O . ALA A 1 297 ? 18.958 2.927 -5.948 1.00 88.44 297 ALA A O 1
ATOM 2243 N N . MET A 1 298 ? 18.348 4.242 -4.240 1.00 86.81 298 MET A N 1
ATOM 2244 C CA . MET A 1 298 ? 17.245 3.373 -3.797 1.00 86.81 298 MET A CA 1
ATOM 2245 C C . MET A 1 298 ? 16.020 3.398 -4.730 1.00 86.81 298 MET A C 1
ATOM 2247 O O . MET A 1 298 ? 15.187 2.502 -4.658 1.00 86.81 298 MET A O 1
ATOM 2251 N N . ALA A 1 299 ? 15.863 4.421 -5.580 1.00 86.12 299 ALA A N 1
ATOM 2252 C CA . ALA A 1 299 ? 14.610 4.645 -6.302 1.00 86.12 299 ALA A CA 1
ATOM 2253 C C . ALA A 1 299 ? 14.383 3.631 -7.436 1.00 86.12 299 ALA A C 1
ATOM 2255 O O . ALA A 1 299 ? 13.259 3.170 -7.613 1.00 86.12 299 ALA A O 1
ATOM 2256 N N . GLY A 1 300 ? 15.442 3.260 -8.165 1.00 87.81 300 GLY A N 1
ATOM 2257 C CA . GLY A 1 300 ? 15.318 2.464 -9.395 1.00 87.81 300 GLY A CA 1
ATOM 2258 C C . GLY A 1 300 ? 14.771 1.055 -9.193 1.00 87.81 300 GLY A C 1
ATOM 2259 O O . GLY A 1 300 ? 14.064 0.558 -10.060 1.00 87.81 300 GLY A O 1
ATOM 2260 N N . ILE A 1 301 ? 15.046 0.431 -8.044 1.00 92.81 301 ILE A N 1
ATOM 2261 C CA . ILE A 1 301 ? 14.449 -0.860 -7.654 1.00 92.81 301 ILE A CA 1
ATOM 2262 C C . ILE A 1 301 ? 13.345 -0.659 -6.608 1.00 92.81 301 ILE A C 1
ATOM 2264 O O . ILE A 1 301 ? 12.328 -1.346 -6.652 1.00 92.81 301 ILE A O 1
ATOM 2268 N N . GLY A 1 302 ? 13.482 0.323 -5.712 1.00 89.25 302 GLY A N 1
ATOM 2269 C CA . GLY A 1 302 ? 12.517 0.548 -4.636 1.00 89.25 302 GLY A CA 1
ATOM 2270 C C . GLY A 1 302 ? 11.109 0.911 -5.120 1.00 89.25 302 GLY A C 1
ATOM 2271 O O . GLY A 1 302 ? 10.136 0.428 -4.549 1.00 89.25 302 GLY A O 1
ATOM 2272 N N . TYR A 1 303 ? 10.967 1.712 -6.183 1.00 89.00 303 TYR A N 1
ATOM 2273 C CA . TYR A 1 303 ? 9.648 2.046 -6.744 1.00 89.00 303 TYR A CA 1
ATOM 2274 C C . TYR A 1 303 ? 8.959 0.840 -7.409 1.00 89.00 303 TYR A C 1
ATOM 2276 O O . TYR A 1 303 ? 7.795 0.576 -7.087 1.00 89.00 303 TYR A O 1
ATOM 2284 N N . PRO A 1 304 ? 9.655 0.048 -8.252 1.00 93.81 304 PRO A N 1
ATOM 2285 C CA . PRO A 1 304 ? 9.162 -1.256 -8.682 1.00 93.81 304 PRO A CA 1
ATOM 2286 C C . PRO A 1 304 ? 8.719 -2.174 -7.544 1.00 93.81 304 PRO A C 1
ATOM 2288 O O . PRO A 1 304 ? 7.630 -2.740 -7.605 1.00 93.81 304 PRO A O 1
ATOM 2291 N N . MET A 1 305 ? 9.517 -2.286 -6.478 1.00 92.69 305 MET A N 1
ATOM 2292 C CA . MET A 1 305 ? 9.149 -3.086 -5.304 1.00 92.69 305 MET A CA 1
ATOM 2293 C C . MET A 1 305 ? 7.930 -2.523 -4.580 1.00 92.69 305 MET A C 1
ATOM 2295 O O . MET A 1 305 ? 7.064 -3.291 -4.177 1.00 92.69 305 MET A O 1
ATOM 2299 N N . GLY A 1 306 ? 7.787 -1.199 -4.502 1.00 88.56 306 GLY A N 1
ATOM 2300 C CA . GLY A 1 306 ? 6.570 -0.559 -4.007 1.00 88.56 306 GLY A CA 1
ATOM 2301 C C . GLY A 1 306 ? 5.330 -0.969 -4.806 1.00 88.56 306 GLY A C 1
ATOM 2302 O O . GLY A 1 306 ? 4.320 -1.343 -4.217 1.00 88.56 306 GLY A O 1
ATOM 2303 N N . THR A 1 307 ? 5.410 -0.965 -6.139 1.00 93.31 307 THR A N 1
ATOM 2304 C CA . THR A 1 307 ? 4.325 -1.463 -7.001 1.00 93.31 307 THR A CA 1
ATOM 2305 C C . THR A 1 307 ? 4.031 -2.939 -6.745 1.00 93.31 307 THR A C 1
ATOM 2307 O O . THR A 1 307 ? 2.873 -3.304 -6.542 1.00 93.31 307 THR A O 1
ATOM 2310 N N . LEU A 1 308 ? 5.063 -3.790 -6.737 1.00 94.62 308 LEU A N 1
ATOM 2311 C CA . LEU A 1 308 ? 4.904 -5.232 -6.551 1.00 94.62 308 LEU A CA 1
ATOM 2312 C C . LEU A 1 308 ? 4.259 -5.562 -5.200 1.00 94.62 308 LEU A C 1
ATOM 2314 O O . LEU A 1 308 ? 3.375 -6.413 -5.139 1.00 94.62 308 LEU A O 1
ATOM 2318 N N . SER A 1 309 ? 4.624 -4.841 -4.139 1.00 90.56 309 SER A N 1
ATOM 2319 C CA . SER A 1 309 ? 3.984 -4.964 -2.829 1.00 90.56 309 SER A CA 1
ATOM 2320 C C . SER A 1 309 ? 2.485 -4.657 -2.885 1.00 90.56 309 SER A C 1
ATOM 2322 O O . SER A 1 309 ? 1.696 -5.425 -2.344 1.00 90.56 309 SER A O 1
ATOM 2324 N N . TRP A 1 310 ? 2.046 -3.609 -3.593 1.00 91.75 310 TRP A N 1
ATOM 2325 C CA . TRP A 1 310 ? 0.609 -3.320 -3.743 1.00 91.75 310 TRP A CA 1
ATOM 2326 C C . TRP A 1 310 ? -0.137 -4.359 -4.584 1.00 91.75 310 TRP A C 1
ATOM 2328 O O . TRP A 1 310 ? -1.310 -4.643 -4.318 1.00 91.75 310 TRP A O 1
ATOM 2338 N N . LEU A 1 311 ? 0.532 -4.960 -5.569 1.00 94.81 311 LEU A N 1
ATOM 2339 C CA . LEU A 1 311 ? -0.020 -6.089 -6.317 1.00 94.81 311 LEU A CA 1
ATOM 2340 C C . LEU A 1 311 ? -0.181 -7.322 -5.424 1.00 94.81 311 LEU A C 1
ATOM 2342 O O . LEU A 1 311 ? -1.233 -7.957 -5.472 1.00 94.81 311 LEU A O 1
ATOM 2346 N N . TYR A 1 312 ? 0.797 -7.614 -4.562 1.00 93.25 312 TYR A N 1
ATOM 2347 C CA . TYR A 1 312 ? 0.677 -8.656 -3.543 1.00 93.25 312 TYR A CA 1
ATOM 2348 C C . TYR A 1 312 ? -0.475 -8.374 -2.575 1.00 93.25 312 TYR A C 1
ATOM 2350 O O . TYR A 1 312 ? -1.329 -9.233 -2.394 1.00 93.25 312 TYR A O 1
ATOM 2358 N N . THR A 1 313 ? -0.566 -7.164 -2.026 1.00 90.19 313 THR A N 1
ATOM 2359 C CA . THR A 1 313 ? -1.664 -6.723 -1.147 1.00 90.19 313 THR A CA 1
ATOM 2360 C C . THR A 1 313 ? -3.038 -6.915 -1.793 1.00 90.19 313 THR A C 1
ATOM 2362 O O . THR A 1 313 ? -3.956 -7.463 -1.175 1.00 90.19 313 THR A O 1
ATOM 2365 N N . SER A 1 314 ? -3.185 -6.505 -3.055 1.00 93.50 314 SER A N 1
ATOM 2366 C CA . SER A 1 314 ? -4.424 -6.694 -3.818 1.00 93.50 314 SER A CA 1
ATOM 2367 C C . SER A 1 314 ? -4.725 -8.180 -4.031 1.00 93.50 314 SER A C 1
ATOM 2369 O O . SER A 1 314 ? -5.853 -8.616 -3.817 1.00 93.50 314 SER A O 1
ATOM 2371 N N . ALA A 1 315 ? -3.716 -8.972 -4.408 1.00 93.56 315 ALA A N 1
ATOM 2372 C CA . ALA A 1 315 ? -3.867 -10.402 -4.649 1.00 93.56 315 ALA A CA 1
ATOM 2373 C C . ALA A 1 315 ? -4.281 -11.162 -3.377 1.00 93.56 315 ALA A C 1
ATOM 2375 O O . ALA A 1 315 ? -5.191 -11.987 -3.402 1.00 93.56 315 ALA A O 1
ATOM 2376 N N . GLU A 1 316 ? -3.668 -10.855 -2.242 1.00 90.31 316 GLU A N 1
ATOM 2377 C CA . GLU A 1 316 ? -4.021 -11.465 -0.962 1.00 90.31 316 GLU A CA 1
ATOM 2378 C C . GLU A 1 316 ? -5.471 -11.143 -0.564 1.00 90.31 316 GLU A C 1
ATOM 2380 O O . GLU A 1 316 ? -6.258 -12.039 -0.235 1.00 90.31 316 GLU A O 1
ATOM 2385 N N . THR A 1 317 ? -5.879 -9.884 -0.740 1.00 90.12 317 THR A N 1
ATOM 2386 C CA . THR A 1 317 ? -7.252 -9.446 -0.464 1.00 90.12 317 THR A CA 1
ATOM 2387 C C . THR A 1 317 ? -8.268 -10.173 -1.352 1.00 90.12 317 THR A C 1
ATOM 2389 O O . THR A 1 317 ? -9.281 -10.682 -0.866 1.00 90.12 317 THR A O 1
ATOM 2392 N N . LEU A 1 318 ? -7.987 -10.268 -2.653 1.00 91.69 318 LEU A N 1
ATOM 2393 C CA . LEU A 1 318 ? -8.856 -10.917 -3.637 1.00 91.69 318 LEU A CA 1
ATOM 2394 C C . LEU A 1 318 ? -8.984 -12.425 -3.400 1.00 91.69 318 LEU A C 1
ATOM 2396 O O . LEU A 1 318 ? -10.073 -12.978 -3.562 1.00 91.69 318 LEU A O 1
ATOM 2400 N N . ARG A 1 319 ? -7.923 -13.092 -2.931 1.00 89.75 319 ARG A N 1
ATOM 2401 C CA . ARG A 1 319 ? -8.019 -14.488 -2.472 1.00 89.75 319 ARG A CA 1
ATOM 2402 C C . ARG A 1 319 ? -8.981 -14.641 -1.307 1.00 89.75 319 ARG A C 1
ATOM 2404 O O . ARG A 1 319 ? -9.751 -15.600 -1.268 1.00 89.75 319 ARG A O 1
ATOM 2411 N N . GLY A 1 320 ? -8.963 -13.690 -0.373 1.00 80.00 320 GLY A N 1
ATOM 2412 C CA . GLY A 1 320 ? -9.932 -13.617 0.719 1.00 80.00 320 GLY A CA 1
ATOM 2413 C C . GLY A 1 320 ? -11.384 -13.481 0.241 1.00 80.00 320 GLY A C 1
ATOM 2414 O O . GLY A 1 320 ? -12.288 -13.909 0.958 1.00 80.00 320 GLY A O 1
ATOM 2415 N N . ALA A 1 321 ? -11.595 -12.945 -0.965 1.00 83.75 321 ALA A N 1
ATOM 2416 C CA . ALA A 1 321 ? -12.888 -12.822 -1.641 1.00 83.75 321 ALA A CA 1
ATOM 2417 C C . ALA A 1 321 ? -13.210 -13.986 -2.608 1.00 83.75 321 ALA A C 1
ATOM 2419 O O . ALA A 1 321 ? -14.243 -13.960 -3.267 1.00 83.75 321 ALA A O 1
ATOM 2420 N N . GLY A 1 322 ? -12.361 -15.019 -2.693 1.00 86.19 322 GLY A N 1
ATOM 2421 C CA . GLY A 1 322 ? -12.611 -16.215 -3.511 1.00 86.19 322 GLY A CA 1
ATOM 2422 C C . GLY A 1 322 ? -12.051 -16.179 -4.937 1.00 86.19 322 GLY A C 1
ATOM 2423 O O . GLY A 1 322 ? -12.280 -17.121 -5.692 1.00 86.19 322 GLY A O 1
ATOM 2424 N N . TYR A 1 323 ? -11.289 -15.148 -5.303 1.00 90.69 323 TYR A N 1
ATOM 2425 C CA . TYR A 1 323 ? -10.600 -15.067 -6.595 1.00 90.69 323 TYR A CA 1
ATOM 2426 C C . TYR A 1 323 ? -9.228 -15.765 -6.565 1.00 90.69 323 TYR A C 1
ATOM 2428 O O . TYR A 1 323 ? -8.645 -15.977 -5.499 1.00 90.69 323 TYR A O 1
ATOM 2436 N N . ASP A 1 324 ? -8.670 -16.064 -7.745 1.00 92.19 324 ASP A N 1
ATOM 2437 C CA . ASP A 1 324 ? -7.297 -16.575 -7.911 1.00 92.19 324 ASP A CA 1
ATOM 2438 C C . ASP A 1 324 ? -6.400 -15.571 -8.673 1.00 92.19 324 ASP A C 1
ATOM 2440 O O . ASP A 1 324 ? -6.068 -15.765 -9.845 1.00 92.19 324 ASP A O 1
ATOM 2444 N N . PRO A 1 325 ? -6.015 -14.455 -8.030 1.00 92.38 325 PRO A N 1
ATOM 2445 C CA . PRO A 1 325 ? -5.268 -13.373 -8.670 1.00 92.38 325 PRO A CA 1
ATOM 2446 C C . PRO A 1 325 ? -3.818 -13.738 -8.999 1.00 92.38 325 PRO A C 1
ATOM 2448 O O . PRO A 1 325 ? -3.226 -13.113 -9.872 1.00 92.38 325 PRO A O 1
ATOM 2451 N N . TYR A 1 326 ? -3.231 -14.748 -8.348 1.00 94.56 326 TYR A N 1
ATOM 2452 C CA . TYR A 1 326 ? -1.875 -15.200 -8.685 1.00 94.56 326 TYR A CA 1
ATOM 2453 C C . TYR A 1 326 ? -1.823 -15.968 -10.005 1.00 94.56 326 TYR A C 1
ATOM 2455 O O . TYR A 1 326 ? -0.762 -16.027 -10.621 1.00 94.56 326 TYR A O 1
ATOM 2463 N N . ARG A 1 327 ? -2.958 -16.519 -10.455 1.00 94.38 327 ARG A N 1
ATOM 2464 C CA . ARG A 1 327 ? -3.102 -17.123 -11.786 1.00 94.38 327 ARG A CA 1
ATOM 2465 C C . ARG A 1 327 ? -3.599 -16.154 -12.852 1.00 94.38 327 ARG A C 1
ATOM 2467 O O . ARG A 1 327 ? -3.663 -16.539 -14.018 1.00 94.38 327 ARG A O 1
ATOM 2474 N N . TYR A 1 328 ? -3.963 -14.926 -12.481 1.00 95.50 328 TYR A N 1
ATOM 2475 C CA . TYR A 1 328 ? -4.384 -13.928 -13.455 1.00 95.50 328 TYR A CA 1
ATOM 2476 C C . TYR A 1 328 ? -3.231 -13.595 -14.406 1.00 95.50 328 TYR A C 1
ATOM 2478 O O . TYR A 1 328 ? -2.101 -13.356 -13.975 1.00 95.50 328 TYR A O 1
ATOM 2486 N N . GLN A 1 329 ? -3.545 -13.563 -15.700 1.00 95.44 329 GLN A N 1
ATOM 2487 C CA . GLN A 1 329 ? -2.625 -13.154 -16.750 1.00 95.44 329 GLN A CA 1
ATOM 2488 C C . GLN A 1 329 ? -3.136 -11.868 -17.387 1.00 95.44 329 GLN A C 1
ATOM 2490 O O . GLN A 1 329 ? -4.297 -11.784 -17.792 1.00 95.44 329 GLN A O 1
ATOM 2495 N N . GLY A 1 330 ? -2.261 -10.866 -17.475 1.00 93.00 330 GLY A N 1
ATOM 2496 C CA . GLY A 1 330 ? -2.550 -9.653 -18.233 1.00 93.00 330 GLY A CA 1
ATOM 2497 C C . GLY A 1 330 ? -2.614 -9.921 -19.740 1.00 93.00 330 GLY A C 1
ATOM 2498 O O . GLY A 1 330 ? -2.299 -11.016 -20.215 1.00 93.00 330 GLY A O 1
ATOM 2499 N N . ALA A 1 331 ? -2.987 -8.900 -20.512 1.00 91.50 331 ALA A N 1
ATOM 2500 C CA . ALA A 1 331 ? -3.162 -9.016 -21.963 1.00 91.50 331 ALA A CA 1
ATOM 2501 C C . ALA A 1 331 ? -1.906 -9.500 -22.722 1.00 91.50 331 ALA A C 1
ATOM 2503 O O . ALA A 1 331 ? -2.030 -10.042 -23.817 1.00 91.50 331 ALA A O 1
ATOM 2504 N N . GLN A 1 332 ? -0.713 -9.325 -22.147 1.00 92.38 332 GLN A N 1
ATOM 2505 C CA . GLN A 1 332 ? 0.579 -9.725 -22.721 1.00 92.38 332 GLN A CA 1
ATOM 2506 C C . GLN A 1 332 ? 1.272 -10.793 -21.858 1.00 92.38 332 GLN A C 1
ATOM 2508 O O . GLN A 1 332 ? 2.501 -10.878 -21.811 1.00 92.38 332 GLN A O 1
ATOM 2513 N N . GLN A 1 333 ? 0.470 -11.621 -21.176 1.00 95.50 333 GLN A N 1
ATOM 2514 C CA . GLN A 1 333 ? 0.911 -12.712 -20.297 1.00 95.50 333 GLN A CA 1
ATOM 2515 C C . GLN A 1 333 ? 1.668 -12.241 -19.047 1.00 95.50 333 GLN A C 1
ATOM 2517 O O . GLN A 1 333 ? 2.411 -13.013 -18.448 1.00 95.50 333 GLN A O 1
ATOM 2522 N N . GLN A 1 334 ? 1.477 -10.988 -18.622 1.00 95.94 334 GLN A N 1
ATOM 2523 C CA . GLN A 1 334 ? 2.013 -10.505 -17.350 1.00 95.94 334 GLN A CA 1
ATOM 2524 C C . GLN A 1 334 ? 1.543 -11.389 -16.195 1.00 95.94 334 GLN A C 1
ATOM 2526 O O . GLN A 1 334 ? 0.366 -11.742 -16.141 1.00 95.94 334 GLN A O 1
ATOM 2531 N N . THR A 1 335 ? 2.420 -11.667 -15.231 1.00 97.12 335 THR A N 1
ATOM 2532 C CA . THR A 1 335 ? 2.057 -12.322 -13.966 1.00 97.12 335 THR A CA 1
ATOM 2533 C C . THR A 1 335 ? 2.865 -11.746 -12.802 1.00 97.12 335 THR A C 1
ATOM 2535 O O . THR A 1 335 ? 3.974 -11.239 -12.987 1.00 97.12 335 THR A O 1
ATOM 2538 N N . ILE A 1 336 ? 2.332 -11.864 -11.580 1.00 97.50 336 ILE A N 1
ATOM 2539 C CA . ILE A 1 336 ? 3.070 -11.522 -10.349 1.00 97.50 336 ILE A CA 1
ATOM 2540 C C . ILE A 1 336 ? 4.302 -12.433 -10.187 1.00 97.50 336 ILE A C 1
ATOM 2542 O O . ILE A 1 336 ? 5.352 -11.977 -9.729 1.00 97.50 336 ILE A O 1
ATOM 2546 N N . GLU A 1 337 ? 4.193 -13.701 -10.602 1.00 97.75 337 GLU A N 1
ATOM 2547 C CA . GLU A 1 337 ? 5.301 -14.665 -10.602 1.00 97.75 337 GLU A CA 1
ATOM 2548 C C . GLU A 1 337 ? 6.461 -14.171 -11.471 1.00 97.75 337 GLU A C 1
ATOM 2550 O O . GLU A 1 337 ? 7.587 -14.072 -10.987 1.00 97.75 337 GLU A O 1
ATOM 2555 N N . MET A 1 338 ? 6.184 -13.769 -12.719 1.00 97.44 338 MET A N 1
ATOM 2556 C CA . MET A 1 338 ? 7.199 -13.224 -13.624 1.00 97.44 338 MET A CA 1
ATOM 2557 C C . MET A 1 338 ? 7.907 -12.011 -13.030 1.00 97.44 338 MET A C 1
ATOM 2559 O O . MET A 1 338 ? 9.134 -11.944 -13.078 1.00 97.44 338 MET A O 1
ATOM 2563 N N . ALA A 1 339 ? 7.157 -11.075 -12.439 1.00 97.81 339 ALA A N 1
ATOM 2564 C CA . ALA A 1 339 ? 7.761 -9.901 -11.820 1.00 97.81 339 ALA A CA 1
ATOM 2565 C C . ALA A 1 339 ? 8.659 -10.266 -10.637 1.00 97.81 339 ALA A C 1
ATOM 2567 O O . ALA A 1 339 ? 9.767 -9.752 -10.489 1.00 97.81 339 ALA A O 1
ATOM 2568 N N . THR A 1 340 ? 8.226 -11.222 -9.825 1.00 97.69 340 THR A N 1
ATOM 2569 C CA . THR A 1 340 ? 9.012 -11.676 -8.678 1.00 97.69 340 THR A CA 1
ATOM 2570 C C . THR A 1 340 ? 10.274 -12.408 -9.113 1.00 97.69 340 THR A C 1
ATOM 2572 O O . THR A 1 340 ? 11.349 -12.123 -8.588 1.00 97.69 340 THR A O 1
ATOM 2575 N N . ARG A 1 341 ? 10.178 -13.281 -10.122 1.00 97.62 341 ARG A N 1
ATOM 2576 C CA . ARG A 1 341 ? 11.323 -13.961 -10.738 1.00 97.62 341 ARG A CA 1
ATOM 2577 C C . ARG A 1 341 ? 12.331 -12.964 -11.306 1.00 97.62 341 ARG A C 1
ATOM 2579 O O . ARG A 1 341 ? 13.531 -13.121 -11.083 1.00 97.62 341 ARG A O 1
ATOM 2586 N N . TYR A 1 342 ? 11.855 -11.938 -12.011 1.00 98.06 342 TYR A N 1
ATOM 2587 C CA . TYR A 1 342 ? 12.706 -10.902 -12.591 1.00 98.06 342 TYR A CA 1
ATOM 2588 C C . TYR A 1 342 ? 13.567 -10.222 -11.517 1.00 98.06 342 TYR A C 1
ATOM 2590 O O . TYR A 1 342 ? 14.797 -10.217 -11.607 1.00 98.06 342 TYR A O 1
ATOM 2598 N N . TYR A 1 343 ? 12.944 -9.727 -10.444 1.00 97.56 343 TYR A N 1
ATOM 2599 C CA . TYR A 1 343 ? 13.679 -9.044 -9.378 1.00 97.56 343 TYR A CA 1
ATOM 2600 C C . TYR A 1 343 ? 14.484 -9.995 -8.478 1.00 97.56 343 TYR A C 1
ATOM 2602 O O . TYR A 1 343 ? 15.539 -9.598 -7.980 1.00 97.56 343 TYR A O 1
ATOM 2610 N N . ALA A 1 344 ? 14.081 -11.264 -8.339 1.00 97.44 344 ALA A N 1
ATOM 2611 C CA . ALA A 1 344 ? 14.868 -12.285 -7.641 1.00 97.44 344 ALA A CA 1
ATOM 2612 C C . ALA A 1 344 ? 16.270 -12.466 -8.254 1.00 97.44 344 ALA A C 1
ATOM 2614 O O . ALA A 1 344 ? 17.221 -12.729 -7.517 1.00 97.44 344 ALA A O 1
ATOM 2615 N N . CYS A 1 345 ? 16.442 -12.230 -9.564 1.00 98.12 345 CYS A N 1
ATOM 2616 C CA . CYS A 1 345 ? 17.769 -12.214 -10.186 1.00 98.12 345 CYS A CA 1
ATOM 2617 C C . CYS A 1 345 ? 18.702 -11.191 -9.521 1.00 98.12 345 CYS A C 1
ATOM 2619 O O . CYS A 1 345 ? 19.838 -11.523 -9.181 1.00 98.12 345 CYS A O 1
ATOM 2621 N N . PHE A 1 346 ? 18.219 -9.973 -9.254 1.00 97.38 346 PHE A N 1
ATOM 2622 C CA . PHE A 1 346 ? 19.011 -8.941 -8.579 1.00 97.38 346 PHE A CA 1
ATOM 2623 C C . PHE A 1 346 ? 19.295 -9.296 -7.110 1.00 97.38 346 PHE A C 1
ATOM 2625 O O . PHE A 1 346 ? 20.378 -9.012 -6.599 1.00 97.38 346 PHE A O 1
ATOM 2632 N N . GLY A 1 347 ? 18.360 -9.981 -6.444 1.00 96.00 347 GLY A N 1
ATOM 2633 C CA . GLY A 1 347 ? 18.585 -10.557 -5.114 1.00 96.00 347 GLY A CA 1
ATOM 2634 C C . GLY A 1 347 ? 19.648 -11.663 -5.102 1.00 96.00 347 GLY A C 1
ATOM 2635 O O . GLY A 1 347 ? 20.380 -11.793 -4.126 1.00 96.00 347 GLY A O 1
ATOM 2636 N N . LYS A 1 348 ? 19.771 -12.429 -6.192 1.00 96.31 348 LYS A N 1
ATOM 2637 C CA . LYS A 1 348 ? 20.760 -13.506 -6.351 1.00 96.31 348 LYS A CA 1
ATOM 2638 C C . LYS A 1 348 ? 22.153 -12.996 -6.716 1.00 96.31 348 LYS A C 1
ATOM 2640 O O . LYS A 1 348 ? 23.141 -13.484 -6.180 1.00 96.31 348 LYS A O 1
ATOM 2645 N N . GLN A 1 349 ? 22.225 -12.091 -7.690 1.00 96.12 349 GLN A N 1
ATOM 2646 C CA . GLN A 1 349 ? 23.462 -11.755 -8.397 1.00 96.12 349 GLN A CA 1
ATOM 2647 C C . GLN A 1 349 ? 24.226 -10.622 -7.667 1.00 96.12 349 GLN A C 1
ATOM 2649 O O . GLN A 1 349 ? 25.252 -10.912 -7.049 1.00 96.12 349 GLN A O 1
ATOM 2654 N N . PRO A 1 350 ? 23.723 -9.368 -7.603 1.00 94.69 350 PRO A N 1
ATOM 2655 C CA . PRO A 1 350 ? 24.241 -8.354 -6.682 1.00 94.69 350 PRO A CA 1
ATOM 2656 C C . PRO A 1 350 ? 24.095 -8.703 -5.196 1.00 94.69 350 PRO A C 1
ATOM 2658 O O . PRO A 1 350 ? 24.964 -8.351 -4.395 1.00 94.69 350 PRO A O 1
ATOM 2661 N N . GLY A 1 351 ? 22.988 -9.344 -4.811 1.00 93.69 351 GLY A N 1
ATOM 2662 C CA . GLY A 1 351 ? 22.620 -9.542 -3.408 1.00 93.69 351 GLY A CA 1
ATOM 2663 C C . GLY A 1 351 ? 21.698 -8.443 -2.867 1.00 93.69 351 GLY A C 1
ATOM 2664 O O . GLY A 1 351 ? 21.743 -7.292 -3.304 1.00 93.69 351 GLY A O 1
ATOM 2665 N N . PHE A 1 352 ? 20.861 -8.792 -1.888 1.00 93.12 352 PHE A N 1
ATOM 2666 C CA . PHE A 1 352 ? 19.956 -7.850 -1.218 1.00 93.12 352 PHE A CA 1
ATOM 2667 C C . PHE A 1 352 ? 20.719 -6.690 -0.573 1.00 93.12 352 PHE A C 1
ATOM 2669 O O . PHE A 1 352 ? 21.771 -6.895 0.031 1.00 93.12 352 PHE A O 1
ATOM 2676 N N . LYS A 1 353 ? 20.173 -5.472 -0.685 1.00 89.94 353 LYS A N 1
ATOM 2677 C CA . LYS A 1 353 ? 20.736 -4.222 -0.136 1.00 89.94 353 LYS A CA 1
ATOM 2678 C C . LYS A 1 353 ? 22.113 -3.830 -0.689 1.00 89.94 353 LYS A C 1
ATOM 2680 O O . LYS A 1 353 ? 22.677 -2.828 -0.253 1.00 89.94 353 LYS A O 1
ATOM 2685 N N . ASN A 1 354 ? 22.627 -4.550 -1.685 1.00 94.62 354 ASN A N 1
ATOM 2686 C CA . ASN A 1 354 ? 23.872 -4.213 -2.362 1.00 94.62 354 ASN A CA 1
ATOM 2687 C C . ASN A 1 354 ? 23.625 -3.332 -3.587 1.00 94.62 354 ASN A C 1
ATOM 2689 O O . ASN A 1 354 ? 22.537 -3.304 -4.166 1.00 94.62 354 ASN A O 1
ATOM 2693 N N . THR A 1 355 ? 24.673 -2.623 -3.997 1.00 96.12 355 THR A N 1
ATOM 2694 C CA . THR A 1 355 ? 24.677 -1.843 -5.233 1.00 96.12 355 THR A CA 1
ATOM 2695 C C . THR A 1 355 ? 24.891 -2.754 -6.440 1.00 96.12 355 THR A C 1
ATOM 2697 O O . THR A 1 355 ? 25.794 -3.592 -6.467 1.00 96.12 355 THR A O 1
ATOM 2700 N N . VAL A 1 356 ? 24.087 -2.549 -7.473 1.00 96.56 356 VAL A N 1
ATOM 2701 C CA . VAL A 1 356 ? 24.215 -3.206 -8.773 1.00 96.56 356 VAL A CA 1
ATOM 2702 C C . VAL A 1 356 ? 25.411 -2.629 -9.534 1.00 96.56 356 VAL A C 1
ATOM 2704 O O . VAL A 1 356 ? 25.545 -1.412 -9.692 1.00 96.56 356 VAL A O 1
ATOM 2707 N N . THR A 1 357 ? 26.265 -3.505 -10.049 1.00 96.12 357 THR A N 1
ATOM 2708 C CA . THR A 1 357 ? 27.401 -3.179 -10.916 1.00 96.12 357 THR A CA 1
ATOM 2709 C C . THR A 1 357 ? 27.334 -4.012 -12.192 1.00 96.12 357 THR A C 1
ATOM 2711 O O . THR A 1 357 ? 26.598 -4.996 -12.274 1.00 96.12 357 THR A O 1
ATOM 2714 N N . ALA A 1 358 ? 28.117 -3.637 -13.205 1.00 93.88 358 ALA A N 1
ATOM 2715 C CA . ALA A 1 358 ? 28.186 -4.432 -14.426 1.00 93.88 358 ALA A CA 1
ATOM 2716 C C . ALA A 1 358 ? 28.696 -5.859 -14.159 1.00 93.88 358 ALA A C 1
ATOM 2718 O O . ALA A 1 358 ? 28.180 -6.816 -14.730 1.00 93.88 358 ALA A O 1
ATOM 2719 N N . ASP A 1 359 ? 29.656 -6.016 -13.246 1.00 95.19 359 ASP A N 1
ATOM 2720 C CA . ASP A 1 359 ? 30.261 -7.316 -12.957 1.00 95.19 359 ASP A CA 1
ATOM 2721 C C . ASP A 1 359 ? 29.316 -8.253 -12.208 1.00 95.19 359 ASP A C 1
ATOM 2723 O O . ASP A 1 359 ? 29.263 -9.445 -12.521 1.00 95.19 359 ASP A O 1
ATOM 2727 N N . ASN A 1 360 ? 28.567 -7.721 -11.235 1.00 96.56 360 ASN A N 1
ATOM 2728 C CA . ASN A 1 360 ? 27.726 -8.533 -10.359 1.00 96.56 360 ASN A CA 1
ATOM 2729 C C . ASN A 1 360 ? 26.319 -8.789 -10.905 1.00 96.56 360 ASN A C 1
ATOM 2731 O O . ASN A 1 360 ? 25.643 -9.641 -10.352 1.00 96.56 360 ASN A O 1
ATOM 2735 N N . ALA A 1 361 ? 25.875 -8.095 -11.960 1.00 95.00 361 ALA A N 1
ATOM 2736 C CA . ALA A 1 361 ? 24.504 -8.203 -12.470 1.00 95.00 361 ALA A CA 1
ATOM 2737 C C . ALA A 1 361 ? 24.400 -8.593 -13.947 1.00 95.00 361 ALA A C 1
ATOM 2739 O O . ALA A 1 361 ? 23.291 -8.693 -14.459 1.00 95.00 361 ALA A O 1
ATOM 2740 N N . ARG A 1 362 ? 25.523 -8.855 -14.633 1.00 93.06 362 ARG A N 1
ATOM 2741 C CA . ARG A 1 362 ? 25.561 -9.158 -16.080 1.00 93.06 362 ARG A CA 1
ATOM 2742 C C . ARG A 1 362 ? 24.636 -10.284 -16.556 1.00 93.06 362 ARG A C 1
ATOM 2744 O O . ARG A 1 362 ? 24.372 -10.387 -17.748 1.00 93.06 362 ARG A O 1
ATOM 2751 N N . SER A 1 363 ? 24.230 -11.173 -15.654 1.00 93.62 363 SER A N 1
ATOM 2752 C CA . SER A 1 363 ? 23.342 -12.309 -15.917 1.00 93.62 363 SER A CA 1
ATOM 2753 C C . SER A 1 363 ? 21.856 -11.967 -15.772 1.00 93.62 363 SER A C 1
ATOM 2755 O O . SER A 1 363 ? 21.021 -12.773 -16.176 1.00 93.62 363 SER A O 1
ATOM 2757 N N . CYS A 1 364 ? 21.519 -10.802 -15.215 1.00 95.69 364 CYS A N 1
ATOM 2758 C CA . CYS A 1 364 ? 20.152 -10.300 -15.149 1.00 95.69 364 CYS A CA 1
ATOM 2759 C C . CYS A 1 364 ? 19.825 -9.495 -16.406 1.00 95.69 364 CYS A C 1
ATOM 2761 O O . CYS A 1 364 ? 20.646 -8.713 -16.888 1.00 95.69 364 CYS A O 1
ATOM 2763 N N . SER A 1 365 ? 18.613 -9.673 -16.928 1.00 93.50 365 SER A N 1
ATOM 2764 C CA . SER A 1 365 ? 18.124 -8.888 -18.061 1.00 93.50 365 SER A CA 1
ATOM 2765 C C . SER A 1 365 ? 18.120 -7.395 -17.724 1.00 93.50 365 SER A C 1
ATOM 2767 O O . SER A 1 365 ? 17.850 -7.015 -16.586 1.00 93.50 365 SER A O 1
ATOM 2769 N N . ASP A 1 366 ? 18.464 -6.567 -18.712 1.00 90.75 366 ASP A N 1
ATOM 2770 C CA . ASP A 1 366 ? 18.454 -5.098 -18.643 1.00 90.75 366 ASP A CA 1
ATOM 2771 C C . ASP A 1 366 ? 19.222 -4.481 -17.456 1.00 90.75 366 ASP A C 1
ATOM 2773 O O . ASP A 1 366 ? 18.994 -3.332 -17.065 1.00 90.75 366 ASP A O 1
ATOM 2777 N N . PHE A 1 367 ? 20.202 -5.210 -16.899 1.00 92.56 367 PHE A N 1
ATOM 2778 C CA . PHE A 1 367 ? 20.968 -4.780 -15.724 1.00 92.56 367 PHE A CA 1
ATOM 2779 C C . PHE A 1 367 ? 21.641 -3.411 -15.892 1.00 92.56 367 PHE A C 1
ATOM 2781 O O . PHE A 1 367 ? 21.890 -2.728 -14.898 1.00 92.56 367 PHE A O 1
ATOM 2788 N N . GLN A 1 368 ? 21.935 -2.991 -17.128 1.00 91.00 368 GLN A N 1
ATOM 2789 C CA . GLN A 1 368 ? 22.573 -1.713 -17.444 1.00 91.00 368 GLN A CA 1
ATOM 2790 C C . GLN A 1 368 ? 21.792 -0.527 -16.867 1.00 91.00 368 GLN A C 1
ATOM 2792 O O . GLN A 1 368 ? 22.394 0.436 -16.399 1.00 91.00 368 GLN A O 1
ATOM 2797 N N . GLN A 1 369 ? 20.461 -0.609 -16.836 1.00 88.75 369 GLN A N 1
ATOM 2798 C CA . GLN A 1 369 ? 19.609 0.409 -16.217 1.00 88.75 369 GLN A CA 1
ATOM 2799 C C . GLN A 1 369 ? 19.754 0.490 -14.703 1.00 88.75 369 GLN A C 1
ATOM 2801 O O . GLN A 1 369 ? 19.593 1.556 -14.098 1.00 88.75 369 GLN A O 1
ATOM 2806 N N . TYR A 1 370 ? 20.066 -0.641 -14.092 1.00 93.12 370 TYR A N 1
ATOM 2807 C CA . TYR A 1 370 ? 20.143 -0.773 -12.656 1.00 93.12 370 TYR A CA 1
ATOM 2808 C C . TYR A 1 370 ? 21.538 -0.489 -12.115 1.00 93.12 370 TYR A C 1
ATOM 2810 O O . TYR A 1 370 ? 21.685 -0.414 -10.903 1.00 93.12 370 TYR A O 1
ATOM 2818 N N . ILE A 1 371 ? 22.550 -0.247 -12.956 1.00 93.81 371 ILE A N 1
ATOM 2819 C CA . ILE A 1 371 ? 23.896 0.114 -12.491 1.00 93.81 371 ILE A CA 1
ATOM 2820 C C . ILE A 1 371 ? 23.832 1.318 -11.530 1.00 93.81 371 ILE A C 1
ATOM 2822 O O . ILE A 1 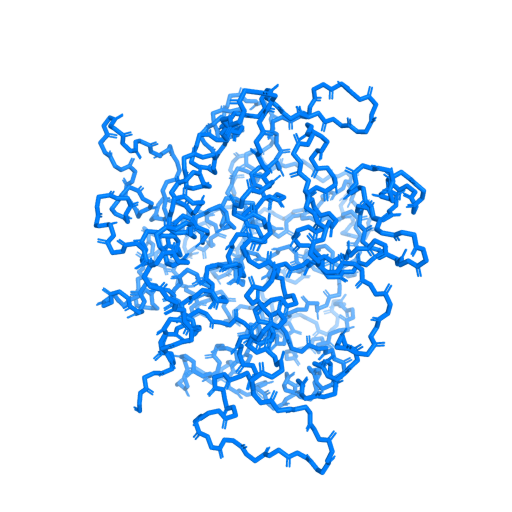371 ? 23.205 2.349 -11.798 1.00 93.81 371 ILE A O 1
ATOM 2826 N N . GLY A 1 372 ? 24.464 1.147 -10.364 1.00 92.50 372 GLY A N 1
ATOM 2827 C CA . GLY A 1 372 ? 24.479 2.097 -9.249 1.00 92.50 372 GLY A CA 1
ATOM 2828 C C . GLY A 1 372 ? 23.198 2.192 -8.432 1.00 92.50 372 GLY A C 1
ATOM 2829 O O . GLY A 1 372 ? 23.126 3.023 -7.526 1.00 92.50 372 GLY A O 1
ATOM 2830 N N . LYS A 1 373 ? 22.182 1.384 -8.739 1.00 93.94 373 LYS A N 1
ATOM 2831 C CA . LYS A 1 373 ? 20.981 1.255 -7.913 1.00 93.94 373 LYS A CA 1
ATOM 2832 C C . LYS A 1 373 ? 21.227 0.244 -6.804 1.00 93.94 373 LYS A C 1
ATOM 2834 O O . LYS A 1 373 ? 22.038 -0.666 -6.953 1.00 93.94 373 LYS A O 1
ATOM 2839 N N . VAL A 1 374 ? 20.508 0.399 -5.701 1.00 93.50 374 VAL A N 1
ATOM 2840 C CA . VAL A 1 374 ? 20.529 -0.558 -4.590 1.00 93.50 374 VAL A CA 1
ATOM 2841 C C . VAL A 1 374 ? 19.387 -1.552 -4.762 1.00 93.50 374 VAL A C 1
ATOM 2843 O O . VAL A 1 374 ? 18.262 -1.145 -5.056 1.00 93.50 374 VAL A O 1
ATOM 2846 N N . VAL A 1 375 ? 19.661 -2.840 -4.544 1.00 93.19 375 VAL A N 1
ATOM 2847 C CA . VAL A 1 375 ? 18.665 -3.925 -4.529 1.00 93.19 375 VAL A CA 1
ATOM 2848 C C . VAL A 1 375 ? 17.816 -3.833 -3.257 1.00 93.19 375 VAL A C 1
ATOM 2850 O O . VAL A 1 375 ? 18.005 -4.580 -2.301 1.00 93.19 375 VAL A O 1
ATOM 2853 N N . ALA A 1 376 ? 16.925 -2.846 -3.217 1.00 85.75 376 ALA A N 1
ATOM 2854 C CA . ALA A 1 376 ? 16.135 -2.489 -2.045 1.00 85.75 376 ALA A CA 1
ATOM 2855 C C . ALA A 1 376 ? 14.720 -3.076 -2.099 1.00 85.75 376 ALA A C 1
ATOM 2857 O O . ALA A 1 376 ? 14.008 -2.858 -3.078 1.00 85.75 376 ALA A O 1
ATOM 2858 N N . GLY A 1 377 ? 14.294 -3.765 -1.035 1.00 85.12 377 GLY A N 1
ATOM 2859 C CA . GLY A 1 377 ? 12.928 -4.277 -0.884 1.00 85.12 377 GLY A CA 1
ATOM 2860 C C . GLY A 1 377 ? 12.630 -5.560 -1.665 1.00 85.12 377 GLY A C 1
ATOM 2861 O O . GLY A 1 377 ? 11.538 -6.111 -1.526 1.00 85.12 377 GLY A O 1
ATOM 2862 N N . VAL A 1 378 ? 13.589 -6.067 -2.445 1.00 92.81 378 VAL A N 1
ATOM 2863 C CA . VAL A 1 378 ? 13.456 -7.319 -3.212 1.00 92.81 378 VAL A CA 1
ATOM 2864 C C . VAL A 1 378 ? 13.295 -8.515 -2.279 1.00 92.81 378 VAL A C 1
ATOM 2866 O O . VAL A 1 378 ? 12.551 -9.443 -2.580 1.00 92.81 378 VAL A O 1
ATOM 2869 N N . GLU A 1 379 ? 13.936 -8.476 -1.114 1.00 89.94 379 GLU A N 1
ATOM 2870 C CA . GLU A 1 379 ? 13.847 -9.498 -0.079 1.00 89.94 379 GLU A CA 1
ATOM 2871 C C . GLU A 1 379 ? 12.399 -9.758 0.375 1.00 89.94 379 GLU A C 1
ATOM 2873 O O . GLU A 1 379 ? 12.007 -10.914 0.527 1.00 89.94 379 GLU A O 1
ATOM 2878 N N . ASN A 1 380 ? 11.566 -8.715 0.495 1.00 85.69 380 ASN A N 1
ATOM 2879 C CA . ASN A 1 380 ? 10.147 -8.865 0.832 1.00 85.69 380 ASN A CA 1
ATOM 2880 C C . ASN A 1 380 ? 9.396 -9.610 -0.276 1.00 85.69 380 ASN A C 1
ATOM 2882 O O . ASN A 1 380 ? 8.722 -10.606 -0.013 1.00 85.69 380 ASN A O 1
ATOM 2886 N N . ALA A 1 381 ? 9.548 -9.157 -1.524 1.00 89.69 381 ALA A N 1
ATOM 2887 C CA . ALA A 1 381 ? 8.891 -9.771 -2.673 1.00 89.69 381 ALA A CA 1
ATOM 2888 C C . ALA A 1 381 ? 9.309 -11.237 -2.858 1.00 89.69 381 ALA A C 1
ATOM 2890 O O . ALA A 1 381 ? 8.464 -12.075 -3.159 1.00 89.69 381 ALA A O 1
ATOM 2891 N N . VAL A 1 382 ? 10.584 -11.564 -2.626 1.00 92.88 382 VAL A N 1
ATOM 2892 C CA . VAL A 1 382 ? 11.100 -12.937 -2.686 1.00 92.88 382 VAL A CA 1
ATOM 2893 C C . VAL A 1 382 ? 10.483 -13.819 -1.605 1.00 92.88 382 VAL A C 1
ATOM 2895 O O . VAL A 1 382 ? 10.069 -14.930 -1.915 1.00 92.88 382 VAL A O 1
ATOM 2898 N N . VAL A 1 383 ? 10.387 -13.359 -0.352 1.00 90.31 383 VAL A N 1
ATOM 2899 C CA . VAL A 1 383 ? 9.801 -14.178 0.726 1.00 90.31 383 VAL A CA 1
ATOM 2900 C C . VAL A 1 383 ? 8.323 -14.470 0.469 1.00 90.31 383 VAL A C 1
ATOM 2902 O O . VAL A 1 383 ? 7.877 -15.603 0.658 1.00 90.31 383 VAL A O 1
ATOM 2905 N N . ILE A 1 384 ? 7.568 -13.478 -0.004 1.00 88.12 384 ILE A N 1
ATOM 2906 C CA . ILE A 1 384 ? 6.161 -13.668 -0.383 1.00 88.12 384 ILE A CA 1
ATOM 2907 C C . ILE A 1 384 ? 6.067 -14.586 -1.606 1.00 88.12 384 ILE A C 1
ATOM 2909 O O . ILE A 1 384 ? 5.274 -15.528 -1.626 1.00 88.12 384 ILE A O 1
ATOM 2913 N N . GLY A 1 385 ? 6.917 -14.343 -2.601 1.00 91.38 385 GLY A N 1
ATOM 2914 C CA . GLY A 1 385 ? 7.006 -15.124 -3.823 1.00 91.38 385 GLY A CA 1
ATOM 2915 C C . GLY A 1 385 ? 7.305 -16.591 -3.572 1.00 91.38 385 GLY A C 1
ATOM 2916 O O . GLY A 1 385 ? 6.618 -17.437 -4.119 1.00 91.38 385 GLY A O 1
ATOM 2917 N N . ALA A 1 386 ? 8.270 -16.915 -2.713 1.00 93.00 386 ALA A N 1
ATOM 2918 C CA . ALA A 1 386 ? 8.625 -18.296 -2.394 1.00 93.00 386 ALA A CA 1
ATOM 2919 C C . ALA A 1 386 ? 7.451 -19.046 -1.748 1.00 93.00 386 ALA A C 1
ATOM 2921 O O . ALA A 1 386 ? 7.210 -20.215 -2.045 1.00 93.00 386 ALA A O 1
ATOM 2922 N N . TYR A 1 387 ? 6.661 -18.354 -0.920 1.00 90.88 387 TYR A N 1
ATOM 2923 C CA . TYR A 1 387 ? 5.441 -18.913 -0.345 1.00 90.88 387 TYR A CA 1
ATOM 2924 C C . TYR A 1 387 ? 4.323 -19.112 -1.384 1.00 90.88 387 TYR A C 1
ATOM 2926 O O . TYR A 1 387 ? 3.568 -20.083 -1.305 1.00 90.88 387 TYR A O 1
ATOM 2934 N N . ARG A 1 388 ? 4.186 -18.202 -2.357 1.00 92.62 388 ARG A N 1
ATOM 2935 C CA . ARG A 1 388 ? 3.113 -18.238 -3.370 1.00 92.62 388 ARG A CA 1
ATOM 2936 C C . ARG A 1 388 ? 3.444 -19.053 -4.618 1.00 92.62 388 ARG A C 1
ATOM 2938 O O . ARG A 1 388 ? 2.527 -19.604 -5.223 1.00 92.62 388 ARG A O 1
ATOM 2945 N N . PHE A 1 389 ? 4.721 -19.195 -4.941 1.00 95.31 389 PHE A N 1
ATOM 2946 C CA . PHE A 1 389 ? 5.252 -19.876 -6.119 1.00 95.31 389 PHE A CA 1
ATOM 2947 C C . PHE A 1 389 ? 6.358 -20.872 -5.718 1.00 95.31 389 PHE A C 1
ATOM 2949 O O . PHE A 1 389 ? 7.487 -20.773 -6.195 1.00 95.31 389 PHE A O 1
ATOM 2956 N N . PRO A 1 390 ? 6.070 -21.866 -4.854 1.00 93.81 390 PRO A N 1
ATOM 2957 C CA . PRO A 1 390 ? 7.095 -22.771 -4.319 1.00 93.81 390 PRO A CA 1
ATOM 2958 C C . PRO A 1 390 ? 7.743 -23.687 -5.375 1.00 93.81 390 PRO A C 1
ATOM 2960 O O . PRO A 1 390 ? 8.723 -24.362 -5.080 1.00 93.81 390 PRO A O 1
ATOM 2963 N N . GLY A 1 391 ? 7.191 -23.747 -6.592 1.00 94.62 391 GLY A N 1
ATOM 2964 C CA . GLY A 1 391 ? 7.774 -24.474 -7.725 1.00 94.62 391 GLY A CA 1
ATOM 2965 C C . GLY A 1 391 ? 8.754 -23.652 -8.569 1.00 94.62 391 GLY A C 1
ATOM 2966 O O . GLY A 1 391 ? 9.397 -24.212 -9.456 1.00 94.62 391 GLY A O 1
ATOM 2967 N N . ASP A 1 392 ? 8.873 -22.344 -8.326 1.00 96.81 392 ASP A N 1
ATOM 2968 C CA . ASP A 1 392 ? 9.783 -21.474 -9.066 1.00 96.81 392 ASP A CA 1
ATOM 2969 C C . ASP A 1 392 ? 11.176 -21.485 -8.429 1.00 96.81 392 ASP A C 1
ATOM 2971 O O . ASP A 1 392 ? 11.451 -20.779 -7.454 1.00 96.81 392 ASP A O 1
ATOM 2975 N N . ALA A 1 393 ? 12.075 -22.271 -9.022 1.00 95.88 393 ALA A N 1
ATOM 2976 C CA . ALA A 1 393 ? 13.439 -22.433 -8.535 1.00 95.88 393 ALA A CA 1
ATOM 2977 C C . ALA A 1 393 ? 14.193 -21.099 -8.392 1.00 95.88 393 ALA A C 1
ATOM 2979 O O . ALA A 1 393 ? 14.944 -20.933 -7.432 1.00 95.88 393 ALA A O 1
ATOM 2980 N N . ALA A 1 394 ? 13.980 -20.141 -9.301 1.00 94.00 394 ALA A N 1
ATOM 2981 C CA . ALA A 1 394 ? 14.690 -18.864 -9.278 1.00 94.00 394 ALA A CA 1
ATOM 2982 C C . ALA A 1 394 ? 14.276 -17.992 -8.084 1.00 94.00 394 ALA A C 1
ATOM 2984 O O . ALA A 1 394 ? 15.094 -17.226 -7.576 1.00 94.00 394 ALA A O 1
ATOM 2985 N N . ILE A 1 395 ? 13.033 -18.130 -7.616 1.00 95.81 395 ILE A N 1
ATOM 2986 C CA . ILE A 1 395 ? 12.535 -17.448 -6.418 1.00 95.81 395 ILE A CA 1
ATOM 2987 C C . ILE A 1 395 ? 12.969 -18.208 -5.159 1.00 95.81 395 ILE A C 1
ATOM 2989 O O . ILE A 1 395 ? 13.521 -17.612 -4.232 1.00 95.81 395 ILE A O 1
ATOM 2993 N N . THR A 1 396 ? 12.767 -19.528 -5.113 1.00 95.44 396 THR A N 1
ATOM 2994 C CA . THR A 1 396 ? 13.033 -20.323 -3.901 1.00 95.44 396 THR A CA 1
ATOM 2995 C C . THR A 1 396 ? 14.519 -20.432 -3.561 1.00 95.44 396 THR A C 1
ATOM 2997 O O . THR A 1 396 ? 14.875 -20.512 -2.388 1.00 95.44 396 THR A O 1
ATOM 3000 N N . GLU A 1 397 ? 15.413 -20.388 -4.556 1.00 96.44 397 GLU A N 1
ATOM 3001 C CA . GLU A 1 397 ? 16.867 -20.466 -4.338 1.00 96.44 397 GLU A CA 1
ATOM 3002 C C . GLU A 1 397 ? 17.395 -19.316 -3.463 1.00 96.44 397 GLU A C 1
ATOM 3004 O O . GLU A 1 397 ? 18.345 -19.499 -2.701 1.00 96.44 397 GLU A O 1
ATOM 3009 N N . VAL A 1 398 ? 16.759 -18.141 -3.530 1.00 95.56 398 VAL A N 1
ATOM 3010 C CA . VAL A 1 398 ? 17.167 -16.945 -2.777 1.00 95.56 398 VAL A CA 1
ATOM 3011 C C . VAL A 1 398 ? 16.334 -16.684 -1.521 1.00 95.56 398 VAL A C 1
ATOM 3013 O O . VAL A 1 398 ? 16.633 -15.745 -0.783 1.00 95.56 398 VAL A O 1
ATOM 3016 N N . GLU A 1 399 ? 15.332 -17.517 -1.220 1.00 93.56 399 GLU A N 1
ATOM 3017 C CA . GLU A 1 399 ? 14.417 -17.312 -0.089 1.00 93.56 399 GLU A CA 1
ATOM 3018 C C . GLU A 1 399 ? 15.159 -17.208 1.248 1.00 93.56 399 GLU A C 1
ATOM 3020 O O . GLU A 1 399 ? 14.905 -16.298 2.039 1.00 93.56 399 GLU A O 1
ATOM 3025 N N . ARG A 1 400 ? 16.103 -18.121 1.509 1.00 92.25 400 ARG A N 1
ATOM 3026 C CA . ARG A 1 400 ? 16.854 -18.132 2.771 1.00 92.25 400 ARG A CA 1
ATOM 3027 C C . ARG A 1 400 ? 17.615 -16.821 2.975 1.00 92.25 400 ARG A C 1
ATOM 3029 O O . ARG A 1 400 ? 17.495 -16.206 4.031 1.00 92.25 400 ARG A O 1
ATOM 3036 N N . SER A 1 401 ? 18.345 -16.374 1.956 1.00 92.25 401 SER A N 1
ATOM 3037 C CA . SER A 1 401 ? 19.098 -15.118 2.007 1.00 92.25 401 SER A CA 1
ATOM 3038 C C . SER A 1 401 ? 18.182 -13.896 2.096 1.00 92.25 401 SER A C 1
ATOM 3040 O O . SER A 1 401 ? 18.529 -12.930 2.770 1.00 92.25 401 SER A O 1
ATOM 3042 N N . ALA A 1 402 ? 16.992 -13.943 1.489 1.00 90.94 402 ALA A N 1
ATOM 3043 C CA . ALA A 1 402 ? 15.989 -12.893 1.636 1.00 90.94 402 ALA A CA 1
ATOM 3044 C C . ALA A 1 402 ? 15.481 -12.799 3.083 1.00 90.94 402 ALA A C 1
ATOM 3046 O O . ALA A 1 402 ? 15.441 -11.714 3.658 1.00 90.94 402 ALA A O 1
ATOM 3047 N N . ARG A 1 403 ? 15.162 -13.939 3.713 1.00 87.94 403 ARG A N 1
ATOM 3048 C CA . ARG A 1 403 ? 14.764 -13.992 5.130 1.00 87.94 403 ARG A CA 1
ATOM 3049 C C . ARG A 1 403 ? 15.861 -13.454 6.044 1.00 87.94 403 ARG A C 1
ATOM 3051 O O . ARG A 1 403 ? 15.558 -12.685 6.948 1.00 87.94 403 ARG A O 1
ATOM 3058 N N . GLU A 1 404 ? 17.119 -13.816 5.797 1.00 87.81 404 GLU A N 1
ATOM 3059 C CA . GLU A 1 404 ? 18.274 -13.292 6.539 1.00 87.81 404 GLU A CA 1
ATOM 3060 C C . GLU A 1 404 ? 18.407 -11.766 6.375 1.00 87.81 404 GLU A C 1
ATOM 3062 O O . GLU A 1 404 ? 18.551 -11.053 7.366 1.00 87.81 404 GLU A O 1
ATOM 3067 N N . ALA A 1 405 ? 18.268 -11.245 5.150 1.00 84.50 405 ALA A N 1
ATOM 3068 C CA . ALA A 1 405 ? 18.309 -9.806 4.876 1.00 84.50 405 ALA A CA 1
ATOM 3069 C C . ALA A 1 405 ? 17.165 -9.032 5.559 1.00 84.50 405 ALA A C 1
ATOM 3071 O O . ALA A 1 405 ? 17.361 -7.880 5.968 1.00 84.50 405 ALA A O 1
ATOM 3072 N N . LEU A 1 406 ? 16.001 -9.672 5.722 1.00 77.88 406 LEU A N 1
ATOM 3073 C CA . LEU A 1 406 ? 14.845 -9.128 6.432 1.00 77.88 406 LEU A CA 1
ATOM 3074 C C . LEU A 1 406 ? 15.000 -9.118 7.946 1.00 77.88 406 LEU A C 1
ATOM 3076 O O . LEU A 1 406 ? 14.385 -8.277 8.575 1.00 77.88 406 LEU A O 1
ATOM 3080 N N . LEU A 1 407 ? 15.818 -9.972 8.567 1.00 65.06 407 LEU A N 1
ATOM 3081 C CA . LEU A 1 407 ? 15.991 -9.947 10.032 1.00 65.06 407 LEU A CA 1
ATOM 3082 C C . LEU A 1 407 ? 16.549 -8.608 10.555 1.00 65.06 407 LEU A C 1
ATOM 3084 O O . LEU A 1 407 ? 16.465 -8.331 11.752 1.00 65.06 407 LEU A O 1
ATOM 3088 N N . HIS A 1 408 ? 17.097 -7.781 9.662 1.00 50.91 408 HIS A N 1
ATOM 3089 C CA . HIS A 1 408 ? 17.604 -6.444 9.957 1.00 50.91 408 HIS A CA 1
ATOM 3090 C C . HIS A 1 408 ? 16.579 -5.316 9.766 1.00 50.91 408 HIS A C 1
ATOM 3092 O O . HIS A 1 408 ? 16.820 -4.225 10.278 1.00 50.91 408 HIS A O 1
ATOM 3098 N N . ASP A 1 409 ? 15.448 -5.575 9.104 1.00 47.16 409 ASP A N 1
ATOM 3099 C CA . ASP A 1 409 ? 14.353 -4.618 8.932 1.00 47.16 409 ASP A CA 1
ATOM 3100 C C . ASP A 1 409 ? 13.082 -5.166 9.592 1.00 47.16 409 ASP A C 1
ATOM 3102 O O . ASP A 1 409 ? 12.832 -6.369 9.623 1.00 47.16 409 ASP A O 1
ATOM 3106 N N . ALA A 1 410 ? 12.240 -4.304 10.160 1.00 41.31 410 ALA A N 1
ATOM 3107 C CA . ALA A 1 410 ? 10.920 -4.762 10.568 1.00 41.31 410 ALA A CA 1
ATOM 3108 C C . ALA A 1 410 ? 10.188 -5.215 9.297 1.00 41.31 410 ALA A C 1
ATOM 3110 O O . ALA A 1 410 ? 9.900 -4.390 8.434 1.00 41.31 410 ALA A O 1
ATOM 3111 N N . ILE A 1 411 ? 9.940 -6.523 9.157 1.00 42.16 411 ILE A N 1
ATOM 3112 C CA . ILE A 1 411 ? 9.039 -7.037 8.126 1.00 42.16 411 ILE A CA 1
ATOM 3113 C C . ILE A 1 411 ? 7.761 -6.208 8.244 1.00 42.16 411 ILE A C 1
ATOM 3115 O O . ILE A 1 411 ? 7.172 -6.141 9.327 1.00 42.16 411 ILE A O 1
ATOM 3119 N N . ASP A 1 412 ? 7.336 -5.588 7.149 1.00 49.75 412 ASP A N 1
ATOM 3120 C CA . ASP A 1 412 ? 5.984 -5.065 7.050 1.00 49.75 412 ASP A CA 1
ATOM 3121 C C . ASP A 1 412 ? 5.061 -6.289 6.979 1.00 49.75 412 ASP A C 1
ATOM 3123 O O . ASP A 1 412 ? 4.764 -6.831 5.918 1.00 49.75 412 ASP A O 1
ATOM 3127 N N . THR A 1 413 ? 4.750 -6.852 8.152 1.00 42.22 413 THR A N 1
ATOM 3128 C CA . THR A 1 413 ? 4.118 -8.172 8.345 1.00 42.22 413 THR A CA 1
ATOM 3129 C C . THR A 1 413 ? 2.656 -8.223 7.899 1.00 42.22 413 THR A C 1
ATOM 3131 O O . THR A 1 413 ? 1.899 -9.107 8.298 1.00 42.22 413 THR A O 1
ATOM 3134 N N . THR A 1 414 ? 2.225 -7.263 7.100 1.00 50.59 414 THR A N 1
ATOM 3135 C CA . THR A 1 414 ? 0.826 -6.880 6.981 1.00 50.59 414 THR A CA 1
ATOM 3136 C C . THR A 1 414 ? 0.358 -7.226 5.567 1.00 50.59 414 THR A C 1
ATOM 3138 O O . THR A 1 414 ? 0.092 -6.369 4.733 1.00 50.59 414 THR A O 1
ATOM 3141 N N . LEU A 1 415 ? 0.316 -8.534 5.280 1.00 50.72 415 LEU A N 1
ATOM 3142 C CA . LEU A 1 415 ? -0.363 -9.088 4.104 1.00 50.72 415 LEU A CA 1
ATOM 3143 C C . LEU A 1 415 ? -1.837 -9.340 4.438 1.00 50.72 415 LEU A C 1
ATOM 3145 O O . LEU A 1 415 ? -2.170 -9.808 5.531 1.00 50.72 415 LEU A O 1
ATOM 3149 N N . TYR A 1 416 ? -2.712 -9.001 3.492 1.00 47.09 416 TYR A N 1
ATOM 3150 C CA . TYR A 1 416 ? -4.166 -8.972 3.654 1.00 47.09 416 TYR A CA 1
ATOM 3151 C C . TYR A 1 416 ? -4.765 -10.343 3.427 1.00 47.09 416 TYR A C 1
ATOM 3153 O O . TYR A 1 416 ? -5.081 -10.706 2.307 1.00 47.09 416 TYR A O 1
ATOM 3161 N N . GLY A 1 417 ? -5.023 -11.095 4.478 1.00 38.41 417 GLY A N 1
ATOM 3162 C CA . GLY A 1 417 ? -5.853 -12.278 4.340 1.00 38.41 417 GLY A CA 1
ATOM 3163 C C . GLY A 1 417 ? -6.435 -12.652 5.677 1.00 38.41 417 GLY A C 1
ATOM 3164 O O . GLY A 1 417 ? -5.749 -12.560 6.697 1.00 38.41 417 GLY A O 1
ATOM 3165 N N . ARG A 1 418 ? -7.677 -13.148 5.682 1.00 36.16 418 ARG A N 1
ATOM 3166 C CA . ARG A 1 418 ? -8.052 -14.101 6.725 1.00 36.16 418 ARG A CA 1
ATOM 3167 C C . ARG A 1 418 ? -6.981 -15.183 6.688 1.00 36.16 418 ARG A C 1
ATOM 3169 O O . ARG A 1 418 ? -6.925 -15.952 5.728 1.00 36.16 418 ARG A O 1
ATOM 3176 N N . TRP A 1 419 ? -6.139 -15.220 7.713 1.00 34.56 419 TRP A N 1
ATOM 3177 C CA . TRP A 1 419 ? -5.432 -16.430 8.090 1.00 34.56 419 TRP A CA 1
ATOM 3178 C C . TRP A 1 419 ? -6.556 -17.423 8.379 1.00 34.56 419 TRP A C 1
ATOM 3180 O O . TRP A 1 419 ? -7.216 -17.329 9.412 1.00 34.56 419 TRP A O 1
ATOM 3190 N N . ARG A 1 420 ? -6.935 -18.212 7.367 1.00 30.30 420 ARG A N 1
ATOM 3191 C CA . ARG A 1 420 ? -7.946 -19.248 7.555 1.00 30.30 420 ARG A CA 1
ATOM 3192 C C . ARG A 1 420 ? -7.406 -20.212 8.606 1.00 30.30 420 ARG A C 1
ATOM 3194 O O . ARG A 1 420 ? -6.194 -20.415 8.670 1.00 30.30 420 ARG A O 1
ATOM 3201 N N . GLU A 1 421 ? -8.347 -20.705 9.402 1.00 31.67 421 GLU A N 1
ATOM 3202 C CA . GLU A 1 421 ? -8.193 -21.766 10.401 1.00 31.67 421 GLU A CA 1
ATOM 3203 C C . GLU A 1 421 ? -7.219 -22.868 9.976 1.00 31.67 421 GLU A C 1
ATOM 3205 O O . GLU A 1 421 ? -7.296 -23.308 8.800 1.00 31.67 421 GLU A O 1
#

Secondary structure (DSSP, 8-state):
-HHHHHHHHHS-B-TT----SSBHHHIIIIII-S-TTSHHHHHS-HHHHHHHHTPPTTPBPPS-HHHHHHHHHHHHHHHHTTPPPPTTPPPHHHHHHHHHHHHHHHHHHSSB-TTSPBP-SGGG-B-TTSSBPPSTTHHHHHHHHHHHHHHHHHHHHHTT-S-HHHHHHHHHHHHHHHHHHHHHHHHHHHHHHHS-S-GGGSSSHHHHHHHHHHHHHHHHTT-HHHHHHHHH---TTT--SS-HHHHHHHHB--TT--PPSS----S-SSTTT--SB---S---TT-BGGGGB-SSTTHHHHHHHHHHHHHHHHHHHHHHTT--GGG---TT---HHHHHHHHHHHIIIIITTPBP-HHHHTTSTTHHHHTT-B--SHHHHHHHHHHH-TT-HHHHTTHHHHHHHHTTS-------S----

Radius of gyration: 21.0 Å; chains: 1; bounding box: 53×51×56 Å

Foldseek 3Di:
DLVVLVPVLPALAQLLQAAAAQALLLLLFQQFAQDCPDPSVVQADQVRQCVRSVGDPPGGYHGHSLLLLLVLLVVLLCVVVPNDDDPPGDHSVSSLVSSLSNLLSCLQHYQADPVRAHDAEQQSHDHPVRHRDDLPCSLLSNLNRLLSSLNSVVSCVVVVNDDPVSVVSNLNSLVSNLNNLQRSQQVNLVCLVVDLNFVLPNLFLSLLSSLLSQLSSCLSNVPPQSNCCQAPQHDPVNGHPQHDLNSQQQQFDAQDDWQDHGDDDFPDPQLLPTPQFDDDRDDHGLAGSQQGGRNDQARNQVRLLSSLVSLQQSQQSVVQVVDRQQPDAHPRRHGSLRNLLLLLLCCPQQNAQGQQDCRRRVVHPPSSNNHSHGSYNSLLSLCSSCVVPVVDCSSVVNNVSSVVVCVVPPRSVDRDHPPDD